Protein AF-A0A953RGD3-F1 (afdb_monomer_lite)

Structure (mmCIF, N/CA/C/O backbone):
data_AF-A0A953RGD3-F1
#
_entry.id   AF-A0A953RGD3-F1
#
loop_
_atom_site.group_PDB
_atom_site.id
_atom_site.type_symbol
_atom_site.label_atom_id
_atom_site.label_alt_id
_atom_site.label_comp_id
_atom_site.label_asym_id
_atom_site.label_entity_id
_atom_site.label_seq_id
_atom_site.pdbx_PDB_ins_code
_atom_site.Cartn_x
_atom_site.Cartn_y
_atom_site.Cartn_z
_atom_site.occupancy
_atom_site.B_iso_or_equiv
_atom_site.auth_seq_id
_atom_site.auth_comp_id
_atom_site.auth_asym_id
_atom_site.auth_atom_id
_atom_site.pdbx_PDB_model_num
ATOM 1 N N . MET A 1 1 ? 53.703 -37.343 -18.972 1.00 35.03 1 MET A N 1
ATOM 2 C CA . MET A 1 1 ? 53.652 -35.967 -18.432 1.00 35.03 1 MET A CA 1
ATOM 3 C C . MET A 1 1 ? 52.283 -35.412 -18.816 1.00 35.03 1 MET A C 1
ATOM 5 O O . MET A 1 1 ? 52.117 -35.006 -19.951 1.00 35.03 1 MET A O 1
ATOM 9 N N . ASN A 1 2 ? 51.204 -35.756 -18.098 1.00 30.31 2 ASN A N 1
ATOM 10 C CA . ASN A 1 2 ? 50.642 -35.014 -16.945 1.00 30.31 2 ASN A CA 1
ATOM 11 C C . ASN A 1 2 ? 50.734 -33.497 -17.193 1.00 30.31 2 ASN A C 1
ATOM 13 O O . ASN A 1 2 ? 51.848 -33.001 -17.285 1.00 30.31 2 ASN A O 1
ATOM 17 N N . THR A 1 3 ? 49.635 -32.765 -17.419 1.00 29.11 3 THR A N 1
ATOM 18 C CA . THR A 1 3 ? 48.599 -32.482 -16.402 1.00 29.11 3 THR A CA 1
ATOM 19 C C . THR A 1 3 ? 47.210 -32.231 -17.019 1.00 29.11 3 THR A C 1
ATOM 21 O O . THR A 1 3 ? 47.081 -31.549 -18.031 1.00 29.11 3 THR A O 1
ATOM 24 N N . ARG A 1 4 ? 46.171 -32.782 -16.375 1.00 28.69 4 ARG A N 1
ATOM 25 C CA . ARG A 1 4 ? 44.736 -32.521 -16.587 1.00 28.69 4 ARG A CA 1
ATOM 26 C C . ARG A 1 4 ? 44.333 -31.171 -15.975 1.00 28.69 4 ARG A C 1
ATOM 28 O O . ARG A 1 4 ? 44.804 -30.871 -14.887 1.00 28.69 4 ARG A O 1
ATOM 35 N N . PHE A 1 5 ? 43.355 -30.482 -16.565 1.00 25.67 5 PHE A N 1
ATOM 36 C CA . PHE A 1 5 ? 42.378 -29.687 -15.811 1.00 25.67 5 PHE A CA 1
ATOM 37 C C . PHE A 1 5 ? 40.975 -29.908 -16.400 1.00 25.67 5 PHE A C 1
ATOM 39 O O . PHE A 1 5 ? 40.641 -29.421 -17.474 1.00 25.67 5 PHE A O 1
ATOM 46 N N . LEU A 1 6 ? 40.195 -30.720 -15.684 1.00 29.11 6 LEU A N 1
ATOM 47 C CA . LEU A 1 6 ? 38.732 -30.688 -15.626 1.00 29.11 6 LEU A CA 1
ATOM 48 C C . LEU A 1 6 ? 38.370 -29.780 -14.443 1.00 29.11 6 LEU A C 1
ATOM 50 O O . LEU A 1 6 ? 39.043 -29.912 -13.426 1.00 29.11 6 LEU A O 1
ATOM 54 N N . LEU A 1 7 ? 37.311 -28.969 -14.546 1.00 25.95 7 LEU A N 1
ATOM 55 C CA . LEU A 1 7 ? 36.346 -28.609 -13.479 1.00 25.95 7 LEU A CA 1
ATOM 56 C C . LEU A 1 7 ? 35.399 -27.535 -14.059 1.00 25.95 7 LEU A C 1
ATOM 58 O O . LEU A 1 7 ? 35.823 -26.431 -14.373 1.00 25.95 7 LEU A O 1
ATOM 62 N N . THR A 1 8 ? 34.218 -27.941 -14.535 1.00 26.69 8 THR A N 1
ATOM 63 C CA . THR A 1 8 ? 32.900 -27.953 -13.849 1.00 26.69 8 THR A CA 1
ATOM 64 C C . THR A 1 8 ? 32.050 -26.737 -14.204 1.00 26.69 8 THR A C 1
ATOM 66 O O . THR A 1 8 ? 32.166 -25.676 -13.603 1.00 26.69 8 THR A O 1
ATOM 69 N N . ALA A 1 9 ? 31.142 -26.949 -15.157 1.00 35.81 9 ALA A N 1
ATOM 70 C CA . ALA A 1 9 ? 29.879 -26.236 -15.224 1.00 35.81 9 ALA A CA 1
ATOM 71 C C . ALA A 1 9 ? 28.942 -26.856 -14.176 1.00 35.81 9 ALA A C 1
ATOM 73 O O . ALA A 1 9 ? 28.646 -28.042 -14.279 1.00 35.81 9 ALA A O 1
ATOM 74 N N . LEU A 1 10 ? 28.547 -26.088 -13.161 1.00 33.28 10 LEU A N 1
ATOM 75 C CA . LEU A 1 10 ? 27.324 -26.250 -12.363 1.00 33.28 10 LEU A CA 1
ATOM 76 C C . LEU A 1 10 ? 27.260 -25.066 -11.381 1.00 33.28 10 LEU A C 1
ATOM 78 O O . LEU A 1 10 ? 28.207 -24.846 -10.631 1.00 33.28 10 LEU A O 1
ATOM 82 N N . GLY A 1 11 ? 26.164 -24.307 -11.388 1.00 24.97 11 GLY A N 1
ATOM 83 C CA . GLY A 1 11 ? 26.012 -23.126 -10.533 1.00 24.97 11 GLY A CA 1
ATOM 84 C C . GLY A 1 11 ? 24.612 -22.517 -10.575 1.00 24.97 11 GLY A C 1
ATOM 85 O O . GLY A 1 11 ? 24.448 -21.411 -11.063 1.00 24.97 11 GLY A O 1
ATOM 86 N N . CYS A 1 12 ? 23.639 -23.295 -10.091 1.00 28.62 12 CYS A N 1
ATOM 87 C CA . CYS A 1 12 ? 22.338 -22.931 -9.507 1.00 28.62 12 CYS A CA 1
ATOM 88 C C . CYS A 1 12 ? 21.484 -21.800 -10.114 1.00 28.62 12 CYS A C 1
ATOM 90 O O . CYS A 1 12 ? 21.601 -20.631 -9.765 1.00 28.62 12 CYS A O 1
ATOM 92 N N . LEU A 1 13 ? 20.461 -22.241 -10.849 1.00 31.31 13 LEU A N 1
ATOM 93 C CA . LEU A 1 13 ? 19.259 -21.522 -11.284 1.00 31.31 13 LEU A CA 1
ATOM 94 C C . LEU A 1 13 ? 18.080 -21.801 -10.313 1.00 31.31 13 LEU A C 1
ATOM 96 O O . LEU A 1 13 ? 16.979 -22.131 -10.735 1.00 31.31 13 LEU A O 1
ATOM 100 N N . LEU A 1 14 ? 18.325 -21.757 -8.995 1.00 31.30 14 LEU A N 1
ATOM 101 C CA . LEU A 1 14 ? 17.406 -22.282 -7.961 1.00 31.30 14 LEU A CA 1
ATOM 102 C C . LEU A 1 14 ? 16.761 -21.223 -7.045 1.00 31.30 14 LEU A C 1
ATOM 104 O O . LEU A 1 14 ? 16.029 -21.584 -6.131 1.00 31.30 14 LEU A O 1
ATOM 108 N N . ALA A 1 15 ? 16.993 -19.929 -7.284 1.00 31.38 15 ALA A N 1
ATOM 109 C CA . ALA A 1 15 ? 16.429 -18.863 -6.446 1.00 31.38 15 ALA A CA 1
ATOM 110 C C . ALA A 1 15 ? 15.045 -18.359 -6.915 1.00 31.38 15 ALA A C 1
ATOM 112 O O . ALA A 1 15 ? 14.250 -17.920 -6.091 1.00 31.38 15 ALA A O 1
ATOM 113 N N . ALA A 1 16 ? 14.721 -18.460 -8.212 1.00 31.73 16 ALA A N 1
ATOM 114 C CA . ALA A 1 16 ? 13.505 -17.860 -8.775 1.00 31.73 16 ALA A CA 1
ATOM 115 C C . ALA A 1 16 ? 12.230 -18.705 -8.571 1.00 31.73 16 ALA A C 1
ATOM 117 O O . ALA A 1 16 ? 11.165 -18.154 -8.317 1.00 31.73 16 ALA A O 1
ATOM 118 N N . THR A 1 17 ? 12.308 -20.040 -8.631 1.00 34.06 17 THR A N 1
ATOM 119 C CA . THR A 1 17 ? 11.127 -20.911 -8.456 1.00 34.06 17 THR A CA 1
ATOM 120 C C . THR A 1 17 ? 10.662 -20.982 -7.005 1.00 34.06 17 THR A C 1
ATOM 122 O O . THR A 1 17 ? 9.465 -20.942 -6.745 1.00 34.06 17 THR A O 1
ATOM 125 N N . VAL A 1 18 ? 11.599 -21.029 -6.056 1.00 33.41 18 VAL A N 1
ATOM 126 C CA . VAL A 1 18 ? 11.304 -21.142 -4.621 1.00 33.41 18 VAL A CA 1
ATOM 127 C C . VAL A 1 18 ? 10.574 -19.893 -4.099 1.00 33.41 18 VAL A C 1
ATOM 129 O O . VAL A 1 18 ? 9.594 -20.024 -3.373 1.00 33.41 18 VAL A O 1
ATOM 132 N N . ALA A 1 19 ? 10.972 -18.690 -4.533 1.00 34.34 19 ALA A N 1
ATOM 133 C CA . ALA A 1 19 ? 10.316 -17.439 -4.137 1.00 34.34 19 ALA A CA 1
ATOM 134 C C . ALA A 1 19 ? 8.896 -17.281 -4.726 1.00 34.34 19 ALA A C 1
ATOM 136 O O . ALA A 1 19 ? 7.975 -16.902 -4.007 1.00 34.34 19 ALA A O 1
ATOM 137 N N . VAL A 1 20 ? 8.683 -17.629 -6.005 1.00 35.34 20 VAL A N 1
ATOM 138 C CA . VAL A 1 20 ? 7.373 -17.498 -6.688 1.00 35.34 20 VAL A CA 1
ATOM 139 C C . VAL A 1 20 ? 6.294 -18.376 -6.047 1.00 35.34 20 VAL A C 1
ATOM 141 O O . VAL A 1 20 ? 5.128 -17.984 -5.974 1.00 35.34 20 VAL A O 1
ATOM 144 N N . VAL A 1 21 ? 6.676 -19.559 -5.566 1.00 39.62 21 VAL A N 1
ATOM 145 C CA . VAL A 1 21 ? 5.743 -20.518 -4.972 1.00 39.62 21 VAL A CA 1
ATOM 146 C C . VAL A 1 21 ? 5.320 -20.104 -3.550 1.00 39.62 21 VAL A C 1
ATOM 148 O O . VAL A 1 21 ? 4.167 -20.311 -3.179 1.00 39.62 21 VAL A O 1
ATOM 151 N N . TYR A 1 22 ? 6.202 -19.454 -2.781 1.00 39.41 22 TYR A N 1
ATOM 152 C CA . TYR A 1 22 ? 5.893 -18.918 -1.447 1.00 39.41 22 TYR A CA 1
ATOM 153 C C . TYR A 1 22 ? 4.852 -17.784 -1.463 1.00 39.41 22 TYR 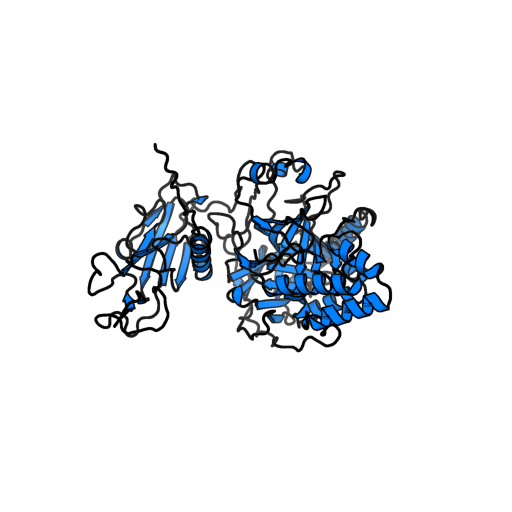A C 1
ATOM 155 O O . TYR A 1 22 ? 4.065 -17.673 -0.534 1.00 39.41 22 TYR A O 1
ATOM 163 N N . LEU A 1 23 ? 4.790 -16.991 -2.537 1.00 40.56 23 LEU A N 1
ATOM 164 C CA . LEU A 1 23 ? 3.937 -15.795 -2.622 1.00 40.56 23 LEU A CA 1
ATOM 165 C C . LEU A 1 23 ? 2.535 -16.054 -3.215 1.00 40.56 23 LEU A C 1
ATOM 167 O O . LEU A 1 23 ? 1.608 -15.319 -2.897 1.00 40.56 23 LEU A O 1
ATOM 171 N N . ARG A 1 24 ? 2.332 -17.121 -4.015 1.00 49.53 24 ARG A N 1
ATOM 172 C CA . ARG A 1 24 ? 0.975 -17.593 -4.406 1.00 49.53 24 ARG A CA 1
ATOM 173 C C . ARG A 1 24 ? 0.189 -18.191 -3.236 1.00 49.53 24 ARG A C 1
ATOM 175 O O . ARG A 1 24 ? -1.025 -18.321 -3.313 1.00 49.53 24 ARG A O 1
ATOM 182 N N . ALA A 1 25 ? 0.892 -18.619 -2.192 1.00 53.94 25 ALA A N 1
ATOM 183 C CA . ALA A 1 25 ? 0.277 -19.199 -1.011 1.00 53.94 25 ALA A CA 1
ATOM 184 C C . ALA A 1 25 ? -0.527 -18.153 -0.227 1.00 53.94 25 ALA A C 1
ATOM 186 O O . ALA A 1 25 ? -1.665 -18.432 0.140 1.00 53.94 25 ALA A O 1
ATOM 187 N N . ASP A 1 26 ? 0.030 -16.955 -0.024 1.00 51.94 26 ASP A N 1
ATOM 188 C CA . ASP A 1 26 ? -0.599 -15.897 0.775 1.00 51.94 26 ASP A CA 1
ATOM 189 C C . ASP A 1 26 ? -1.798 -15.230 0.076 1.00 51.94 26 ASP A C 1
ATOM 191 O O . ASP A 1 26 ? -2.771 -14.885 0.745 1.00 51.94 26 ASP A O 1
ATOM 195 N N . THR A 1 27 ? -1.817 -15.154 -1.262 1.00 51.84 27 THR A N 1
ATOM 196 C CA . THR A 1 27 ? -2.958 -14.588 -2.013 1.00 51.84 27 THR A CA 1
ATOM 197 C C . THR A 1 27 ? -4.228 -15.445 -1.942 1.00 51.84 27 THR A C 1
ATOM 199 O O . THR A 1 27 ? -5.329 -14.943 -2.169 1.00 51.84 27 THR A O 1
ATOM 202 N N . ALA A 1 28 ? -4.102 -16.727 -1.587 1.00 70.88 28 ALA A N 1
ATOM 203 C CA . ALA A 1 28 ? -5.224 -17.641 -1.372 1.00 70.88 28 ALA A CA 1
ATOM 204 C C . ALA A 1 28 ? -5.687 -17.716 0.099 1.00 70.88 28 ALA A C 1
ATOM 206 O O . ALA A 1 28 ? -6.577 -18.506 0.435 1.00 70.88 28 ALA A O 1
ATOM 207 N N . VAL A 1 29 ? -5.088 -16.914 0.990 1.00 79.38 29 VAL A N 1
ATOM 208 C CA . VAL A 1 29 ? -5.431 -16.871 2.415 1.00 79.38 29 VAL A CA 1
ATOM 209 C C . VAL A 1 29 ? -6.519 -15.837 2.669 1.00 79.38 29 VAL A C 1
ATOM 211 O O . VAL A 1 29 ? -6.412 -14.676 2.288 1.00 79.38 29 VAL A O 1
ATOM 214 N N . ARG A 1 30 ? -7.546 -16.237 3.416 1.00 79.25 30 ARG A N 1
ATOM 215 C CA . ARG A 1 30 ? -8.534 -15.335 4.012 1.00 79.25 30 ARG A CA 1
ATOM 216 C C . ARG A 1 30 ? -8.556 -15.537 5.513 1.00 79.25 30 ARG A C 1
ATOM 218 O O . ARG A 1 30 ? -9.095 -16.535 5.991 1.00 79.25 30 ARG A O 1
ATOM 225 N N . CYS A 1 31 ? -7.983 -14.599 6.256 1.00 79.81 31 CYS A N 1
ATOM 226 C CA . CYS A 1 31 ? -8.065 -14.570 7.712 1.00 79.81 31 CYS A CA 1
ATOM 227 C C . CYS A 1 31 ? -9.116 -13.555 8.157 1.00 79.81 31 CYS A C 1
ATOM 229 O O . CYS A 1 31 ? -9.098 -12.398 7.750 1.00 79.81 31 CYS A O 1
ATOM 231 N N . THR A 1 32 ? -10.039 -13.991 9.006 1.00 76.88 32 THR A N 1
ATOM 232 C CA . THR A 1 32 ? -11.123 -13.159 9.534 1.00 76.88 32 THR A CA 1
ATOM 233 C C . THR A 1 32 ? -11.162 -13.262 11.049 1.00 76.88 32 THR A C 1
ATOM 235 O O . THR A 1 32 ? -11.006 -14.345 11.610 1.00 76.88 32 THR A O 1
ATOM 238 N N . GLN A 1 33 ? -11.365 -12.135 11.728 1.00 72.44 33 GLN A N 1
ATOM 239 C CA . GLN A 1 33 ? -11.619 -12.138 13.168 1.00 72.44 33 GLN A CA 1
ATOM 240 C C . GLN A 1 33 ? -13.016 -12.713 13.438 1.00 72.44 33 GLN A C 1
ATOM 242 O O . GLN A 1 33 ? -14.003 -12.258 12.859 1.00 72.44 33 GLN A O 1
ATOM 247 N N . ASN A 1 34 ? -13.107 -13.692 14.334 1.00 77.62 34 ASN A N 1
ATOM 248 C CA . ASN A 1 34 ? -14.348 -14.304 14.799 1.00 77.62 34 ASN A CA 1
ATOM 249 C C . ASN A 1 34 ? -14.549 -14.025 16.297 1.00 77.62 34 ASN A C 1
ATOM 251 O O . ASN A 1 34 ? -14.376 -14.886 17.156 1.00 77.62 34 ASN A O 1
ATOM 255 N N . GLY A 1 35 ? -14.907 -12.784 16.622 1.00 70.12 35 GLY A N 1
ATOM 256 C CA . GLY A 1 35 ? -14.965 -12.303 18.003 1.00 70.12 35 GLY A CA 1
ATOM 257 C C . GLY A 1 35 ? -13.642 -11.676 18.461 1.00 70.12 35 GLY A C 1
ATOM 258 O O . GLY A 1 35 ? -12.786 -11.380 17.635 1.00 70.12 35 GLY A O 1
ATOM 259 N N . PRO A 1 36 ? -13.477 -11.398 19.768 1.00 65.12 36 PRO A N 1
ATOM 260 C CA . PRO A 1 36 ? -12.369 -10.573 20.256 1.00 65.12 36 PRO A CA 1
ATOM 261 C C . PRO A 1 36 ? -11.016 -11.294 20.318 1.00 65.12 36 PRO A C 1
ATOM 263 O O . PRO A 1 36 ? -9.988 -10.629 20.329 1.00 65.12 36 PRO A O 1
ATOM 266 N N . ASN A 1 37 ? -11.027 -12.626 20.401 1.00 80.06 37 ASN A N 1
ATOM 267 C CA . ASN A 1 37 ? -9.860 -13.445 20.737 1.00 80.06 37 ASN A CA 1
ATOM 268 C C . ASN A 1 37 ? -9.710 -14.643 19.791 1.00 80.06 37 ASN A C 1
ATOM 270 O O . ASN A 1 37 ? -9.128 -15.649 20.181 1.00 80.06 37 ASN A O 1
ATOM 274 N N . GLN A 1 38 ? -10.307 -14.605 18.602 1.00 85.31 38 GLN A N 1
ATOM 275 C CA . GLN A 1 38 ? -10.252 -15.743 17.693 1.00 85.31 38 GLN A CA 1
ATOM 276 C C . GLN A 1 38 ? -10.096 -15.270 16.256 1.00 85.31 38 GLN A C 1
ATOM 278 O O . GLN A 1 38 ? -10.881 -14.455 15.781 1.00 85.31 38 GLN A O 1
ATOM 283 N N . THR A 1 39 ? -9.125 -15.845 15.557 1.00 87.12 39 THR A N 1
ATOM 284 C CA . THR A 1 39 ? -8.908 -15.652 14.125 1.00 87.12 39 THR A CA 1
ATOM 285 C C . THR A 1 39 ? -9.233 -16.947 13.391 1.00 87.12 39 THR A C 1
ATOM 287 O O . THR A 1 39 ? -8.792 -18.026 13.785 1.00 87.12 39 THR A O 1
ATOM 290 N N . VAL A 1 40 ? -10.002 -16.861 12.308 1.00 90.00 40 VAL A N 1
ATOM 291 C CA . VAL A 1 40 ? -10.285 -17.988 11.416 1.00 90.00 40 VAL A CA 1
ATOM 292 C C . VAL A 1 40 ? -9.623 -17.727 10.073 1.00 90.00 40 VAL A C 1
ATOM 294 O O . VAL A 1 40 ? -10.009 -16.798 9.365 1.00 90.00 40 VAL A O 1
ATOM 297 N N . CYS A 1 41 ? -8.646 -18.560 9.722 1.00 91.56 41 CYS A N 1
ATOM 298 C CA . CYS A 1 41 ? -7.925 -18.492 8.456 1.00 91.56 41 CYS A CA 1
ATOM 299 C C . CYS A 1 41 ? -8.342 -19.637 7.533 1.00 91.56 41 CYS A C 1
ATOM 301 O O . CYS A 1 41 ? -8.249 -20.808 7.902 1.00 91.56 41 CYS A O 1
ATOM 303 N N . ARG A 1 42 ? -8.786 -19.299 6.324 1.00 93.06 42 ARG A N 1
ATOM 304 C CA . ARG A 1 42 ? -9.140 -20.211 5.234 1.00 93.06 42 ARG A CA 1
ATOM 305 C C . ARG A 1 42 ? -8.071 -20.116 4.150 1.00 93.06 42 ARG A C 1
ATOM 307 O O . ARG A 1 42 ? -7.764 -19.019 3.706 1.00 93.06 42 ARG A O 1
ATOM 314 N N . ILE A 1 43 ? -7.540 -21.257 3.732 1.00 93.56 43 ILE A N 1
ATOM 315 C CA . ILE A 1 43 ? -6.623 -21.390 2.601 1.00 93.56 43 ILE A CA 1
ATOM 316 C C . ILE A 1 43 ? -7.302 -22.313 1.597 1.00 93.56 43 ILE A C 1
ATOM 318 O O . ILE A 1 43 ? -7.531 -23.487 1.903 1.00 93.56 43 ILE A O 1
ATOM 322 N N . ASP A 1 44 ? -7.649 -21.781 0.432 1.00 91.25 44 ASP A N 1
ATOM 323 C CA . ASP A 1 44 ? -8.179 -22.559 -0.688 1.00 91.25 44 ASP A CA 1
ATOM 324 C C . ASP A 1 44 ? -7.039 -22.876 -1.667 1.00 91.25 44 ASP A C 1
ATOM 326 O O . ASP A 1 44 ? -6.142 -22.061 -1.848 1.00 91.25 44 ASP A O 1
ATOM 330 N N . GLU A 1 45 ? -7.036 -24.074 -2.256 1.00 93.06 45 GLU A N 1
ATOM 331 C CA . GLU A 1 45 ? -5.997 -24.520 -3.199 1.00 93.06 45 GLU A CA 1
ATOM 332 C C . GLU A 1 45 ? -4.557 -24.344 -2.670 1.00 93.06 45 GLU A C 1
ATOM 334 O O . GLU A 1 45 ? -3.721 -23.711 -3.323 1.00 93.06 45 GLU A O 1
ATOM 339 N N . PRO A 1 46 ? -4.216 -24.913 -1.490 1.00 93.69 46 PRO A N 1
ATOM 340 C CA . PRO A 1 46 ? -2.873 -24.792 -0.937 1.00 93.69 46 PRO A CA 1
ATOM 341 C C . PRO A 1 46 ? -1.823 -25.249 -1.951 1.00 93.69 46 PRO A C 1
ATOM 343 O O . PRO A 1 46 ? -2.019 -26.200 -2.707 1.00 93.69 46 PRO A O 1
ATOM 346 N N . VAL A 1 47 ? -0.674 -24.590 -1.960 1.00 90.94 47 VAL A N 1
ATOM 347 C CA . VAL A 1 47 ? 0.417 -24.917 -2.874 1.00 90.94 47 VAL A CA 1
ATOM 348 C C . VAL A 1 47 ? 0.878 -26.367 -2.696 1.00 90.94 47 VAL A C 1
ATOM 350 O O . VAL A 1 47 ? 1.387 -26.751 -1.643 1.00 90.94 47 VAL A O 1
ATOM 353 N N . VAL A 1 48 ? 0.790 -27.132 -3.786 1.00 93.56 48 VAL A N 1
ATOM 354 C CA . VAL A 1 48 ? 1.104 -28.573 -3.839 1.00 93.56 48 VAL A CA 1
ATOM 355 C C . VAL A 1 48 ? 2.322 -28.921 -4.694 1.00 93.56 48 VAL A C 1
ATOM 357 O O . VAL A 1 48 ? 2.664 -30.088 -4.851 1.00 93.56 48 VAL A O 1
ATOM 360 N N . LYS A 1 49 ? 3.010 -27.908 -5.229 1.00 92.06 49 LYS A N 1
ATOM 361 C CA . LYS A 1 49 ? 4.199 -28.055 -6.087 1.00 92.06 49 LYS A CA 1
ATOM 362 C C . LYS A 1 49 ? 5.522 -28.081 -5.312 1.00 92.06 49 LYS A C 1
ATOM 364 O O . LYS A 1 49 ? 6.584 -27.908 -5.902 1.00 92.06 49 LYS A O 1
ATOM 369 N N . GLN A 1 50 ? 5.472 -28.232 -3.990 1.00 90.44 50 GLN A N 1
ATOM 370 C CA . GLN A 1 50 ? 6.665 -28.350 -3.152 1.00 90.44 50 GLN A CA 1
ATOM 371 C C . GLN A 1 50 ? 6.335 -28.929 -1.765 1.00 90.44 50 GLN A C 1
ATOM 373 O O . GLN A 1 50 ? 5.190 -28.837 -1.309 1.00 90.44 50 GLN A O 1
ATOM 378 N N . PRO A 1 51 ? 7.334 -29.483 -1.047 1.00 90.56 51 PRO A N 1
ATOM 379 C CA . PRO A 1 51 ? 7.117 -30.135 0.248 1.00 90.56 51 PRO A CA 1
ATOM 380 C C . PRO A 1 51 ? 6.722 -29.189 1.386 1.00 90.56 51 PRO A C 1
ATOM 382 O O . PRO A 1 51 ? 6.159 -29.638 2.388 1.00 90.56 51 PRO A O 1
ATOM 385 N N . SER A 1 52 ? 7.043 -27.899 1.267 1.00 91.44 52 SER A N 1
ATOM 386 C CA . SER A 1 52 ? 6.746 -26.880 2.272 1.00 91.44 52 SER A CA 1
ATOM 387 C C . SER A 1 52 ? 6.732 -25.492 1.639 1.00 91.44 52 SER A C 1
ATOM 389 O O . SER A 1 52 ? 7.657 -25.129 0.921 1.00 91.44 52 SER A O 1
ATOM 391 N N . THR A 1 53 ? 5.725 -24.705 1.991 1.00 89.81 53 THR A N 1
ATOM 392 C CA . THR A 1 53 ? 5.435 -23.345 1.532 1.00 89.81 53 THR A CA 1
ATOM 393 C C . THR A 1 53 ? 5.024 -22.528 2.761 1.00 89.81 53 THR A C 1
ATOM 395 O O . THR A 1 53 ? 4.142 -22.983 3.491 1.00 89.81 53 THR A O 1
ATOM 398 N N . PRO A 1 54 ? 5.657 -21.384 3.059 1.00 84.56 54 PRO A N 1
ATOM 399 C CA . PRO A 1 54 ? 5.234 -20.485 4.113 1.00 84.56 54 PRO A CA 1
ATOM 400 C C . PRO A 1 54 ? 3.969 -19.730 3.688 1.00 84.56 54 PRO A C 1
ATOM 402 O O . PRO A 1 54 ? 3.801 -19.408 2.518 1.00 84.56 54 PRO A O 1
ATOM 405 N N . TYR A 1 55 ? 3.098 -19.482 4.659 1.00 85.31 55 TYR A N 1
ATOM 406 C CA . TYR A 1 55 ? 1.906 -18.649 4.544 1.00 85.31 55 TYR A CA 1
ATOM 407 C C . TYR A 1 55 ? 2.037 -17.577 5.627 1.00 85.31 55 TYR A C 1
ATOM 409 O O . TYR A 1 55 ? 1.646 -17.795 6.778 1.00 85.31 55 TYR A O 1
ATOM 417 N N . HIS A 1 56 ? 2.700 -16.469 5.299 1.00 76.06 56 HIS A N 1
ATOM 418 C CA . HIS A 1 56 ? 3.060 -15.427 6.260 1.00 76.06 56 HIS A CA 1
ATOM 419 C C . HIS A 1 56 ? 1.853 -14.629 6.762 1.00 76.06 56 HIS A C 1
ATOM 421 O O . HIS A 1 56 ? 1.947 -14.012 7.823 1.00 76.06 56 HIS A O 1
ATOM 427 N N . MET A 1 57 ? 0.718 -14.701 6.060 1.00 74.81 57 MET A N 1
ATOM 428 C CA . MET A 1 57 ? -0.554 -14.116 6.496 1.00 74.81 57 MET A CA 1
ATOM 429 C C . MET A 1 57 ? -1.235 -14.911 7.622 1.00 74.81 57 MET A C 1
ATOM 431 O O . MET A 1 57 ? -2.100 -14.376 8.313 1.00 74.81 57 MET A O 1
ATOM 435 N N . VAL A 1 58 ? -0.856 -16.179 7.832 1.00 85.88 58 VAL A N 1
ATOM 436 C CA . VAL A 1 58 ? -1.370 -17.008 8.933 1.00 85.88 58 VAL A CA 1
ATOM 437 C C . VAL A 1 58 ? -0.319 -17.083 10.032 1.00 85.88 58 VAL A C 1
ATOM 439 O O . VAL A 1 58 ? 0.604 -17.902 9.992 1.00 85.88 58 VAL A O 1
ATOM 442 N N . THR A 1 59 ? -0.468 -16.207 11.014 1.00 84.00 59 THR A N 1
ATOM 443 C CA . THR A 1 59 ? 0.499 -15.992 12.089 1.00 84.00 59 THR A CA 1
ATOM 444 C C . THR A 1 59 ? -0.011 -16.552 13.402 1.00 84.00 59 THR A C 1
ATOM 446 O O . THR A 1 59 ? -1.213 -16.746 13.594 1.00 84.00 59 THR A O 1
ATOM 449 N N . PHE A 1 60 ? 0.922 -16.841 14.301 1.00 86.31 60 PHE A N 1
ATOM 450 C CA . PHE A 1 60 ? 0.612 -17.368 15.617 1.00 86.31 60 PHE A CA 1
ATOM 451 C C . PHE A 1 60 ? 1.363 -16.602 16.698 1.00 86.31 60 PHE A C 1
ATOM 453 O O . PHE A 1 60 ? 2.440 -16.056 16.465 1.00 86.31 60 PHE A O 1
ATOM 460 N N . HIS A 1 61 ? 0.830 -16.647 17.909 1.00 80.75 61 HIS A N 1
ATOM 461 C CA . HIS A 1 61 ? 1.481 -16.159 19.114 1.00 80.75 61 HIS A CA 1
ATOM 462 C C . HIS A 1 61 ? 1.756 -17.300 20.075 1.00 80.75 61 HIS A C 1
ATOM 464 O O . HIS A 1 61 ? 1.059 -18.317 20.112 1.00 80.75 61 HIS A O 1
ATOM 470 N N . THR A 1 62 ? 2.771 -17.108 20.912 1.00 84.06 62 THR A N 1
ATOM 471 C CA . THR A 1 62 ? 2.993 -17.988 22.059 1.00 84.06 62 THR A CA 1
ATOM 472 C C . THR A 1 62 ? 1.713 -18.091 22.891 1.00 84.06 62 THR A C 1
ATOM 474 O O . THR A 1 62 ? 1.179 -17.089 23.359 1.00 84.06 62 THR A O 1
ATOM 477 N N . GLY A 1 63 ? 1.251 -19.317 23.130 1.00 85.50 63 GLY A N 1
ATOM 478 C CA . GLY A 1 63 ? 0.038 -19.608 23.889 1.00 85.50 63 GLY A CA 1
ATOM 479 C C . GLY A 1 63 ? -1.234 -19.747 23.050 1.00 85.50 63 GLY A C 1
ATOM 480 O O . GLY A 1 63 ? -2.241 -20.195 23.605 1.00 85.50 63 GLY A O 1
ATOM 481 N N . ASP A 1 64 ? -1.196 -19.444 21.750 1.00 91.25 64 ASP A N 1
ATOM 482 C CA . ASP A 1 64 ? -2.331 -19.670 20.855 1.00 91.25 64 ASP A CA 1
ATOM 483 C C . ASP A 1 64 ? -2.770 -21.133 20.863 1.00 91.25 64 ASP A C 1
ATOM 485 O O . ASP A 1 64 ? -1.952 -22.057 20.980 1.00 91.25 64 ASP A O 1
ATOM 489 N N . ARG A 1 65 ? -4.080 -21.340 20.713 1.00 94.19 65 ARG A N 1
ATOM 490 C CA . ARG A 1 65 ? -4.691 -22.664 20.585 1.00 94.19 65 ARG A CA 1
ATOM 491 C C . ARG A 1 65 ? -5.297 -22.809 19.203 1.00 94.19 65 ARG A C 1
ATOM 493 O O . ARG A 1 65 ? -6.144 -22.018 18.809 1.00 94.19 65 ARG A O 1
ATOM 500 N N . ILE A 1 66 ? -4.867 -23.828 18.474 1.00 96.00 66 ILE A N 1
ATOM 501 C CA . ILE A 1 66 ? -5.138 -23.960 17.046 1.00 96.00 66 ILE A CA 1
ATOM 502 C C . ILE A 1 66 ? -5.903 -25.250 16.797 1.00 96.00 66 ILE A C 1
ATOM 504 O O . ILE A 1 66 ? -5.459 -26.325 17.199 1.00 96.00 66 ILE A O 1
ATOM 508 N N . VAL A 1 67 ? -7.027 -25.150 16.096 1.00 97.00 67 VAL A N 1
ATOM 509 C CA . VAL A 1 67 ? -7.766 -26.298 15.564 1.00 97.00 67 VAL A CA 1
ATOM 510 C C . VAL A 1 67 ? -7.658 -26.289 14.047 1.00 97.00 67 VAL A C 1
ATOM 512 O O . VAL A 1 67 ? -8.002 -25.299 13.399 1.00 97.00 67 VAL A O 1
ATOM 515 N N . VAL A 1 68 ? -7.187 -27.404 13.485 1.00 97.31 68 VAL A N 1
ATOM 516 C CA . VAL A 1 68 ? -7.009 -27.581 12.040 1.00 97.31 68 VAL A CA 1
ATOM 517 C C . VAL A 1 68 ? -8.141 -28.438 11.476 1.00 97.31 68 VAL A C 1
ATOM 519 O O . VAL A 1 68 ? -8.401 -29.546 11.955 1.00 97.31 68 VAL A O 1
ATOM 522 N N . ASN A 1 69 ? -8.776 -27.935 10.421 1.00 96.62 69 ASN A N 1
ATOM 523 C CA . ASN A 1 69 ? -9.685 -28.670 9.549 1.00 96.62 69 ASN A CA 1
ATOM 524 C C . ASN A 1 69 ? -9.162 -28.603 8.106 1.00 96.62 69 ASN A C 1
ATOM 526 O O . ASN A 1 69 ? -8.637 -27.577 7.688 1.00 96.62 69 ASN A O 1
ATOM 530 N N . ALA A 1 70 ? -9.292 -29.673 7.332 1.00 97.38 70 ALA A N 1
ATOM 531 C CA . ALA A 1 70 ? -8.839 -29.708 5.945 1.00 97.38 70 ALA A CA 1
ATOM 532 C C . ALA A 1 70 ? -9.620 -30.748 5.142 1.00 97.38 70 ALA A C 1
ATOM 534 O O . ALA A 1 70 ? -10.178 -31.695 5.700 1.00 97.38 70 ALA A O 1
ATOM 535 N N . GLY A 1 71 ? -9.632 -30.591 3.823 1.00 96.81 71 GLY A N 1
ATOM 536 C CA . GLY A 1 71 ? -10.318 -31.512 2.927 1.00 96.81 71 GLY A CA 1
ATOM 537 C C . GLY A 1 71 ? -10.018 -31.232 1.463 1.00 96.81 71 GLY A C 1
ATOM 538 O O . GLY A 1 71 ? -9.072 -30.517 1.146 1.00 96.81 71 GLY A O 1
ATOM 539 N N . GLY A 1 72 ? -10.843 -31.804 0.587 1.00 97.12 72 GLY A N 1
ATOM 540 C CA . GLY A 1 72 ? -10.752 -31.630 -0.861 1.00 97.12 72 GLY A CA 1
ATOM 541 C C . GLY A 1 72 ? -9.721 -32.531 -1.546 1.00 97.12 72 GLY A C 1
ATOM 542 O O . GLY A 1 72 ? -9.129 -33.424 -0.925 1.00 97.12 72 GLY A O 1
ATOM 543 N N . CYS A 1 73 ? -9.543 -32.303 -2.844 1.00 97.38 73 CYS A N 1
ATOM 544 C CA . CYS A 1 73 ? -8.648 -33.070 -3.699 1.00 97.38 73 CYS A CA 1
ATOM 545 C C . CYS A 1 73 ? -7.640 -32.209 -4.462 1.00 97.38 73 CYS A C 1
ATOM 547 O O . CYS A 1 73 ? -7.802 -30.999 -4.609 1.00 97.38 73 CYS A O 1
ATOM 549 N N . VAL A 1 74 ? -6.586 -32.876 -4.920 1.00 95.69 74 VAL A N 1
ATOM 550 C CA . VAL A 1 74 ? -5.455 -32.304 -5.646 1.00 95.69 74 VAL A CA 1
ATOM 551 C C . VAL A 1 74 ? -5.033 -33.250 -6.770 1.00 95.69 74 VAL A C 1
ATOM 553 O O . VAL A 1 74 ? -5.162 -34.470 -6.635 1.00 95.69 74 VAL A O 1
ATOM 556 N N . GLN A 1 75 ? -4.526 -32.688 -7.865 1.00 94.62 75 GLN A N 1
ATOM 557 C CA . GLN A 1 75 ? -3.882 -33.423 -8.948 1.00 94.62 75 GLN A CA 1
ATOM 558 C C . GLN A 1 75 ? -2.434 -33.769 -8.573 1.00 94.62 75 GLN A C 1
ATOM 560 O O . GLN A 1 75 ? -1.663 -32.871 -8.237 1.00 94.62 75 GLN A O 1
ATOM 565 N N . THR A 1 76 ? -2.066 -35.047 -8.680 1.00 91.56 76 THR A N 1
ATOM 566 C CA . THR A 1 76 ? -0.708 -35.583 -8.439 1.00 91.56 76 THR A CA 1
ATOM 567 C C . THR A 1 76 ? -0.000 -35.993 -9.735 1.00 91.56 76 THR A C 1
ATOM 569 O O . THR A 1 76 ? 0.941 -36.777 -9.715 1.00 91.56 76 THR A O 1
ATOM 572 N N . GLY A 1 77 ? -0.560 -35.592 -10.881 1.00 85.00 77 GLY A N 1
ATOM 573 C CA . GLY A 1 77 ? -0.008 -35.864 -12.202 1.00 85.00 77 GLY A CA 1
ATOM 574 C C . GLY A 1 77 ? 0.051 -37.339 -12.632 1.00 85.00 77 GLY A C 1
ATOM 575 O O . GLY A 1 77 ? -0.672 -38.201 -12.125 1.00 85.00 77 GLY A O 1
ATOM 576 N N . GLY A 1 78 ? 0.862 -37.623 -13.655 1.00 83.38 78 GLY A N 1
ATOM 577 C CA . GLY A 1 78 ? 0.983 -38.949 -14.278 1.00 83.38 78 GLY A CA 1
ATOM 578 C C . GLY A 1 78 ? -0.136 -39.359 -15.260 1.00 83.38 78 GLY A C 1
ATOM 579 O O . GLY A 1 78 ? -0.811 -38.540 -15.882 1.00 83.38 78 GLY A O 1
ATOM 580 N N . HIS A 1 79 ? -0.299 -40.674 -15.466 1.00 81.56 79 HIS A N 1
ATOM 581 C CA . HIS A 1 79 ? -1.299 -41.257 -16.375 1.00 81.56 79 HIS A CA 1
ATOM 582 C C . HIS A 1 79 ? -2.445 -41.930 -15.606 1.00 81.56 79 HIS A C 1
ATOM 584 O O . HIS A 1 79 ? -2.212 -42.650 -14.637 1.00 81.56 79 HIS A O 1
ATOM 590 N N . GLY A 1 80 ? -3.678 -41.806 -16.108 1.00 86.75 80 GLY A N 1
ATOM 591 C CA . GLY A 1 80 ? -4.857 -42.467 -15.541 1.00 86.75 80 GLY A CA 1
ATOM 592 C C . GLY A 1 80 ? -5.664 -41.538 -14.639 1.00 86.75 80 GLY A C 1
ATOM 593 O O . GLY A 1 80 ? -5.934 -40.410 -15.031 1.00 86.75 80 GLY A O 1
ATOM 594 N N . ALA A 1 81 ? -6.092 -42.033 -13.474 1.00 89.88 81 ALA A N 1
ATOM 595 C CA . ALA A 1 81 ? -6.799 -41.230 -12.478 1.00 89.88 81 ALA A CA 1
ATOM 596 C C . ALA A 1 81 ? -5.777 -40.537 -11.565 1.00 89.88 81 ALA A C 1
ATOM 598 O O . ALA A 1 81 ? -5.194 -41.177 -10.684 1.00 89.88 81 ALA A O 1
ATOM 599 N N . THR A 1 82 ? -5.555 -39.256 -11.835 1.00 92.31 82 THR A N 1
ATOM 600 C CA . THR A 1 82 ? -4.461 -38.419 -11.323 1.00 92.31 82 THR A CA 1
ATOM 601 C C . THR A 1 82 ? -4.839 -37.618 -10.081 1.00 92.31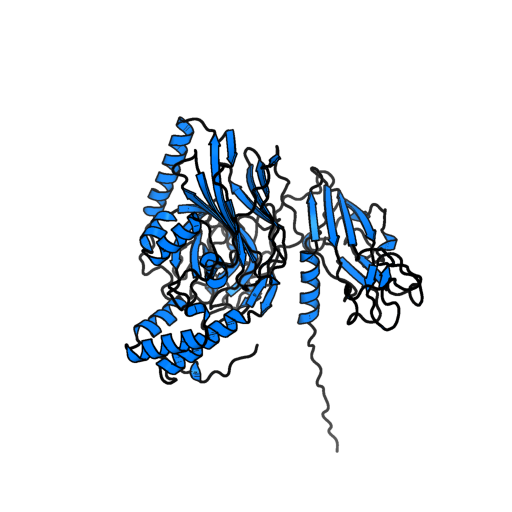 82 THR A C 1
ATOM 603 O O . THR A 1 82 ? -3.982 -36.984 -9.477 1.00 92.31 82 THR A O 1
ATOM 606 N N . TRP A 1 83 ? -6.109 -37.644 -9.668 1.00 95.56 83 TRP A N 1
ATOM 607 C CA . TRP A 1 83 ? -6.565 -36.904 -8.494 1.00 95.56 83 TRP A CA 1
ATOM 608 C C . TRP A 1 83 ? -6.582 -37.755 -7.221 1.00 95.56 83 TRP A C 1
ATOM 610 O O . TRP A 1 83 ? -6.984 -38.926 -7.215 1.00 95.56 83 TRP A O 1
ATOM 620 N N . LYS A 1 84 ? -6.154 -37.145 -6.113 1.00 96.25 84 LYS A N 1
ATOM 621 C CA . LYS A 1 84 ? -6.077 -37.759 -4.782 1.00 96.25 84 LYS A CA 1
ATOM 622 C C . LYS A 1 84 ? -6.659 -36.829 -3.724 1.00 96.25 84 LYS A C 1
ATOM 624 O O . LYS A 1 84 ? -6.609 -35.606 -3.852 1.00 96.25 84 LYS A O 1
ATOM 629 N N . ARG A 1 85 ? -7.196 -37.401 -2.643 1.00 97.56 85 ARG A N 1
ATOM 630 C CA . ARG A 1 85 ? -7.614 -36.613 -1.474 1.00 97.56 85 ARG A CA 1
ATOM 631 C C . ARG A 1 85 ? -6.398 -35.984 -0.810 1.00 97.56 85 ARG A C 1
ATOM 633 O O . ARG A 1 85 ? -5.434 -36.680 -0.517 1.00 97.56 85 ARG A O 1
ATOM 640 N N . TYR A 1 86 ? -6.495 -34.701 -0.479 1.00 97.44 86 TYR A N 1
ATOM 641 C CA . TYR A 1 86 ? -5.397 -33.953 0.136 1.00 97.44 86 TYR A CA 1
ATOM 642 C C . TYR A 1 86 ? -5.008 -34.490 1.524 1.00 97.44 86 TYR A C 1
ATOM 644 O O . TYR A 1 86 ? -3.835 -34.529 1.881 1.00 97.44 86 TYR A O 1
ATOM 652 N N . VAL A 1 87 ? -5.991 -34.927 2.317 1.00 96.88 87 VAL A N 1
ATOM 653 C CA . VAL A 1 87 ? -5.784 -35.351 3.714 1.00 96.88 87 VAL A CA 1
ATOM 654 C C . VAL A 1 87 ? -5.463 -36.840 3.834 1.00 96.88 87 VAL A C 1
ATOM 656 O O . VAL A 1 87 ? -4.550 -37.226 4.557 1.00 96.88 87 VAL A O 1
ATOM 659 N N . ASN A 1 88 ? -6.266 -37.683 3.189 1.00 95.00 88 ASN A N 1
ATOM 660 C CA . ASN A 1 88 ? -6.251 -39.135 3.347 1.00 95.00 88 ASN A CA 1
ATOM 661 C C . ASN A 1 88 ? -6.364 -39.826 1.977 1.00 95.00 88 ASN A C 1
ATOM 663 O O . ASN A 1 88 ? -7.420 -40.383 1.655 1.00 95.00 88 ASN A O 1
ATOM 667 N N . PRO A 1 89 ? -5.303 -39.757 1.155 1.00 95.88 89 PRO A N 1
ATOM 668 C CA . PRO A 1 89 ? -5.281 -40.370 -0.169 1.00 95.88 89 PRO A CA 1
ATOM 669 C C . PRO A 1 89 ? -5.403 -41.898 -0.091 1.00 95.88 89 PRO A C 1
ATOM 671 O O . PRO A 1 89 ? -4.968 -42.527 0.878 1.00 95.88 89 PRO A O 1
ATOM 674 N N . SER A 1 90 ? -5.942 -42.506 -1.148 1.00 94.12 90 SER A N 1
ATOM 675 C CA . SER A 1 90 ? -5.943 -43.963 -1.337 1.00 94.12 90 SER A CA 1
ATOM 676 C C . SER A 1 90 ? -5.292 -44.396 -2.657 1.00 94.12 90 SER A C 1
ATOM 678 O O . SER A 1 90 ? -5.102 -43.598 -3.589 1.00 94.12 90 SER A O 1
ATOM 680 N N . GLY A 1 91 ? -4.966 -45.685 -2.741 1.00 92.00 91 GLY A N 1
ATOM 681 C CA . GLY A 1 91 ? -4.351 -46.328 -3.899 1.00 92.00 91 GLY A CA 1
ATOM 682 C C . GLY A 1 91 ? -2.850 -46.569 -3.730 1.00 92.00 91 GLY A C 1
ATOM 683 O O . GLY A 1 91 ? -2.304 -46.521 -2.631 1.00 92.00 91 GLY A O 1
ATOM 684 N N . SER A 1 92 ? -2.173 -46.872 -4.837 1.00 89.94 92 SER A N 1
ATOM 685 C CA . SER A 1 92 ? -0.732 -47.142 -4.836 1.00 89.94 92 SER A CA 1
ATOM 686 C C . SER A 1 92 ? 0.073 -45.977 -4.255 1.00 89.94 92 SER A C 1
ATOM 688 O O . SER A 1 92 ? -0.240 -44.819 -4.517 1.00 89.94 92 SER A O 1
ATOM 690 N N . ASN A 1 93 ? 1.107 -46.311 -3.477 1.00 91.19 93 ASN A N 1
ATOM 691 C CA . ASN A 1 93 ? 2.042 -45.406 -2.796 1.00 91.19 93 ASN A CA 1
ATOM 692 C C . ASN A 1 93 ? 1.424 -44.432 -1.774 1.00 91.19 93 ASN A C 1
ATOM 694 O O . ASN A 1 93 ? 2.159 -43.658 -1.163 1.00 91.19 93 ASN A O 1
ATOM 698 N N . SER A 1 94 ? 0.107 -44.464 -1.528 1.00 91.88 94 SER A N 1
ATOM 699 C CA . SER A 1 94 ? -0.560 -43.521 -0.615 1.00 91.88 94 SER A CA 1
ATOM 700 C C . SER A 1 94 ? -0.183 -43.716 0.863 1.00 91.88 94 SER A C 1
ATOM 702 O O . SER A 1 94 ? -0.490 -42.882 1.715 1.00 91.88 94 SER A O 1
ATOM 704 N N . ASP A 1 95 ? 0.503 -44.812 1.190 1.00 90.19 95 ASP A N 1
ATOM 705 C CA . ASP A 1 95 ? 1.107 -45.061 2.496 1.00 90.19 95 ASP A CA 1
ATOM 706 C C . ASP A 1 95 ? 2.293 -44.115 2.779 1.00 90.19 95 ASP A C 1
ATOM 708 O O . ASP A 1 95 ? 2.517 -43.738 3.937 1.00 90.19 95 ASP A O 1
ATOM 712 N N . HIS A 1 96 ? 2.998 -43.654 1.737 1.00 90.25 96 HIS A N 1
ATOM 713 C CA . HIS A 1 96 ? 4.181 -42.795 1.857 1.00 90.25 96 HIS A CA 1
ATOM 714 C C . HIS A 1 96 ? 4.177 -41.517 0.981 1.00 90.25 96 HIS A C 1
ATOM 716 O O . HIS A 1 96 ? 4.958 -40.611 1.284 1.00 90.25 96 HIS A O 1
ATOM 722 N N . LEU A 1 97 ? 3.270 -41.371 0.004 1.00 93.50 97 LEU A N 1
ATOM 723 C CA . LEU A 1 97 ? 3.096 -40.208 -0.893 1.00 93.50 97 LEU A CA 1
ATOM 724 C C . LEU A 1 97 ? 1.637 -39.695 -0.944 1.00 93.50 97 LEU A C 1
ATOM 726 O O . LEU A 1 97 ? 0.726 -40.317 -0.398 1.00 93.50 97 LEU A O 1
ATOM 730 N N . TYR A 1 98 ? 1.434 -38.568 -1.631 1.00 94.69 98 TYR A N 1
ATOM 731 C CA . TYR A 1 98 ? 0.160 -37.948 -2.023 1.00 94.69 98 TYR A CA 1
ATOM 732 C C . TYR A 1 98 ? -0.677 -37.322 -0.900 1.00 94.69 98 TYR A C 1
ATOM 734 O O . TYR A 1 98 ? -1.909 -37.289 -0.965 1.00 94.69 98 TYR A O 1
ATOM 742 N N . TRP A 1 99 ? -0.034 -36.803 0.144 1.00 95.81 99 TRP A N 1
ATOM 743 C CA . TRP A 1 99 ? -0.718 -36.192 1.289 1.00 95.81 99 TRP A CA 1
ATOM 744 C C . TRP A 1 99 ? -0.203 -34.780 1.585 1.00 95.81 99 TRP A C 1
ATOM 746 O O . TRP A 1 99 ? 0.978 -34.475 1.418 1.00 95.81 99 TRP A O 1
ATOM 756 N N . GLY A 1 100 ? -1.102 -33.920 2.058 1.00 97.12 100 GLY A N 1
ATOM 757 C CA . GLY A 1 100 ? -0.807 -32.555 2.478 1.00 97.12 100 GLY A CA 1
ATOM 758 C C . GLY A 1 100 ? 0.031 -32.501 3.748 1.00 97.12 100 GLY A C 1
ATOM 759 O O . GLY A 1 100 ? -0.235 -33.226 4.711 1.00 97.12 100 GLY A O 1
ATOM 760 N N . THR A 1 101 ? 1.027 -31.621 3.769 1.00 97.38 101 THR A N 1
ATOM 761 C CA . THR A 1 101 ? 1.928 -31.411 4.906 1.00 97.38 101 THR A CA 1
ATOM 762 C C . THR A 1 101 ? 1.554 -30.140 5.672 1.00 97.38 101 THR A C 1
ATOM 764 O O . THR A 1 101 ? 1.000 -29.196 5.107 1.00 97.38 101 THR A O 1
ATOM 767 N N . ILE A 1 102 ? 1.853 -30.109 6.972 1.00 97.56 102 ILE A N 1
ATOM 768 C CA . ILE A 1 102 ? 1.670 -28.933 7.831 1.00 97.56 102 ILE A CA 1
ATOM 769 C C . ILE A 1 102 ? 2.810 -28.806 8.839 1.00 97.56 102 ILE A C 1
ATOM 771 O O . ILE A 1 102 ? 3.286 -29.799 9.393 1.00 97.56 102 ILE A O 1
ATOM 775 N N . SER A 1 103 ? 3.238 -27.572 9.089 1.00 96.38 103 SER A N 1
ATOM 776 C CA . SER A 1 103 ? 4.154 -27.217 10.168 1.00 96.38 103 SER A CA 1
ATOM 777 C C . SER A 1 103 ? 3.707 -25.911 10.816 1.00 96.38 103 SER A C 1
ATOM 779 O O . SER A 1 103 ? 3.614 -24.880 10.151 1.00 96.38 103 SER A O 1
ATOM 781 N N . ILE A 1 104 ? 3.488 -25.955 12.129 1.00 95.00 104 ILE A N 1
ATOM 782 C CA . ILE A 1 104 ? 3.193 -24.800 12.977 1.00 95.00 104 ILE A CA 1
ATOM 783 C C . ILE A 1 104 ? 4.298 -24.729 14.036 1.00 95.00 104 ILE A C 1
ATOM 785 O O . ILE A 1 104 ? 4.307 -25.543 14.967 1.00 95.00 104 ILE A O 1
ATOM 789 N N . PRO A 1 105 ? 5.263 -23.805 13.902 1.00 91.75 105 PRO A N 1
ATOM 790 C CA . PRO A 1 105 ? 6.345 -23.659 14.869 1.00 91.75 105 PRO A CA 1
ATOM 791 C C . PRO A 1 105 ? 5.816 -23.498 16.297 1.00 91.75 105 PRO A C 1
ATOM 793 O O . PRO A 1 105 ? 4.850 -22.784 16.541 1.00 91.75 105 PRO A O 1
ATOM 796 N N . GLY A 1 106 ? 6.417 -24.228 17.237 1.00 90.12 106 GLY A N 1
ATOM 797 C CA . GLY A 1 106 ? 5.972 -24.273 18.632 1.00 90.12 106 GLY A CA 1
ATOM 798 C C . GLY A 1 106 ? 4.772 -25.190 18.911 1.00 90.12 106 GLY A C 1
ATOM 799 O O . GLY A 1 106 ? 4.537 -25.485 20.082 1.00 90.12 106 GLY A O 1
ATOM 800 N N . ALA A 1 107 ? 4.054 -25.677 17.890 1.00 94.19 107 ALA A N 1
ATOM 801 C CA . ALA A 1 107 ? 2.863 -26.522 18.053 1.00 94.19 107 ALA A CA 1
ATOM 802 C C . ALA A 1 107 ? 2.940 -27.886 17.331 1.00 94.19 107 ALA A C 1
ATOM 804 O O . ALA A 1 107 ? 2.263 -28.829 17.739 1.00 94.19 107 ALA A O 1
ATOM 805 N N . THR A 1 108 ? 3.779 -28.029 16.298 1.00 94.69 108 THR A N 1
ATOM 806 C CA . THR A 1 108 ? 4.068 -29.305 15.615 1.00 94.69 108 THR A CA 1
ATOM 807 C C . THR A 1 108 ? 5.537 -29.710 15.760 1.00 94.69 108 THR A C 1
ATOM 809 O O . THR A 1 108 ? 6.420 -28.873 15.957 1.00 94.69 108 THR A O 1
ATOM 812 N N . GLN A 1 109 ? 5.831 -31.007 15.620 1.00 89.12 109 GLN A N 1
ATOM 813 C CA . GLN A 1 109 ? 7.204 -31.529 15.596 1.00 89.12 109 GLN A CA 1
ATOM 814 C C . GLN A 1 109 ? 7.800 -31.422 14.183 1.00 89.12 109 GLN A C 1
ATOM 816 O O . GLN A 1 109 ? 8.058 -32.421 13.515 1.00 89.12 109 GLN A O 1
ATOM 821 N N . GLY A 1 110 ? 7.987 -30.188 13.708 1.00 89.75 110 GLY A N 1
ATOM 822 C CA . GLY A 1 110 ? 8.389 -29.916 12.327 1.00 89.75 110 GLY A CA 1
ATOM 823 C C . GLY A 1 110 ? 7.251 -30.170 11.333 1.00 89.75 110 GLY A C 1
ATOM 824 O O . GLY A 1 110 ? 6.089 -29.884 11.633 1.00 89.75 110 GLY A O 1
ATOM 825 N N . VAL A 1 111 ? 7.596 -30.684 10.148 1.00 92.69 111 VAL A N 1
ATOM 826 C CA . VAL A 1 111 ? 6.646 -30.993 9.066 1.00 92.69 111 VAL A CA 1
ATOM 827 C C . VAL A 1 111 ? 5.989 -32.353 9.313 1.00 92.69 111 VAL A C 1
ATOM 829 O O . VAL A 1 111 ? 6.676 -33.370 9.373 1.00 92.69 111 VAL A O 1
ATOM 832 N N . MET A 1 112 ? 4.660 -32.375 9.419 1.00 95.00 112 MET A N 1
ATOM 833 C CA . MET A 1 112 ? 3.848 -33.574 9.684 1.00 95.00 112 MET A CA 1
ATOM 834 C C . MET A 1 112 ? 2.748 -33.735 8.622 1.00 95.00 112 MET A C 1
ATOM 836 O O . MET A 1 112 ? 2.532 -32.819 7.821 1.00 95.00 112 MET A O 1
ATOM 840 N N . LYS A 1 113 ? 2.035 -34.873 8.595 1.00 96.00 113 LYS A N 1
ATOM 841 C CA . LYS A 1 113 ? 0.844 -35.015 7.740 1.00 96.00 113 LYS A CA 1
ATOM 842 C C . LYS A 1 113 ? -0.285 -34.155 8.300 1.00 96.00 113 LYS A C 1
ATOM 844 O O . LYS A 1 113 ? -0.501 -34.131 9.510 1.00 96.00 113 LYS A O 1
ATOM 849 N N . VAL A 1 114 ? -1.064 -33.506 7.436 1.00 96.69 114 VAL A N 1
ATOM 850 C CA . VAL A 1 114 ? -2.261 -32.758 7.862 1.00 96.69 114 VAL A CA 1
ATOM 851 C C . VAL A 1 114 ? -3.229 -33.667 8.626 1.00 96.69 114 VAL A C 1
ATOM 853 O O . VAL A 1 114 ? -3.782 -33.247 9.638 1.00 96.69 114 VAL A O 1
ATOM 856 N N . SER A 1 115 ? -3.370 -34.931 8.209 1.00 96.25 115 SER A N 1
ATOM 857 C CA . SER A 1 115 ? -4.193 -35.939 8.894 1.00 96.25 115 SER A CA 1
ATOM 858 C C . SER A 1 115 ? -3.842 -36.136 10.368 1.00 96.25 115 SER A C 1
ATOM 860 O O . SER A 1 115 ? -4.725 -36.472 11.154 1.00 96.25 115 SER A O 1
ATOM 862 N N . ASP A 1 116 ? -2.581 -35.923 10.746 1.00 95.69 116 ASP A N 1
ATOM 863 C CA . ASP A 1 116 ? -2.081 -36.224 12.089 1.00 95.69 116 ASP A CA 1
ATOM 864 C C . ASP A 1 116 ? -2.473 -35.150 13.108 1.00 95.69 116 ASP A C 1
ATOM 866 O O . ASP A 1 116 ? -2.414 -35.403 14.308 1.00 95.69 116 ASP A O 1
ATOM 870 N N . VAL A 1 117 ? -2.894 -33.969 12.640 1.00 95.06 117 VAL A N 1
ATOM 871 C CA . VAL A 1 117 ? -3.301 -32.833 13.484 1.00 95.06 117 VAL A CA 1
ATOM 872 C C . VAL A 1 117 ? -4.785 -32.485 13.374 1.00 95.06 117 VAL A C 1
ATOM 874 O O . VAL A 1 117 ? -5.264 -31.600 14.084 1.00 95.06 117 VAL A O 1
ATOM 877 N N . LEU A 1 118 ? -5.532 -33.156 12.490 1.00 93.94 118 LEU A N 1
ATOM 878 C CA . LEU A 1 118 ? -6.951 -32.866 12.300 1.00 93.94 118 LEU A CA 1
ATOM 879 C C . LEU A 1 118 ? -7.746 -33.072 13.586 1.00 93.94 118 LEU A C 1
ATOM 881 O O . LEU A 1 118 ? -7.613 -34.092 14.263 1.00 93.94 118 LEU A O 1
ATOM 885 N N . ASN A 1 119 ? -8.627 -32.113 13.875 1.00 83.50 119 ASN A N 1
ATOM 886 C CA . ASN A 1 119 ? -9.504 -32.116 15.050 1.00 83.50 119 ASN A CA 1
ATOM 887 C C . ASN A 1 119 ? -8.763 -32.199 16.398 1.00 83.50 119 ASN A C 1
ATOM 889 O O . ASN A 1 119 ? -9.367 -32.542 17.415 1.00 83.50 119 ASN A O 1
ATOM 893 N N . GLN A 1 120 ? -7.468 -31.880 16.420 1.00 91.88 120 GLN A N 1
ATOM 894 C CA . GLN A 1 120 ? -6.700 -31.695 17.645 1.00 91.88 120 GLN A CA 1
ATOM 895 C C . GLN A 1 120 ? -6.604 -30.206 17.968 1.00 91.88 120 GLN A C 1
ATOM 897 O O . GLN A 1 120 ? -6.568 -29.364 17.071 1.00 91.88 120 GLN A O 1
ATOM 902 N N . THR A 1 121 ? -6.536 -29.885 19.258 1.00 95.00 121 THR A N 1
ATOM 903 C CA . THR A 1 121 ? -6.157 -28.547 19.716 1.00 95.00 121 THR A CA 1
ATOM 904 C C . THR A 1 121 ? -4.649 -28.520 19.915 1.00 95.00 121 THR A C 1
ATOM 906 O O . THR A 1 121 ? -4.134 -29.074 20.886 1.00 95.00 121 THR A O 1
ATOM 909 N N . LEU A 1 122 ? -3.940 -27.881 18.993 1.00 95.81 122 LEU A N 1
ATOM 910 C CA . LEU A 1 122 ? -2.505 -27.639 19.090 1.00 95.81 122 LEU A CA 1
ATOM 911 C C . LEU A 1 122 ? -2.262 -26.382 19.927 1.00 95.81 122 LEU A C 1
ATOM 913 O O . LEU A 1 122 ? -3.062 -25.454 19.883 1.00 95.81 122 LEU A O 1
ATOM 917 N N . THR A 1 123 ? -1.181 -26.335 20.702 1.00 94.38 123 THR A N 1
ATOM 918 C CA . THR A 1 123 ? -0.816 -25.144 21.488 1.00 94.38 123 THR A CA 1
ATOM 919 C C . THR A 1 123 ? 0.575 -24.677 21.103 1.00 94.38 123 THR A C 1
ATOM 921 O O . THR A 1 123 ? 1.503 -25.484 21.069 1.00 94.38 123 THR A O 1
ATOM 924 N N . VAL A 1 124 ? 0.721 -23.383 20.828 1.00 91.44 124 VAL A N 1
ATOM 925 C CA . VAL A 1 124 ? 2.014 -22.783 20.494 1.00 91.44 124 VAL A CA 1
ATOM 926 C C . VAL A 1 124 ? 2.826 -22.603 21.769 1.00 91.44 124 VAL A C 1
ATOM 928 O O . VAL A 1 124 ? 2.469 -21.836 22.663 1.00 91.44 124 VAL A O 1
ATOM 931 N N . SER A 1 125 ? 3.922 -23.343 21.867 1.00 87.56 125 SER A N 1
ATOM 932 C CA . SER A 1 125 ? 4.833 -23.295 23.007 1.00 87.56 125 SER A CA 1
ATOM 933 C C . SER A 1 125 ? 5.659 -21.999 23.020 1.00 87.56 125 SER A C 1
ATOM 935 O O . SER A 1 125 ? 5.981 -21.475 21.953 1.00 87.56 125 SER A O 1
ATOM 937 N N . PRO A 1 126 ? 6.060 -21.500 24.204 1.00 80.56 126 PRO A N 1
ATOM 938 C CA . PRO A 1 126 ? 6.945 -20.341 24.322 1.00 80.56 126 PRO A CA 1
ATOM 939 C C . PRO A 1 126 ? 8.358 -20.621 23.795 1.00 80.56 126 PRO A C 1
ATOM 941 O O . PRO A 1 126 ? 8.793 -21.771 23.718 1.00 80.56 126 PRO A O 1
ATOM 944 N N . GLY A 1 127 ? 9.112 -19.551 23.522 1.00 75.12 127 GLY A N 1
ATOM 945 C CA . GLY A 1 127 ? 10.543 -19.619 23.192 1.00 75.12 127 GLY A CA 1
ATOM 946 C C . GLY A 1 127 ? 10.866 -19.645 21.697 1.00 75.12 127 GLY A C 1
ATOM 947 O O . GLY A 1 127 ? 12.030 -19.805 21.336 1.00 75.12 127 GLY A O 1
ATOM 948 N N . ILE A 1 128 ? 9.860 -19.467 20.839 1.00 77.00 128 ILE A N 1
ATOM 949 C CA . ILE A 1 128 ? 10.034 -19.201 19.409 1.00 77.00 128 ILE A CA 1
ATOM 950 C C . ILE A 1 128 ? 9.869 -17.697 19.191 1.00 77.00 128 ILE A C 1
ATOM 952 O O . ILE A 1 128 ? 8.980 -17.090 19.783 1.00 77.00 128 ILE A O 1
ATOM 956 N N . ALA A 1 129 ? 10.735 -17.092 18.379 1.00 68.81 129 ALA A N 1
ATOM 957 C CA . ALA A 1 129 ? 10.586 -15.689 18.013 1.00 68.81 129 ALA A CA 1
ATOM 958 C C . ALA A 1 129 ? 9.309 -15.501 17.181 1.00 68.81 129 ALA A C 1
ATOM 960 O O . ALA A 1 129 ? 9.068 -16.280 16.259 1.00 68.81 129 ALA A O 1
ATOM 961 N N . ASP A 1 130 ? 8.534 -14.449 17.452 1.00 68.50 130 ASP A N 1
ATOM 962 C CA . ASP A 1 130 ? 7.281 -14.164 16.731 1.00 68.50 130 ASP A CA 1
ATOM 963 C C . ASP A 1 130 ? 7.492 -14.074 15.210 1.00 68.50 130 ASP A C 1
ATOM 965 O O . ASP A 1 130 ? 6.660 -14.533 14.430 1.00 68.50 130 ASP A O 1
ATOM 969 N N . ALA A 1 131 ? 8.675 -13.614 14.784 1.00 66.00 131 ALA A N 1
ATOM 970 C CA . ALA A 1 131 ? 9.090 -13.573 13.382 1.00 66.00 131 ALA A CA 1
ATOM 971 C C . ALA A 1 131 ? 9.128 -14.938 12.674 1.00 66.00 131 ALA A C 1
ATOM 973 O O . ALA A 1 131 ? 9.175 -14.989 11.441 1.00 66.00 131 ALA A O 1
ATOM 974 N N . ASP A 1 132 ? 9.119 -16.037 13.426 1.00 78.81 132 ASP A N 1
ATOM 975 C CA . ASP A 1 132 ? 9.125 -17.404 12.913 1.00 78.81 132 ASP A CA 1
ATOM 976 C C . ASP A 1 132 ? 7.791 -18.135 13.135 1.00 78.81 132 ASP A C 1
ATOM 978 O O . ASP A 1 132 ? 7.612 -19.234 12.601 1.00 78.81 132 ASP A O 1
ATOM 982 N N . LEU A 1 133 ? 6.846 -17.536 13.870 1.00 86.69 133 LEU A N 1
ATOM 983 C CA . LEU A 1 133 ? 5.531 -18.097 14.191 1.00 86.69 133 LEU A CA 1
ATOM 984 C C . LEU A 1 133 ? 4.516 -17.857 13.061 1.00 86.69 133 LEU A C 1
ATOM 986 O O . LEU A 1 133 ? 3.582 -17.068 13.176 1.00 86.69 133 LEU A O 1
ATOM 990 N N . TYR A 1 134 ? 4.685 -18.581 11.957 1.00 89.50 134 TYR A N 1
ATOM 991 C CA . TYR A 1 134 ? 3.745 -18.583 10.833 1.00 89.50 134 TYR A CA 1
ATOM 992 C C . TYR A 1 134 ? 3.534 -19.988 10.263 1.00 89.50 134 TYR A C 1
ATOM 994 O O . TYR A 1 134 ? 4.368 -20.893 10.426 1.00 89.50 134 TYR A O 1
ATOM 1002 N N . LEU A 1 135 ? 2.400 -20.173 9.587 1.00 94.19 135 LEU A N 1
ATOM 1003 C CA . LEU A 1 135 ? 1.997 -21.448 9.008 1.00 94.19 135 LEU A CA 1
ATOM 1004 C C . LEU A 1 135 ? 2.914 -21.843 7.854 1.00 94.19 135 LEU A C 1
ATOM 1006 O O . LEU A 1 135 ? 3.281 -21.030 7.009 1.00 94.19 135 LEU A O 1
ATOM 1010 N N . ARG A 1 136 ? 3.238 -23.131 7.771 1.00 94.75 136 ARG A N 1
ATOM 1011 C CA . ARG A 1 136 ? 3.767 -23.736 6.550 1.00 94.75 136 ARG A CA 1
ATOM 1012 C C . ARG A 1 136 ? 2.874 -24.900 6.138 1.00 94.75 136 ARG A C 1
ATOM 1014 O O . ARG A 1 136 ? 2.593 -25.767 6.967 1.00 94.75 136 ARG A O 1
ATOM 1021 N N . LEU A 1 137 ? 2.459 -24.928 4.874 1.00 96.25 137 LEU A N 1
ATOM 1022 C CA . LEU A 1 137 ? 1.767 -26.061 4.247 1.00 96.25 137 LEU A CA 1
ATOM 1023 C C . LEU A 1 137 ? 2.548 -26.529 3.026 1.00 96.25 137 LEU A C 1
ATOM 1025 O O . LEU A 1 137 ? 3.286 -25.758 2.424 1.00 96.25 137 LEU A O 1
ATOM 1029 N N . GLY A 1 138 ? 2.356 -27.765 2.611 1.00 94.00 138 GLY A N 1
ATOM 1030 C CA . GLY A 1 138 ? 2.925 -28.275 1.372 1.00 94.00 138 GLY A CA 1
ATOM 1031 C C . GLY A 1 138 ? 2.295 -29.601 1.000 1.00 94.00 138 GLY A C 1
ATOM 1032 O O . GLY A 1 138 ? 1.218 -29.951 1.485 1.00 94.00 138 GLY A O 1
ATOM 1033 N N . TYR A 1 139 ? 2.975 -30.357 0.152 1.00 96.19 139 TYR A N 1
ATOM 1034 C CA . TYR A 1 139 ? 2.476 -31.644 -0.307 1.00 96.19 139 TYR A CA 1
ATOM 1035 C C . TYR A 1 139 ? 3.609 -32.653 -0.409 1.00 96.19 139 TYR A C 1
ATOM 1037 O O . TYR A 1 139 ? 4.737 -32.289 -0.724 1.00 96.19 139 TYR A O 1
ATOM 1045 N N . ARG A 1 140 ? 3.343 -33.917 -0.088 1.00 95.94 140 ARG A N 1
ATOM 1046 C CA . ARG A 1 140 ? 4.333 -34.982 -0.216 1.00 95.94 140 ARG A CA 1
ATOM 1047 C C . ARG A 1 140 ? 4.135 -35.696 -1.540 1.00 95.94 140 ARG A C 1
ATOM 1049 O O . ARG A 1 140 ? 3.187 -36.460 -1.664 1.00 95.94 140 ARG A O 1
ATOM 1056 N N . ASP A 1 141 ? 5.078 -35.515 -2.452 1.00 93.62 141 ASP A N 1
ATOM 1057 C CA . ASP A 1 141 ? 5.067 -36.178 -3.755 1.00 93.62 141 ASP A CA 1
ATOM 1058 C C . ASP A 1 141 ? 6.462 -36.643 -4.197 1.00 93.62 141 ASP A C 1
ATOM 1060 O O . ASP A 1 141 ? 7.463 -36.288 -3.554 1.00 93.62 141 ASP A O 1
ATOM 1064 N N . ASP A 1 142 ? 6.523 -37.455 -5.252 1.00 89.56 142 ASP A N 1
ATOM 1065 C CA . ASP A 1 142 ? 7.758 -37.882 -5.918 1.00 89.56 142 ASP A CA 1
ATOM 1066 C C . ASP A 1 142 ? 8.146 -36.996 -7.116 1.00 89.56 142 ASP A C 1
ATOM 1068 O O . ASP A 1 142 ? 9.344 -36.787 -7.338 1.00 89.56 142 ASP A O 1
ATOM 1072 N N . ASP A 1 143 ? 7.171 -36.399 -7.803 1.00 90.50 143 ASP A N 1
ATOM 1073 C CA . ASP A 1 143 ? 7.339 -35.295 -8.756 1.00 90.50 143 ASP A CA 1
ATOM 1074 C C . ASP A 1 143 ? 6.368 -34.157 -8.402 1.00 90.50 143 ASP A C 1
ATOM 1076 O O . ASP A 1 143 ? 5.254 -34.378 -7.952 1.00 90.50 143 ASP A O 1
ATOM 1080 N N . TYR A 1 144 ? 6.819 -32.914 -8.540 1.00 91.38 144 TYR A N 1
ATOM 1081 C CA . TYR A 1 144 ? 6.013 -31.727 -8.244 1.00 91.38 144 TYR A CA 1
ATOM 1082 C C . TYR A 1 144 ? 5.639 -30.935 -9.496 1.00 91.38 144 TYR A C 1
ATOM 1084 O O . TYR A 1 144 ? 4.856 -29.981 -9.420 1.00 91.38 144 TYR A O 1
ATOM 1092 N N . SER A 1 145 ? 6.259 -31.253 -10.633 1.00 89.06 145 SER A N 1
ATOM 1093 C CA . SER A 1 145 ? 6.129 -30.473 -11.862 1.00 89.06 145 SER A CA 1
ATOM 1094 C C . SER A 1 145 ? 4.748 -30.610 -12.508 1.00 89.06 145 SER A C 1
ATOM 1096 O O . SER A 1 145 ? 4.308 -29.691 -13.203 1.00 89.06 145 SER A O 1
ATOM 1098 N N . ASP A 1 146 ? 4.044 -31.698 -12.206 1.00 89.06 146 ASP A N 1
ATOM 1099 C CA . ASP A 1 146 ? 2.718 -32.066 -12.695 1.00 89.06 146 ASP A CA 1
ATOM 1100 C C . ASP A 1 146 ? 1.618 -32.009 -11.618 1.00 89.06 146 ASP A C 1
ATOM 1102 O O . ASP A 1 146 ? 0.467 -32.366 -11.884 1.00 89.06 146 ASP A O 1
ATOM 1106 N N . ASN A 1 147 ? 1.933 -31.467 -10.439 1.00 93.25 147 ASN A N 1
ATOM 1107 C CA . ASN A 1 147 ? 0.946 -31.224 -9.392 1.00 93.25 147 ASN A CA 1
ATOM 1108 C C . ASN A 1 147 ? 0.102 -29.985 -9.681 1.00 93.25 147 ASN A C 1
ATOM 1110 O O . ASN A 1 147 ? 0.594 -28.984 -10.210 1.00 93.25 147 ASN A O 1
ATOM 1114 N N . GLY A 1 148 ? -1.159 -29.987 -9.261 1.00 92.62 148 GLY A N 1
ATOM 1115 C CA . GLY A 1 148 ? -2.015 -28.825 -9.478 1.00 92.62 148 GLY A CA 1
ATOM 1116 C C . GLY A 1 148 ? -3.481 -29.020 -9.129 1.00 92.62 148 GLY A C 1
ATOM 1117 O O . GLY A 1 148 ? -3.853 -29.902 -8.356 1.00 92.62 148 GLY A O 1
ATOM 1118 N N . TYR A 1 149 ? -4.300 -28.151 -9.717 1.00 93.44 149 TYR A N 1
ATOM 1119 C CA . TYR A 1 149 ? -5.753 -28.104 -9.542 1.00 93.44 149 TYR A CA 1
ATOM 1120 C C . TYR A 1 149 ? -6.490 -28.059 -10.890 1.00 93.44 149 TYR A C 1
ATOM 1122 O O . TYR A 1 149 ? -7.658 -27.682 -10.962 1.00 93.44 149 TYR A O 1
ATOM 1130 N N . ASP A 1 150 ? -5.810 -28.469 -11.964 1.00 88.12 150 ASP A N 1
ATOM 1131 C CA . ASP A 1 150 ? -6.318 -28.434 -13.331 1.00 88.12 150 ASP A CA 1
ATOM 1132 C C . ASP A 1 150 ? -6.814 -29.819 -13.780 1.00 88.12 150 ASP A C 1
ATOM 1134 O O . ASP A 1 150 ? -6.353 -30.858 -13.313 1.00 88.12 150 ASP A O 1
ATOM 1138 N N . SER A 1 151 ? -7.733 -29.851 -14.752 1.00 85.38 151 SER A N 1
ATOM 1139 C CA . SER A 1 151 ? -8.178 -31.096 -15.412 1.00 85.38 151 SER A CA 1
ATOM 1140 C C . SER A 1 151 ? -8.706 -32.173 -14.446 1.00 85.38 151 SER A C 1
ATOM 1142 O O . SER A 1 151 ? -8.248 -33.314 -14.455 1.00 85.38 151 SER A O 1
ATOM 1144 N N . HIS A 1 152 ? -9.678 -31.799 -13.612 1.00 90.25 152 HIS A N 1
ATOM 1145 C CA . HIS A 1 152 ? -10.238 -32.649 -12.558 1.00 90.25 152 HIS A CA 1
ATOM 1146 C C . HIS A 1 152 ? -10.771 -34.009 -13.055 1.00 90.25 152 HIS A C 1
ATOM 1148 O O . HIS A 1 152 ? -11.660 -34.059 -13.908 1.00 90.25 152 HIS A O 1
ATOM 1154 N N . ASP A 1 153 ? -10.291 -35.109 -12.458 1.00 93.06 153 ASP A N 1
ATOM 1155 C CA . ASP A 1 153 ? -10.818 -36.473 -12.629 1.00 93.06 153 ASP A CA 1
ATOM 1156 C C . ASP A 1 153 ? -11.358 -37.053 -11.303 1.00 93.06 153 ASP A C 1
ATOM 1158 O O . ASP A 1 153 ? -11.195 -36.465 -10.237 1.00 93.06 153 ASP A O 1
ATOM 1162 N N . ASP A 1 154 ? -12.067 -38.186 -11.348 1.00 96.56 154 ASP A N 1
ATOM 1163 C CA . ASP A 1 154 ? -12.707 -38.776 -10.155 1.00 96.56 154 ASP A CA 1
ATOM 1164 C C . ASP A 1 154 ? -11.690 -39.355 -9.144 1.00 96.56 154 ASP A C 1
ATOM 1166 O O . ASP A 1 154 ? -12.058 -39.726 -8.022 1.00 96.56 154 ASP A O 1
ATOM 1170 N N . GLY A 1 155 ? -10.408 -39.417 -9.507 1.00 94.38 155 GLY A N 1
ATOM 1171 C CA . GLY A 1 155 ? -9.339 -39.994 -8.715 1.00 94.38 155 GLY A CA 1
ATOM 1172 C C . GLY A 1 155 ? -9.390 -41.517 -8.641 1.00 94.38 155 GLY A C 1
ATOM 1173 O O . GLY A 1 155 ? -10.386 -42.175 -8.962 1.00 94.38 155 GLY A O 1
ATOM 1174 N N . THR A 1 156 ? -8.286 -42.117 -8.194 1.00 92.19 156 THR A N 1
ATOM 1175 C CA . THR A 1 156 ? -8.248 -43.569 -7.950 1.00 92.19 156 THR A CA 1
ATOM 1176 C C . THR A 1 156 ? -9.362 -43.948 -6.967 1.00 92.19 156 THR A C 1
ATOM 1178 O O . THR A 1 156 ? -9.546 -43.261 -5.965 1.00 92.19 156 THR A O 1
ATOM 1181 N N . GLU A 1 157 ? -10.116 -45.016 -7.253 1.00 94.44 157 GLU A N 1
ATOM 1182 C CA . GLU A 1 157 ? -11.254 -45.478 -6.429 1.00 94.44 157 GLU A CA 1
ATOM 1183 C C . GLU A 1 157 ? -12.414 -44.467 -6.295 1.00 94.44 157 GLU A C 1
ATOM 1185 O O . GLU A 1 157 ? -13.226 -44.571 -5.376 1.00 94.44 157 GLU A O 1
ATOM 1190 N N . ASN A 1 158 ? -12.536 -43.507 -7.221 1.00 96.19 158 ASN A N 1
ATOM 1191 C CA . ASN A 1 158 ? -13.509 -42.408 -7.162 1.00 96.19 158 ASN A CA 1
ATOM 1192 C C . ASN A 1 158 ? -13.363 -41.527 -5.908 1.00 96.19 158 ASN A C 1
ATOM 1194 O O . ASN A 1 158 ? -14.338 -40.929 -5.444 1.00 96.19 158 ASN A O 1
ATOM 1198 N N . GLN A 1 159 ? -12.166 -41.463 -5.315 1.00 95.88 159 GLN A N 1
ATOM 1199 C CA . GLN A 1 159 ? -11.950 -40.756 -4.052 1.00 95.88 159 GLN A CA 1
ATOM 1200 C C . GLN A 1 159 ? -12.206 -39.239 -4.138 1.00 95.88 159 GLN A C 1
ATOM 1202 O O . GLN A 1 159 ? -12.452 -38.631 -3.092 1.00 95.88 159 GLN A O 1
ATOM 1207 N N . CYS A 1 160 ? -12.197 -38.668 -5.348 1.00 97.06 160 CYS A N 1
ATOM 1208 C CA . CYS A 1 160 ? -12.413 -37.249 -5.643 1.00 97.06 160 CYS A CA 1
ATOM 1209 C C . CYS A 1 160 ? -13.716 -36.960 -6.399 1.00 97.06 160 CYS A C 1
ATOM 1211 O O . CYS A 1 160 ? -14.003 -35.818 -6.746 1.00 97.06 160 CYS A O 1
ATOM 1213 N N . LYS A 1 161 ? -14.561 -37.971 -6.612 1.00 96.94 161 LYS A N 1
ATOM 1214 C CA . LYS A 1 161 ? -15.843 -37.792 -7.292 1.00 96.94 161 LYS A CA 1
ATOM 1215 C C . LYS A 1 161 ? -16.774 -36.862 -6.510 1.00 96.94 161 LYS A C 1
ATOM 1217 O O . LYS A 1 161 ? -17.218 -37.201 -5.413 1.00 96.94 161 LYS A O 1
ATOM 1222 N N . GLY A 1 162 ? -17.114 -35.716 -7.103 1.00 93.56 162 GLY A N 1
ATOM 1223 C CA . GLY A 1 162 ? -17.979 -34.705 -6.478 1.00 93.56 162 GLY A CA 1
ATOM 1224 C C . GLY A 1 162 ? -17.349 -34.009 -5.266 1.00 93.56 162 GLY A C 1
ATOM 1225 O O . GLY A 1 162 ? -18.066 -33.413 -4.465 1.00 93.56 162 GLY A O 1
ATOM 1226 N N . VAL A 1 163 ? -16.027 -34.107 -5.116 1.00 95.94 163 VAL A N 1
ATOM 1227 C CA . VAL A 1 163 ? -15.244 -33.426 -4.084 1.00 95.94 163 VAL A CA 1
ATOM 1228 C C . VAL A 1 163 ? -14.571 -32.221 -4.737 1.00 95.94 163 VAL A C 1
ATOM 1230 O O . VAL A 1 163 ? -14.050 -32.341 -5.836 1.00 95.94 163 VAL A O 1
ATOM 1233 N N . GLY A 1 164 ? -14.613 -31.055 -4.092 1.00 93.94 164 GLY A N 1
ATOM 1234 C CA . GLY A 1 164 ? -13.935 -29.860 -4.603 1.00 93.94 164 GLY A CA 1
ATOM 1235 C C . GLY A 1 164 ? -12.420 -29.883 -4.385 1.00 93.94 164 GLY A C 1
ATOM 1236 O O . GLY A 1 164 ? -11.869 -30.808 -3.779 1.00 93.94 164 GLY A O 1
ATOM 1237 N N . ASN A 1 165 ? -11.764 -28.811 -4.823 1.00 96.56 165 ASN A N 1
ATOM 1238 C CA . ASN A 1 165 ? -10.330 -28.613 -4.635 1.00 96.56 165 ASN A CA 1
ATOM 1239 C C . ASN A 1 165 ? -9.940 -28.572 -3.149 1.00 96.56 165 ASN A C 1
ATOM 1241 O O . ASN A 1 165 ? -10.773 -28.357 -2.258 1.00 96.56 165 ASN A O 1
ATOM 1245 N N . ALA A 1 166 ? -8.664 -28.841 -2.885 1.00 97.12 166 ALA A N 1
ATOM 1246 C CA . ALA A 1 166 ? -8.123 -28.910 -1.539 1.00 97.12 166 ALA A CA 1
ATOM 1247 C C . ALA A 1 166 ? -8.285 -27.591 -0.772 1.00 97.12 166 ALA A C 1
ATOM 1249 O O . ALA A 1 166 ? -8.236 -26.503 -1.343 1.00 97.12 166 ALA A O 1
ATOM 1250 N N . PHE A 1 167 ? -8.446 -27.699 0.545 1.00 96.50 167 PHE A N 1
ATOM 1251 C CA . PHE A 1 167 ? -8.486 -26.548 1.438 1.00 96.50 167 PHE A CA 1
ATOM 1252 C C . PHE A 1 167 ? -7.937 -26.879 2.823 1.00 96.50 167 PHE A C 1
ATOM 1254 O O . PHE A 1 167 ? -7.990 -28.028 3.276 1.00 96.50 167 PHE A O 1
ATOM 1261 N N . VAL A 1 168 ? -7.514 -25.839 3.540 1.00 97.19 168 VAL A N 1
ATOM 1262 C CA . VAL A 1 168 ? -7.185 -25.874 4.968 1.00 97.19 168 VAL A CA 1
ATOM 1263 C C . VAL A 1 168 ? -7.920 -24.735 5.676 1.00 97.19 168 VAL A C 1
ATOM 1265 O O . VAL A 1 168 ? -8.114 -23.650 5.139 1.00 97.19 168 VAL A O 1
ATOM 1268 N N . THR A 1 169 ? -8.406 -24.982 6.884 1.00 96.38 169 THR A N 1
ATOM 1269 C CA . THR A 1 169 ? -9.034 -23.984 7.749 1.00 96.38 169 THR A CA 1
ATOM 1270 C C . THR A 1 169 ? -8.443 -24.105 9.144 1.00 96.38 169 THR A C 1
ATOM 1272 O O . THR A 1 169 ? -8.457 -25.185 9.735 1.00 96.38 169 THR A O 1
ATOM 1275 N N . LEU A 1 170 ? -7.921 -22.999 9.661 1.00 96.69 170 LEU A N 1
ATOM 1276 C CA . LEU A 1 170 ? -7.389 -22.889 11.009 1.00 96.69 170 LEU A CA 1
ATOM 1277 C C . LEU A 1 170 ? -8.321 -22.005 11.823 1.00 96.69 170 LEU A C 1
ATOM 1279 O O . LEU A 1 170 ? -8.654 -20.901 11.403 1.00 96.69 170 LEU A O 1
ATOM 1283 N N . THR A 1 171 ? -8.730 -22.491 12.987 1.00 94.88 171 THR A N 1
ATOM 1284 C CA . THR A 1 171 ? -9.318 -21.656 14.039 1.00 94.88 171 THR A CA 1
ATOM 1285 C C . THR A 1 171 ? -8.247 -21.436 15.093 1.00 94.88 171 THR A C 1
ATOM 1287 O O . THR A 1 171 ? -7.754 -22.410 15.660 1.00 94.88 171 THR A O 1
ATOM 1290 N N . ILE A 1 172 ? -7.859 -20.183 15.303 1.00 92.75 172 ILE A N 1
ATOM 1291 C CA . ILE A 1 172 ? -6.779 -19.768 16.194 1.00 92.75 172 ILE A CA 1
ATOM 1292 C C . ILE A 1 172 ? -7.415 -18.974 17.329 1.00 92.75 172 ILE A C 1
ATOM 1294 O O . ILE A 1 172 ? -7.871 -17.855 17.119 1.00 92.75 172 ILE A O 1
ATOM 1298 N N . ASP A 1 173 ? -7.480 -19.559 18.517 1.00 91.00 173 ASP A N 1
ATOM 1299 C CA . ASP A 1 173 ? -7.842 -18.839 19.731 1.00 91.00 173 ASP A CA 1
ATOM 1300 C C . ASP A 1 173 ? -6.591 -18.182 20.314 1.00 91.00 173 ASP A C 1
ATOM 1302 O O . ASP A 1 173 ? -5.587 -18.863 20.535 1.00 91.00 173 ASP A O 1
ATOM 1306 N N . HIS A 1 174 ? -6.691 -16.894 20.632 1.00 85.81 174 HIS A N 1
ATOM 1307 C CA . HIS A 1 174 ? -5.657 -16.072 21.254 1.00 85.81 174 HIS A CA 1
ATOM 1308 C C . HIS A 1 174 ? -6.025 -15.807 22.728 1.00 85.81 174 HIS A C 1
ATOM 1310 O O . HIS A 1 174 ? -6.825 -14.909 23.019 1.00 85.81 174 HIS A O 1
ATOM 1316 N N . PRO A 1 175 ? -5.535 -16.604 23.699 1.00 80.38 175 PRO A N 1
ATOM 1317 C CA . PRO A 1 175 ? -5.857 -16.393 25.106 1.00 80.38 175 PRO A CA 1
ATOM 1318 C C . PRO A 1 175 ? -5.495 -14.982 25.597 1.00 80.38 175 PRO A C 1
ATOM 1320 O O . PRO A 1 175 ? -4.527 -14.368 25.165 1.00 80.38 175 PRO A O 1
ATOM 1323 N N . ALA A 1 176 ? -6.260 -14.450 26.552 1.00 64.50 176 ALA A N 1
ATOM 1324 C CA . ALA A 1 176 ? -6.015 -13.105 27.072 1.00 64.50 176 ALA A CA 1
ATOM 1325 C C . ALA A 1 176 ? -4.566 -12.945 27.582 1.00 64.50 176 ALA A C 1
ATOM 1327 O O . ALA A 1 176 ? -4.111 -13.720 28.424 1.00 64.50 176 ALA A O 1
ATOM 1328 N N . GLY A 1 177 ? -3.867 -11.923 27.078 1.00 58.31 177 GLY A N 1
ATOM 1329 C CA . GLY A 1 177 ? -2.457 -11.663 27.379 1.00 58.31 177 GLY A CA 1
ATOM 1330 C C . GLY A 1 177 ? -1.454 -12.286 26.399 1.00 58.31 177 GLY A C 1
ATOM 1331 O O . GLY A 1 177 ? -0.262 -12.071 26.594 1.00 58.31 177 GLY A O 1
ATOM 1332 N N . THR A 1 178 ? -1.901 -13.018 25.366 1.00 54.09 178 THR A N 1
ATOM 1333 C CA . THR A 1 178 ? -1.025 -13.551 24.298 1.00 54.09 178 THR A CA 1
ATOM 1334 C C . THR A 1 178 ? -1.016 -12.703 23.026 1.00 54.09 178 THR A C 1
ATOM 1336 O O . THR A 1 178 ? -0.075 -12.796 22.247 1.00 54.09 178 THR A O 1
ATOM 1339 N N . THR A 1 179 ? -2.014 -11.837 22.822 1.00 54.59 179 THR A N 1
ATOM 1340 C CA . THR A 1 179 ? -2.028 -10.876 21.711 1.00 54.59 179 THR A CA 1
ATOM 1341 C C . THR A 1 179 ? -1.076 -9.724 22.029 1.00 54.59 179 THR A C 1
ATOM 1343 O O . THR A 1 179 ? -1.421 -8.827 22.808 1.00 54.59 179 THR A O 1
ATOM 1346 N N . GLY A 1 180 ? 0.130 -9.748 21.462 1.00 55.34 180 GLY A N 1
ATOM 1347 C CA . GLY A 1 180 ? 1.002 -8.575 21.456 1.00 55.34 180 GLY A CA 1
ATOM 1348 C C . GLY A 1 180 ? 0.279 -7.378 20.828 1.00 55.34 180 GLY A C 1
ATOM 1349 O O . GLY A 1 180 ? -0.526 -7.535 19.910 1.00 55.34 180 GLY A O 1
ATOM 1350 N N . THR A 1 181 ? 0.536 -6.172 21.332 1.00 64.88 181 THR A N 1
ATOM 1351 C CA . THR A 1 181 ? 0.235 -4.946 20.580 1.00 64.88 181 THR A CA 1
ATOM 1352 C C . THR A 1 181 ? 0.977 -5.017 19.249 1.00 64.88 181 THR A C 1
ATOM 1354 O O . THR A 1 181 ? 2.151 -5.384 19.258 1.00 64.88 181 THR A O 1
ATOM 1357 N N . CYS A 1 182 ? 0.327 -4.693 18.128 1.00 74.81 182 CYS A N 1
ATOM 1358 C CA . CYS A 1 182 ? 1.013 -4.683 16.839 1.00 74.81 182 CYS A CA 1
ATOM 1359 C C . CYS A 1 182 ? 2.135 -3.648 16.894 1.00 74.81 182 CYS A C 1
ATOM 1361 O O . CYS A 1 182 ? 1.877 -2.475 17.087 1.00 74.81 182 CYS A O 1
ATOM 1363 N N . GLY A 1 183 ? 3.387 -4.082 16.863 1.00 79.69 183 GLY A N 1
ATOM 1364 C CA . GLY A 1 183 ? 4.534 -3.230 17.143 1.00 79.69 183 GLY A CA 1
ATOM 1365 C C . GLY A 1 183 ? 5.801 -4.044 16.978 1.00 79.69 183 GLY A C 1
ATOM 1366 O O . GLY A 1 183 ? 5.829 -5.231 17.299 1.00 79.69 183 GLY A O 1
ATOM 1367 N N . GLY A 1 184 ? 6.845 -3.435 16.439 1.00 86.88 184 GLY A N 1
ATOM 1368 C CA . GLY A 1 184 ? 8.025 -4.190 16.063 1.00 86.88 184 GLY A CA 1
ATOM 1369 C C . GLY A 1 184 ? 9.142 -3.323 15.525 1.00 86.88 184 GLY A C 1
ATOM 1370 O O . GLY A 1 184 ? 9.049 -2.099 15.448 1.00 86.88 184 GLY A O 1
ATOM 1371 N N . ASN A 1 185 ? 10.234 -3.989 15.183 1.00 91.31 185 ASN A N 1
ATOM 1372 C CA . ASN A 1 185 ? 11.312 -3.411 14.407 1.00 91.31 185 ASN A CA 1
ATOM 1373 C C . ASN A 1 185 ? 11.900 -4.477 13.486 1.00 91.31 185 ASN A C 1
ATOM 1375 O O . ASN A 1 185 ? 11.782 -5.674 13.755 1.00 91.31 185 ASN A O 1
ATOM 1379 N N . THR A 1 186 ? 12.545 -4.048 12.407 1.00 90.81 186 THR A N 1
ATOM 1380 C CA . THR A 1 186 ? 13.249 -4.967 11.504 1.00 90.81 186 THR A CA 1
ATOM 1381 C C . THR A 1 186 ? 14.692 -5.244 11.910 1.00 90.81 186 THR A C 1
ATOM 1383 O O . THR A 1 186 ? 15.360 -6.062 11.280 1.00 90.81 186 THR A O 1
ATOM 1386 N N . GLY A 1 187 ? 15.171 -4.590 12.966 1.00 89.62 187 GLY A N 1
ATOM 1387 C CA . GLY A 1 187 ? 16.522 -4.703 13.486 1.00 89.62 187 GLY A CA 1
ATOM 1388 C C . GLY A 1 187 ? 16.930 -3.440 14.241 1.00 89.62 187 GLY A C 1
ATOM 1389 O O . GLY A 1 187 ? 16.095 -2.624 14.629 1.00 89.62 187 GLY A O 1
ATOM 1390 N N . THR A 1 188 ? 18.233 -3.291 14.461 1.00 90.69 188 THR A N 1
ATOM 1391 C CA . THR A 1 188 ? 18.817 -2.182 15.235 1.00 90.69 188 THR A CA 1
ATOM 1392 C C . THR A 1 188 ? 19.757 -1.316 14.403 1.00 90.69 188 THR A C 1
ATOM 1394 O O . THR A 1 188 ? 20.594 -0.605 14.958 1.00 90.69 188 THR A O 1
ATOM 1397 N N . LYS A 1 189 ? 19.742 -1.451 13.074 1.00 94.62 189 LYS A N 1
ATOM 1398 C CA . LYS A 1 189 ? 20.593 -0.639 12.209 1.00 94.62 189 LYS A CA 1
ATOM 1399 C C . LYS A 1 189 ? 19.894 0.672 11.832 1.00 94.62 189 LYS A C 1
ATOM 1401 O O . LYS A 1 189 ? 18.675 0.778 11.944 1.00 94.62 189 LYS A O 1
ATOM 1406 N N . PRO A 1 190 ? 20.640 1.681 11.350 1.00 95.19 190 PRO A N 1
ATOM 1407 C CA . PRO A 1 190 ? 20.071 3.009 11.147 1.00 95.19 190 PRO A CA 1
ATOM 1408 C C . PRO A 1 190 ? 18.939 3.074 10.110 1.00 95.19 190 PRO A C 1
ATOM 1410 O O . PRO A 1 190 ? 18.054 3.913 10.257 1.00 95.19 190 PRO A O 1
ATOM 1413 N N . MET A 1 191 ? 18.956 2.183 9.110 1.00 95.75 191 MET A N 1
ATOM 1414 C CA . MET A 1 191 ? 17.918 2.057 8.075 1.00 95.75 191 MET A CA 1
ATOM 1415 C C . MET A 1 191 ? 17.050 0.800 8.269 1.00 95.75 191 MET A C 1
ATOM 1417 O O . MET A 1 191 ? 16.452 0.292 7.324 1.00 95.75 191 MET A O 1
ATOM 1421 N N . ASP A 1 192 ? 16.996 0.260 9.489 1.00 95.62 192 ASP A N 1
ATOM 1422 C CA . ASP A 1 192 ? 15.877 -0.593 9.894 1.00 95.62 192 ASP A CA 1
ATOM 1423 C C . ASP A 1 192 ? 14.661 0.279 10.227 1.00 95.62 192 ASP A C 1
ATOM 1425 O O . ASP A 1 192 ? 14.801 1.474 10.472 1.00 95.62 192 ASP A O 1
ATOM 1429 N N . LEU A 1 193 ? 13.463 -0.298 10.227 1.00 96.19 193 LEU A N 1
ATOM 1430 C CA . LEU A 1 193 ? 12.232 0.408 10.582 1.00 96.19 193 LEU A CA 1
ATOM 1431 C C . LEU A 1 193 ? 11.726 -0.070 11.937 1.00 96.19 193 LEU A C 1
ATOM 1433 O O . LEU A 1 193 ? 11.869 -1.244 12.274 1.00 96.19 193 LEU A O 1
ATOM 1437 N N . ALA A 1 194 ? 11.113 0.835 12.692 1.00 94.06 194 ALA A N 1
ATOM 1438 C CA . ALA A 1 194 ? 10.479 0.565 13.974 1.00 94.06 194 ALA A CA 1
ATOM 1439 C C . ALA A 1 194 ? 9.096 1.221 14.045 1.00 94.06 194 ALA A C 1
ATOM 1441 O O . ALA A 1 194 ? 8.909 2.351 13.596 1.00 94.06 194 ALA A O 1
ATOM 1442 N N . TRP A 1 195 ? 8.131 0.521 14.634 1.00 93.75 195 TRP A N 1
ATOM 1443 C CA . TRP A 1 195 ? 6.746 0.970 14.768 1.00 93.75 195 TRP A CA 1
ATOM 1444 C C . TRP A 1 195 ? 6.138 0.481 16.080 1.00 93.75 195 TRP A C 1
ATOM 1446 O O . TRP A 1 195 ? 6.561 -0.521 16.659 1.00 93.75 195 TRP A O 1
ATOM 1456 N N . SER A 1 196 ? 5.127 1.202 16.553 1.00 88.75 196 SER A N 1
ATOM 1457 C CA . SER A 1 196 ? 4.405 0.888 17.792 1.00 88.75 196 SER A CA 1
ATOM 1458 C C . SER A 1 196 ? 2.966 0.439 17.571 1.00 88.75 196 SER A C 1
ATOM 1460 O O . SER A 1 196 ? 2.330 0.024 18.535 1.00 88.75 196 SER A O 1
ATOM 1462 N N . ASP A 1 197 ? 2.452 0.614 16.353 1.00 89.88 197 ASP A N 1
ATOM 1463 C CA . ASP A 1 197 ? 1.099 0.230 15.959 1.00 89.88 197 ASP A CA 1
ATOM 1464 C C . ASP A 1 197 ? 1.072 -0.223 14.494 1.00 89.88 197 ASP A C 1
ATOM 1466 O O . ASP A 1 197 ? 2.018 0.025 13.738 1.00 89.88 197 ASP A O 1
ATOM 1470 N N . CYS A 1 198 ? -0.021 -0.862 14.094 1.00 91.56 198 CYS A N 1
ATOM 1471 C CA . CYS A 1 198 ? -0.277 -1.261 12.718 1.00 91.56 198 CYS A CA 1
ATOM 1472 C C . CYS A 1 198 ? -1.676 -0.845 12.269 1.00 91.56 198 CYS A C 1
ATOM 1474 O O . CYS A 1 198 ? -2.572 -0.601 13.078 1.00 91.56 198 CYS A O 1
ATOM 1476 N N . ASP A 1 199 ? -1.880 -0.800 10.959 1.00 92.94 199 ASP A N 1
ATOM 1477 C CA . ASP A 1 199 ? -3.206 -0.617 10.384 1.00 92.94 199 ASP A CA 1
ATOM 1478 C C . ASP A 1 199 ? -4.057 -1.903 10.440 1.00 92.94 199 ASP A C 1
ATOM 1480 O O . ASP A 1 199 ? -3.637 -2.956 10.917 1.00 92.94 199 ASP A O 1
ATOM 1484 N N . LEU A 1 200 ? -5.280 -1.846 9.911 1.00 90.19 200 LEU A N 1
ATOM 1485 C CA . LEU A 1 200 ? -6.201 -2.991 9.907 1.00 90.19 200 LEU A CA 1
ATOM 1486 C C . LEU A 1 200 ? -5.832 -4.096 8.900 1.00 90.19 200 LEU A C 1
ATOM 1488 O O . LEU A 1 200 ? -6.516 -5.119 8.866 1.00 90.19 200 LEU A O 1
ATOM 1492 N N . ASN A 1 201 ? -4.766 -3.909 8.119 1.00 90.06 201 ASN A N 1
ATOM 1493 C CA . ASN A 1 201 ? -4.115 -4.940 7.307 1.00 90.06 201 ASN A CA 1
ATOM 1494 C C . ASN A 1 201 ? -2.951 -5.607 8.059 1.00 90.06 201 ASN A C 1
ATOM 1496 O O . ASN A 1 201 ? -2.481 -6.664 7.644 1.00 90.06 201 ASN A O 1
ATOM 1500 N N . GLY A 1 202 ? -2.505 -5.015 9.172 1.00 88.00 202 GLY A N 1
ATOM 1501 C CA . GLY A 1 202 ? -1.328 -5.434 9.929 1.00 88.00 202 GLY A CA 1
ATOM 1502 C C . GLY A 1 202 ? -0.030 -4.792 9.438 1.00 88.00 202 GLY A C 1
ATOM 1503 O O . GLY A 1 202 ? 1.050 -5.193 9.875 1.00 88.00 202 GLY A O 1
ATOM 1504 N N . PHE A 1 203 ? -0.111 -3.799 8.549 1.00 94.25 203 PHE A N 1
ATOM 1505 C CA . PHE A 1 203 ? 1.054 -3.062 8.070 1.00 94.25 203 PHE A CA 1
ATOM 1506 C C . PHE A 1 203 ? 1.513 -2.047 9.116 1.00 94.25 203 PHE A C 1
ATOM 1508 O O . PHE A 1 203 ? 0.662 -1.417 9.750 1.00 94.25 203 PHE A O 1
ATOM 1515 N N . PRO A 1 204 ? 2.833 -1.855 9.301 1.00 95.56 204 PRO A N 1
ATOM 1516 C CA . PRO A 1 204 ? 3.362 -0.843 10.209 1.00 95.56 204 PRO A CA 1
ATOM 1517 C C . PRO A 1 204 ? 2.732 0.530 9.966 1.00 95.56 204 PRO A C 1
ATOM 1519 O O . PRO A 1 204 ? 2.729 1.025 8.837 1.00 95.56 204 PRO A O 1
ATOM 1522 N N . LEU A 1 205 ? 2.203 1.136 11.030 1.00 94.81 205 LEU A N 1
ATOM 1523 C CA . LEU A 1 205 ? 1.558 2.444 10.984 1.00 94.81 205 LEU A CA 1
ATOM 1524 C C . LEU A 1 205 ? 2.557 3.530 11.389 1.00 94.81 205 LEU A C 1
ATOM 1526 O O . LEU A 1 205 ? 3.116 3.468 12.485 1.00 94.81 205 LEU A O 1
ATOM 1530 N N . ASN A 1 206 ? 2.765 4.520 10.515 1.00 95.56 206 ASN A N 1
ATOM 1531 C CA . ASN A 1 206 ? 3.743 5.603 10.681 1.00 95.56 206 ASN A CA 1
ATOM 1532 C C . ASN A 1 206 ? 5.119 5.101 11.188 1.00 95.56 206 ASN A C 1
ATOM 1534 O O . ASN A 1 206 ? 5.599 5.566 12.230 1.00 95.56 206 ASN A O 1
ATOM 1538 N N . PRO A 1 207 ? 5.754 4.113 10.524 1.00 96.81 207 PRO A N 1
ATOM 1539 C CA . PRO A 1 207 ? 7.031 3.591 10.985 1.00 96.81 207 PRO A CA 1
ATOM 1540 C C . PRO A 1 207 ? 8.128 4.660 10.904 1.00 96.81 207 PRO A C 1
ATOM 1542 O O . PRO A 1 207 ? 8.086 5.587 10.096 1.00 96.81 207 PRO A O 1
ATOM 1545 N N . ARG A 1 208 ? 9.135 4.512 11.762 1.00 96.44 208 ARG A N 1
ATOM 1546 C CA . ARG A 1 208 ? 10.289 5.408 11.870 1.00 96.44 208 ARG A CA 1
ATOM 1547 C C . ARG A 1 208 ? 11.559 4.664 11.499 1.00 96.44 208 ARG A C 1
ATOM 1549 O O . ARG A 1 208 ? 11.705 3.498 11.866 1.00 96.44 208 ARG A O 1
ATOM 1556 N N . TRP A 1 209 ? 12.505 5.346 10.861 1.00 96.88 209 TRP A N 1
ATOM 1557 C CA . TRP A 1 209 ? 13.848 4.794 10.679 1.00 96.88 209 TRP A CA 1
ATOM 1558 C C . TRP A 1 209 ? 14.511 4.563 12.044 1.00 96.88 209 TRP A C 1
ATOM 1560 O O . TRP A 1 209 ? 14.352 5.368 12.966 1.00 96.88 209 TRP A O 1
ATOM 1570 N N . GLY A 1 210 ? 15.300 3.499 12.178 1.00 95.50 210 GLY A N 1
ATOM 1571 C CA . GLY A 1 210 ? 16.021 3.147 13.401 1.00 95.50 210 GLY A CA 1
ATOM 1572 C C . GLY A 1 210 ? 16.918 4.291 13.868 1.00 95.50 210 GLY A C 1
ATOM 1573 O O . GLY A 1 210 ? 16.963 4.608 15.054 1.00 95.50 210 GLY A O 1
ATOM 1574 N N . TYR A 1 211 ? 17.513 5.025 12.922 1.00 95.88 211 TYR A N 1
ATOM 1575 C CA . TYR A 1 211 ? 18.248 6.251 13.216 1.00 95.88 211 TYR A CA 1
ATOM 1576 C C . TYR A 1 211 ? 17.410 7.276 13.994 1.00 95.88 211 TYR A C 1
ATOM 1578 O O . TYR A 1 211 ? 17.892 7.816 14.989 1.00 95.88 211 TYR A O 1
ATOM 1586 N N . GLN A 1 212 ? 16.153 7.509 13.596 1.00 95.31 212 GLN A N 1
ATOM 1587 C CA . GLN A 1 212 ? 15.260 8.450 14.277 1.00 95.31 212 GLN A CA 1
ATOM 1588 C C . GLN A 1 212 ? 14.934 7.983 15.698 1.00 95.31 212 GLN A C 1
ATOM 1590 O O . GLN A 1 212 ? 14.822 8.810 16.604 1.00 95.31 212 GLN A O 1
ATOM 1595 N N . VAL A 1 213 ? 14.779 6.673 15.903 1.00 92.44 213 VAL A N 1
ATOM 1596 C CA . VAL A 1 213 ? 14.543 6.093 17.233 1.00 92.44 213 VAL A CA 1
ATOM 1597 C C . VAL A 1 213 ? 15.749 6.323 18.143 1.00 92.44 213 VAL A C 1
ATOM 1599 O O . VAL A 1 213 ? 15.585 6.794 19.268 1.00 92.44 213 VAL A O 1
ATOM 1602 N N . ASP A 1 214 ? 16.954 6.074 17.634 1.00 93.19 214 ASP A N 1
ATOM 1603 C CA . ASP A 1 214 ? 18.189 6.127 18.420 1.00 93.19 214 ASP A CA 1
ATOM 1604 C C . ASP A 1 214 ? 18.731 7.554 18.631 1.00 93.19 214 ASP A C 1
ATOM 1606 O O . ASP A 1 214 ? 19.506 7.796 19.558 1.00 93.19 214 ASP A O 1
ATOM 1610 N N . HIS A 1 215 ? 18.330 8.515 17.791 1.00 92.81 215 HIS A N 1
ATOM 1611 C CA . HIS A 1 215 ? 18.899 9.870 17.758 1.00 92.81 215 HIS A CA 1
ATOM 1612 C C . HIS A 1 215 ? 17.860 10.966 18.021 1.00 92.81 215 HIS A C 1
ATOM 1614 O O . HIS A 1 215 ? 17.888 12.020 17.389 1.00 92.81 215 HIS A O 1
ATOM 1620 N N . ASN A 1 216 ? 16.955 10.751 18.984 1.00 88.94 216 ASN A N 1
ATOM 1621 C CA . ASN A 1 216 ? 15.970 11.751 19.429 1.00 88.94 216 ASN A CA 1
ATOM 1622 C C . ASN A 1 216 ? 15.158 12.364 18.272 1.00 88.94 216 ASN A C 1
ATOM 1624 O O . ASN A 1 216 ? 14.979 13.579 18.207 1.00 88.94 216 ASN A O 1
ATOM 1628 N N . SER A 1 217 ? 14.681 11.520 17.358 1.00 86.88 217 SER A N 1
ATOM 1629 C CA . SER A 1 217 ? 13.902 11.916 16.179 1.00 86.88 217 SER A CA 1
ATOM 1630 C C . SER A 1 217 ? 14.655 12.705 15.108 1.00 86.88 217 SER A C 1
ATOM 1632 O O . SER A 1 217 ? 14.011 13.216 14.202 1.00 86.88 217 SER A O 1
ATOM 1634 N N . ALA A 1 218 ? 15.989 12.763 15.145 1.00 90.00 218 ALA A N 1
ATOM 1635 C CA . ALA A 1 218 ? 16.760 13.333 14.042 1.00 90.00 218 ALA A CA 1
ATOM 1636 C C . ALA A 1 218 ? 16.532 12.546 12.738 1.00 90.00 218 ALA A C 1
ATOM 1638 O O . ALA A 1 218 ? 16.610 11.316 12.733 1.00 90.00 218 ALA A O 1
ATOM 1639 N N . THR A 1 219 ? 16.283 13.252 11.636 1.00 92.00 219 THR A N 1
ATOM 1640 C CA . THR A 1 219 ? 16.097 12.666 10.304 1.00 92.00 219 THR A CA 1
ATOM 1641 C C . THR A 1 219 ? 17.435 12.164 9.734 1.00 92.00 219 THR A C 1
ATOM 1643 O O . THR A 1 219 ? 18.437 12.887 9.761 1.00 92.00 219 THR A O 1
ATOM 1646 N N . PRO A 1 220 ? 17.515 10.910 9.249 1.00 92.81 220 PRO A N 1
ATOM 1647 C CA . PRO A 1 220 ? 18.733 10.387 8.640 1.00 92.81 220 PRO A CA 1
ATOM 1648 C C . PRO A 1 220 ? 18.941 10.973 7.242 1.00 92.81 220 PRO A C 1
ATOM 1650 O O . PRO A 1 220 ? 17.985 11.116 6.492 1.00 92.81 220 PRO A O 1
ATOM 1653 N N . TYR A 1 221 ? 20.195 11.226 6.860 1.00 91.94 221 TYR A N 1
ATOM 1654 C CA . TYR A 1 221 ? 20.586 11.430 5.459 1.00 91.94 221 TYR A CA 1
ATOM 1655 C C . TYR A 1 221 ? 21.211 10.125 4.924 1.00 91.94 221 TYR A C 1
ATOM 1657 O O . TYR A 1 221 ? 22.383 9.850 5.232 1.00 91.94 221 TYR A O 1
ATOM 1665 N N . PRO A 1 222 ? 20.463 9.295 4.169 1.00 91.12 222 PRO A N 1
ATOM 1666 C CA . PRO A 1 222 ? 20.847 7.914 3.873 1.00 91.12 222 PRO A CA 1
ATOM 1667 C C . PRO A 1 222 ? 22.178 7.784 3.134 1.00 91.12 222 PRO A C 1
ATOM 1669 O O . PRO A 1 222 ? 23.026 6.990 3.542 1.00 91.12 222 PRO A O 1
ATOM 1672 N N . ALA A 1 223 ? 22.425 8.609 2.111 1.00 85.19 223 ALA A N 1
ATOM 1673 C CA . ALA A 1 223 ? 23.654 8.527 1.316 1.00 85.19 223 ALA A CA 1
ATOM 1674 C C . ALA A 1 223 ? 24.925 8.801 2.147 1.00 85.19 223 ALA A C 1
ATOM 1676 O O . ALA A 1 223 ? 25.971 8.188 1.924 1.00 85.19 223 ALA A O 1
ATOM 1677 N N . LYS A 1 224 ? 24.839 9.679 3.157 1.00 87.88 224 LYS A N 1
ATOM 1678 C CA . LYS A 1 224 ? 25.941 9.941 4.100 1.00 87.88 224 LYS A CA 1
ATOM 1679 C C . LYS A 1 224 ? 26.057 8.869 5.176 1.00 87.88 224 LYS A C 1
ATOM 1681 O O . LYS A 1 224 ? 27.165 8.555 5.610 1.00 87.88 224 LYS A O 1
ATOM 1686 N N . LEU A 1 225 ? 24.924 8.350 5.635 1.00 90.19 225 LEU A N 1
ATOM 1687 C CA . LEU A 1 225 ? 24.855 7.344 6.690 1.00 90.19 225 LEU A CA 1
ATOM 1688 C C . LEU A 1 225 ? 25.340 5.972 6.204 1.00 90.19 225 LEU A C 1
ATOM 1690 O O . LEU A 1 225 ? 25.941 5.222 6.973 1.00 90.19 225 LEU A O 1
ATOM 1694 N N . CYS A 1 226 ? 25.134 5.680 4.918 1.00 91.38 226 CYS A N 1
ATOM 1695 C CA . CYS A 1 226 ? 25.350 4.373 4.305 1.00 91.38 226 CYS A CA 1
ATOM 1696 C C . CYS A 1 226 ? 26.328 4.415 3.119 1.00 91.38 226 CYS A C 1
ATOM 1698 O O . CYS A 1 226 ? 26.007 3.927 2.035 1.00 91.38 226 CYS A O 1
ATOM 1700 N N . PRO A 1 227 ? 27.568 4.916 3.301 1.00 87.38 227 PRO A N 1
ATOM 1701 C CA . PRO A 1 227 ? 28.517 5.119 2.201 1.00 87.38 227 PRO A CA 1
ATOM 1702 C C . PRO A 1 227 ? 29.029 3.811 1.574 1.00 87.38 227 PRO A C 1
ATOM 1704 O O . PRO A 1 227 ? 29.624 3.826 0.502 1.00 87.38 227 PRO A O 1
ATOM 1707 N N . GLN A 1 228 ? 28.831 2.676 2.250 1.00 85.75 228 GLN A N 1
ATOM 1708 C CA . GLN A 1 228 ? 29.194 1.338 1.765 1.00 85.75 228 GLN A CA 1
ATOM 1709 C C . GLN A 1 228 ? 27.993 0.583 1.166 1.00 85.75 228 GLN A C 1
ATOM 1711 O O . GLN A 1 228 ? 28.105 -0.602 0.855 1.00 85.75 228 GLN A O 1
ATOM 1716 N N . GLY A 1 229 ? 26.851 1.260 1.007 1.00 84.75 229 GLY A N 1
ATOM 1717 C CA . GLY A 1 229 ? 25.593 0.687 0.538 1.00 84.75 229 GLY A CA 1
ATOM 1718 C C . GLY A 1 229 ? 24.664 0.223 1.664 1.00 84.75 229 GLY A C 1
ATOM 1719 O O . GLY A 1 229 ? 25.065 0.030 2.816 1.00 84.75 229 GLY A O 1
ATOM 1720 N N . PHE A 1 230 ? 23.394 0.021 1.311 1.00 87.75 230 PHE A N 1
ATOM 1721 C CA . PHE A 1 230 ? 22.307 -0.207 2.268 1.00 87.75 230 PHE A CA 1
ATOM 1722 C C . PHE A 1 230 ? 22.328 -1.566 2.971 1.00 87.75 230 PHE A C 1
ATOM 1724 O O . PHE A 1 230 ? 21.885 -1.656 4.111 1.00 87.75 230 PHE A O 1
ATOM 1731 N N . TYR A 1 231 ? 22.950 -2.596 2.391 1.00 84.50 231 TYR A N 1
ATOM 1732 C CA . TYR A 1 231 ? 23.120 -3.900 3.055 1.00 84.50 231 TYR A CA 1
ATOM 1733 C C . TYR A 1 231 ? 23.888 -3.804 4.388 1.00 84.50 231 TYR A C 1
ATOM 1735 O O . TYR A 1 231 ? 23.684 -4.602 5.307 1.00 84.50 231 TYR A O 1
ATOM 1743 N N . ALA A 1 232 ? 24.771 -2.810 4.528 1.00 86.62 232 ALA A N 1
ATOM 1744 C CA . ALA A 1 232 ? 25.463 -2.546 5.785 1.00 86.62 232 ALA A CA 1
ATOM 1745 C C . ALA A 1 232 ? 24.566 -1.824 6.809 1.00 86.62 232 ALA A C 1
ATOM 1747 O O . ALA A 1 232 ? 24.777 -1.999 8.008 1.00 86.62 232 ALA A O 1
ATOM 1748 N N . CYS A 1 233 ? 23.544 -1.098 6.352 1.00 91.69 233 CYS A N 1
ATOM 1749 C CA . CYS A 1 233 ? 22.680 -0.212 7.136 1.00 91.69 233 CYS A CA 1
ATOM 1750 C C . CYS A 1 233 ? 21.275 -0.739 7.446 1.00 91.69 233 CYS A C 1
ATOM 1752 O O . CYS A 1 233 ? 20.603 -0.146 8.284 1.00 91.69 233 CYS A O 1
ATOM 1754 N N . ALA A 1 234 ? 20.839 -1.814 6.795 1.00 93.50 234 ALA A N 1
ATOM 1755 C CA . ALA A 1 234 ? 19.571 -2.487 7.054 1.00 93.50 234 ALA A CA 1
ATOM 1756 C C . ALA A 1 234 ? 19.819 -3.952 7.439 1.00 93.50 234 ALA A C 1
ATOM 1758 O O . ALA A 1 234 ? 20.803 -4.575 7.014 1.00 93.50 234 ALA A O 1
ATOM 1759 N N . THR A 1 235 ? 18.998 -4.465 8.346 1.00 92.44 235 THR A N 1
ATOM 1760 C CA . THR A 1 235 ? 18.938 -5.886 8.712 1.00 92.44 235 THR A CA 1
ATOM 1761 C C . THR A 1 235 ? 17.851 -6.576 7.900 1.00 92.44 235 THR A C 1
ATOM 1763 O O . THR A 1 235 ? 18.020 -7.732 7.507 1.00 92.44 235 THR A O 1
ATOM 1766 N N . TRP A 1 236 ? 16.766 -5.852 7.609 1.00 89.94 236 TRP A N 1
ATOM 1767 C CA . TRP A 1 236 ? 15.737 -6.294 6.677 1.00 89.94 236 TRP A CA 1
ATOM 1768 C C . TRP A 1 236 ? 16.317 -6.587 5.279 1.00 89.94 236 TRP A C 1
ATOM 1770 O O . TRP A 1 236 ? 17.174 -5.833 4.807 1.00 89.94 236 TRP A O 1
ATOM 1780 N N . PRO A 1 237 ? 15.860 -7.651 4.590 1.00 89.44 237 PRO A N 1
ATOM 1781 C CA . PRO A 1 237 ? 16.175 -7.863 3.183 1.00 89.44 237 PRO A CA 1
ATOM 1782 C C . PRO A 1 237 ? 15.587 -6.744 2.319 1.00 89.44 237 PRO A C 1
ATOM 1784 O O . PRO A 1 237 ? 14.376 -6.643 2.167 1.00 89.44 237 PRO A O 1
ATOM 1787 N N . ILE A 1 238 ? 16.457 -5.926 1.740 1.00 91.00 238 ILE A N 1
ATOM 1788 C CA . ILE A 1 238 ? 16.079 -4.871 0.795 1.00 91.00 238 ILE A CA 1
ATOM 1789 C C . ILE A 1 238 ? 16.132 -5.387 -0.641 1.00 91.00 238 ILE A C 1
ATOM 1791 O O . ILE A 1 238 ? 16.934 -6.272 -0.964 1.00 91.00 238 ILE A O 1
ATOM 1795 N N . THR A 1 239 ? 15.323 -4.797 -1.513 1.00 90.00 239 THR A N 1
ATOM 1796 C CA . THR A 1 239 ? 15.451 -4.971 -2.965 1.00 90.00 239 THR A CA 1
ATOM 1797 C C . THR A 1 239 ? 15.910 -3.664 -3.597 1.00 90.00 239 THR A C 1
ATOM 1799 O O . THR A 1 239 ? 15.647 -2.596 -3.059 1.00 90.00 239 THR A O 1
ATOM 1802 N N . ASN A 1 240 ? 16.675 -3.763 -4.685 1.00 89.00 240 ASN A N 1
ATOM 1803 C CA . ASN A 1 240 ? 17.120 -2.599 -5.442 1.00 89.00 240 ASN A CA 1
ATOM 1804 C C . ASN A 1 240 ? 16.553 -2.700 -6.846 1.00 89.00 240 ASN A C 1
ATOM 1806 O O . ASN A 1 240 ? 16.798 -3.706 -7.523 1.00 89.00 240 ASN A O 1
ATOM 1810 N N . GLU A 1 241 ? 15.907 -1.639 -7.292 1.00 84.94 241 GLU A N 1
ATOM 1811 C CA . GLU A 1 241 ? 15.365 -1.548 -8.631 1.00 84.94 241 GLU A CA 1
ATOM 1812 C C . GLU A 1 241 ? 16.073 -0.480 -9.450 1.00 84.94 241 GLU A C 1
ATOM 1814 O O . GLU A 1 241 ? 16.532 0.531 -8.930 1.00 84.94 241 GLU A O 1
ATOM 1819 N N . TYR A 1 242 ? 16.246 -0.763 -10.736 1.00 84.69 242 TYR A N 1
ATOM 1820 C CA . TYR A 1 242 ? 16.885 0.145 -11.670 1.00 84.69 242 TYR A CA 1
ATOM 1821 C C . TYR A 1 242 ? 16.071 0.171 -12.946 1.00 84.69 242 TYR A C 1
ATOM 1823 O O . TYR A 1 242 ? 15.845 -0.879 -13.556 1.00 84.69 242 TYR A O 1
ATOM 1831 N N . GLY A 1 243 ? 15.744 1.371 -13.386 1.00 76.81 243 GLY A N 1
ATOM 1832 C CA . GLY A 1 243 ? 14.981 1.587 -14.592 1.00 76.81 243 GLY A CA 1
ATOM 1833 C C . GLY A 1 243 ? 15.768 2.355 -15.644 1.00 76.81 243 GLY A C 1
ATOM 1834 O O . GLY A 1 243 ? 17.000 2.274 -15.782 1.00 76.81 243 GLY A O 1
ATOM 1835 N N . PHE A 1 244 ? 15.023 3.086 -16.452 1.00 67.81 244 PHE A N 1
ATOM 1836 C CA . PHE A 1 244 ? 15.526 3.914 -17.523 1.00 67.81 244 PHE A CA 1
ATOM 1837 C C . PHE A 1 244 ? 16.120 5.221 -16.974 1.00 67.81 244 PHE A C 1
ATOM 1839 O O . PHE A 1 244 ? 15.408 6.158 -16.652 1.00 67.81 244 PHE A O 1
ATOM 1846 N N . TRP A 1 245 ? 17.459 5.295 -16.931 1.00 66.31 245 TRP A N 1
ATOM 1847 C CA . TRP A 1 245 ? 18.259 6.474 -16.528 1.00 66.31 245 TRP A CA 1
ATOM 1848 C C . TRP A 1 245 ? 18.279 6.864 -15.052 1.00 66.31 245 TRP A C 1
ATOM 1850 O O . TRP A 1 245 ? 18.957 7.839 -14.701 1.00 66.31 245 TRP A O 1
ATOM 1860 N N . CYS A 1 246 ? 17.662 6.067 -14.193 1.00 72.00 246 CYS A N 1
ATOM 1861 C CA . CYS A 1 246 ? 17.679 6.289 -12.758 1.00 72.00 246 CYS A CA 1
ATOM 1862 C C . CYS A 1 246 ? 17.705 4.993 -11.950 1.00 72.00 246 CYS A C 1
ATOM 1864 O O . CYS A 1 246 ? 17.802 3.887 -12.493 1.00 72.00 246 CYS A O 1
ATOM 1866 N N . GLY A 1 247 ? 17.759 5.178 -10.636 1.00 71.75 247 GLY A N 1
ATOM 1867 C CA . GLY A 1 247 ? 17.927 4.142 -9.639 1.00 71.75 247 GLY A CA 1
ATOM 1868 C C . GLY A 1 247 ? 19.257 4.230 -8.867 1.00 71.75 247 GLY A C 1
ATOM 1869 O O . GLY A 1 247 ? 20.223 4.861 -9.316 1.00 71.75 247 GLY A O 1
ATOM 1870 N N . PRO A 1 248 ? 19.340 3.522 -7.731 1.00 84.25 248 PRO A N 1
ATOM 1871 C CA . PRO A 1 248 ? 18.338 2.548 -7.317 1.00 84.25 248 PRO A CA 1
ATOM 1872 C C . PRO A 1 248 ? 17.142 3.159 -6.584 1.00 84.25 248 PRO A C 1
ATOM 1874 O O . PRO A 1 248 ? 17.358 3.997 -5.714 1.00 84.25 248 PRO A O 1
ATOM 1877 N N . HIS A 1 249 ? 15.937 2.651 -6.842 1.00 88.81 249 HIS A N 1
ATOM 1878 C CA . HIS A 1 249 ? 14.945 2.570 -5.769 1.00 88.81 249 HIS A CA 1
ATOM 1879 C C . HIS A 1 249 ? 15.364 1.453 -4.825 1.00 88.81 249 HIS A C 1
ATOM 1881 O O . HIS A 1 249 ? 15.816 0.389 -5.264 1.00 88.81 249 HIS A O 1
ATOM 1887 N N . VAL A 1 250 ? 15.302 1.715 -3.526 1.00 92.38 250 VAL A N 1
ATOM 1888 C CA . VAL A 1 250 ? 15.661 0.747 -2.490 1.00 92.38 250 VAL A CA 1
ATOM 1889 C C . VAL A 1 250 ? 14.421 0.458 -1.668 1.00 92.38 250 VAL A C 1
ATOM 1891 O O . VAL A 1 250 ? 13.939 1.339 -0.971 1.00 92.38 250 VAL A O 1
ATOM 1894 N N . ASN A 1 251 ? 13.940 -0.779 -1.703 1.00 94.12 251 ASN A N 1
ATOM 1895 C CA . ASN A 1 251 ? 12.608 -1.124 -1.216 1.00 94.12 251 ASN A CA 1
ATOM 1896 C C . ASN A 1 251 ? 12.633 -2.016 0.017 1.00 94.12 251 ASN A C 1
ATOM 1898 O O . ASN A 1 251 ? 13.418 -2.970 0.101 1.00 94.12 251 ASN A O 1
ATOM 1902 N N . TRP A 1 252 ? 11.729 -1.717 0.954 1.00 95.38 252 TRP A N 1
ATOM 1903 C CA . TRP A 1 252 ? 11.540 -2.464 2.195 1.00 95.38 252 TRP A CA 1
ATOM 1904 C C . TRP A 1 252 ? 10.285 -3.338 2.142 1.00 95.38 252 TRP A C 1
ATOM 1906 O O . TRP A 1 252 ? 10.382 -4.544 1.906 1.00 95.38 252 TRP A O 1
ATOM 1916 N N . PHE A 1 253 ? 9.124 -2.761 2.452 1.00 95.88 253 PHE A N 1
ATOM 1917 C CA . PHE A 1 253 ? 7.848 -3.463 2.594 1.00 95.88 253 PHE A CA 1
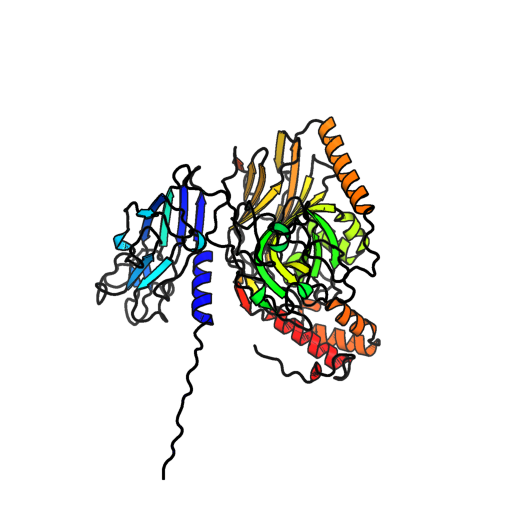ATOM 1918 C C . PHE A 1 253 ? 6.677 -2.475 2.645 1.00 95.88 253 PHE A C 1
ATOM 1920 O O . PHE A 1 253 ? 6.875 -1.264 2.731 1.00 95.88 253 PHE A O 1
ATOM 1927 N N . ALA A 1 254 ? 5.453 -3.002 2.609 1.00 96.81 254 ALA A N 1
ATOM 1928 C CA . ALA A 1 254 ? 4.236 -2.210 2.689 1.00 96.81 254 ALA A CA 1
ATOM 1929 C C . ALA A 1 254 ? 4.051 -1.575 4.075 1.00 96.81 254 ALA A C 1
ATOM 1931 O O . ALA A 1 254 ? 4.149 -2.247 5.107 1.00 96.81 254 ALA A O 1
ATOM 1932 N N . VAL A 1 255 ? 3.743 -0.281 4.088 1.00 97.88 255 VAL A N 1
ATOM 1933 C CA . VAL A 1 255 ? 3.473 0.508 5.296 1.00 97.88 255 VAL A CA 1
ATOM 1934 C C . VAL A 1 255 ? 2.238 1.366 5.088 1.00 97.88 255 VAL A C 1
ATOM 1936 O O . VAL A 1 255 ? 1.839 1.623 3.951 1.00 97.88 255 VAL A O 1
ATOM 1939 N N . THR A 1 256 ? 1.674 1.859 6.188 1.00 97.75 256 THR A N 1
ATOM 1940 C CA . THR A 1 256 ? 0.581 2.827 6.145 1.00 97.75 256 THR A CA 1
ATOM 1941 C C . THR A 1 256 ? 0.980 4.095 6.881 1.00 97.75 256 THR A C 1
ATOM 1943 O O . THR A 1 256 ? 1.390 4.051 8.041 1.00 97.75 256 THR A O 1
ATOM 1946 N N . TYR A 1 257 ? 0.804 5.237 6.224 1.00 96.94 257 TYR A N 1
ATOM 1947 C CA . TYR A 1 257 ? 0.857 6.542 6.864 1.00 96.94 257 TYR A CA 1
ATOM 1948 C C . TYR A 1 257 ? -0.543 7.125 6.984 1.00 96.94 257 TYR A C 1
ATOM 1950 O O . TYR A 1 257 ? -1.322 7.119 6.033 1.00 96.94 257 TYR A O 1
ATOM 1958 N N . HIS A 1 258 ? -0.872 7.641 8.163 1.00 91.50 258 HIS A N 1
ATOM 1959 C CA . HIS A 1 258 ? -2.175 8.240 8.441 1.00 91.50 258 HIS A CA 1
ATOM 1960 C C . HIS A 1 258 ? -2.024 9.528 9.247 1.00 91.50 258 HIS A C 1
ATOM 1962 O O . HIS A 1 258 ? -1.030 9.730 9.942 1.00 91.50 258 HIS A O 1
ATOM 1968 N N . GLN A 1 259 ? -3.053 10.380 9.190 1.00 81.12 259 GLN A N 1
ATOM 1969 C CA . GLN A 1 259 ? -3.061 11.703 9.839 1.00 81.12 259 GLN A CA 1
ATOM 1970 C C . GLN A 1 259 ? -1.957 12.641 9.333 1.00 81.12 259 GLN A C 1
ATOM 1972 O O . GLN A 1 259 ? -1.658 13.648 9.974 1.00 81.12 259 GLN A O 1
ATOM 1977 N N . SER A 1 260 ? -1.392 12.334 8.171 1.00 86.69 260 SER A N 1
ATOM 1978 C CA . SER A 1 260 ? -0.344 13.119 7.545 1.00 86.69 260 SER A CA 1
ATOM 1979 C C . SER A 1 260 ? -0.976 14.117 6.578 1.00 86.69 260 SER A C 1
ATOM 1981 O O . SER A 1 260 ? -1.733 13.712 5.692 1.00 86.69 260 SER A O 1
ATOM 1983 N N . PRO A 1 261 ? -0.720 15.424 6.732 1.00 89.75 261 PRO A N 1
ATOM 1984 C CA . PRO A 1 261 ? -0.986 16.387 5.680 1.00 89.75 261 PRO A CA 1
ATOM 1985 C C . PRO A 1 261 ? -0.218 16.023 4.411 1.00 89.75 261 PRO A C 1
ATOM 1987 O O . PRO A 1 261 ? 0.943 15.618 4.486 1.00 89.75 261 PRO A O 1
ATOM 1990 N N . ALA A 1 262 ? -0.859 16.206 3.266 1.00 89.81 262 ALA A N 1
ATOM 1991 C CA . ALA A 1 262 ? -0.238 16.078 1.964 1.00 89.81 262 ALA A CA 1
ATOM 1992 C C . ALA A 1 262 ? -0.247 17.419 1.229 1.00 89.81 262 ALA A C 1
ATOM 1994 O O . ALA A 1 262 ? -1.196 18.196 1.357 1.00 89.81 262 ALA A O 1
ATOM 1995 N N . ASP A 1 263 ? 0.787 17.656 0.433 1.00 87.62 263 ASP A N 1
ATOM 1996 C CA . ASP A 1 263 ? 0.826 18.685 -0.597 1.00 87.62 263 ASP A CA 1
ATOM 1997 C C . ASP A 1 263 ? 0.961 18.009 -1.965 1.00 87.62 263 ASP A C 1
ATOM 1999 O O . ASP A 1 263 ? 1.502 16.913 -2.090 1.00 87.62 263 ASP A O 1
ATOM 2003 N N . TRP A 1 264 ? 0.464 18.670 -3.004 1.00 84.50 264 TRP A N 1
ATOM 2004 C CA . TRP A 1 264 ? 0.712 18.262 -4.381 1.00 84.50 264 TRP A CA 1
ATOM 2005 C C . TRP A 1 264 ? 2.009 18.906 -4.862 1.00 84.50 264 TRP A C 1
ATOM 2007 O O . TRP A 1 264 ? 2.170 20.124 -4.728 1.00 84.50 264 TRP A O 1
ATOM 2017 N N . GLU A 1 265 ? 2.925 18.111 -5.406 1.00 79.31 265 GLU A N 1
ATOM 2018 C CA . GLU A 1 265 ? 4.217 18.594 -5.889 1.00 79.31 265 GLU A CA 1
ATOM 2019 C C . GLU A 1 265 ? 4.143 18.897 -7.382 1.00 79.31 265 GLU A C 1
ATOM 2021 O O . GLU A 1 265 ? 4.206 20.064 -7.801 1.00 79.31 265 GLU A O 1
ATOM 2026 N N . SER A 1 266 ? 3.957 17.853 -8.182 1.00 74.00 266 SER A N 1
ATOM 2027 C CA . SER A 1 266 ? 3.993 17.934 -9.633 1.00 74.00 266 SER A CA 1
ATOM 2028 C C . SER A 1 266 ? 3.290 16.747 -10.280 1.00 74.00 266 SER A C 1
ATOM 2030 O O . SER A 1 266 ? 3.041 15.719 -9.657 1.00 74.00 266 SER A O 1
ATOM 2032 N N . LYS A 1 267 ? 3.002 16.914 -11.569 1.00 72.94 267 LYS A N 1
ATOM 2033 C CA . LYS A 1 267 ? 2.810 15.804 -12.489 1.00 72.94 267 LYS A CA 1
ATOM 2034 C C . LYS A 1 267 ? 4.034 15.738 -13.394 1.00 72.94 267 LYS A C 1
ATOM 2036 O O . LYS A 1 267 ? 4.460 16.791 -13.885 1.00 72.94 267 LYS A O 1
ATOM 2041 N N . SER A 1 268 ? 4.576 14.546 -13.612 1.00 67.75 268 SER A N 1
ATOM 2042 C CA . SER A 1 268 ? 5.658 14.338 -14.576 1.00 67.75 268 SER A CA 1
ATOM 2043 C C . SER A 1 268 ? 5.200 14.752 -15.983 1.00 67.75 268 SER A C 1
ATOM 2045 O O . SER A 1 268 ? 4.031 14.620 -16.344 1.00 67.75 268 SER A O 1
ATOM 2047 N N . THR A 1 269 ? 6.100 15.340 -16.772 1.00 63.47 269 T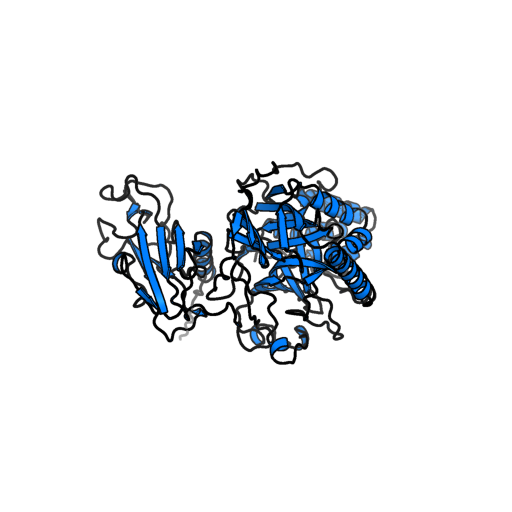HR A N 1
ATOM 2048 C CA . THR A 1 269 ? 5.759 15.930 -18.076 1.00 63.47 269 THR A CA 1
ATOM 2049 C C . THR A 1 269 ? 5.061 14.932 -19.009 1.00 63.47 269 THR A C 1
ATOM 2051 O O . THR A 1 269 ? 5.394 13.751 -19.060 1.00 63.47 269 THR A O 1
ATOM 2054 N N . GLU A 1 270 ? 4.094 15.410 -19.799 1.00 56.94 270 GLU A N 1
ATOM 2055 C CA . GLU A 1 270 ? 3.400 14.583 -20.795 1.00 56.94 270 GLU A CA 1
ATOM 2056 C C . GLU A 1 270 ? 4.426 13.863 -21.695 1.00 56.94 270 GLU A C 1
ATOM 2058 O O . GLU A 1 270 ? 5.393 14.474 -22.160 1.00 56.94 270 GLU A O 1
ATOM 2063 N N . PHE A 1 271 ? 4.211 12.570 -21.961 1.00 56.19 271 PHE A N 1
ATOM 2064 C CA . PHE A 1 271 ? 5.139 11.676 -22.677 1.00 56.19 271 PHE A CA 1
ATOM 2065 C C . PHE A 1 271 ? 6.410 11.270 -21.906 1.00 56.19 271 PHE A C 1
ATOM 2067 O O . PHE A 1 271 ? 7.222 10.531 -22.471 1.00 56.19 271 PHE A O 1
ATOM 2074 N N . THR A 1 272 ? 6.590 11.722 -20.660 1.00 61.81 272 THR A N 1
ATOM 2075 C CA . THR A 1 272 ? 7.579 11.189 -19.710 1.00 61.81 272 THR A CA 1
ATOM 2076 C C . THR A 1 272 ? 6.876 10.225 -18.757 1.00 61.81 272 THR A C 1
ATOM 2078 O O . THR A 1 272 ? 6.132 9.403 -19.282 1.00 61.81 272 THR A O 1
ATOM 2081 N N . ASP A 1 273 ? 7.187 10.184 -17.462 1.00 60.62 273 ASP A N 1
ATOM 2082 C CA . ASP A 1 273 ? 6.789 9.104 -16.539 1.00 60.62 273 ASP A CA 1
ATOM 2083 C C . ASP A 1 273 ? 5.294 9.156 -16.236 1.00 60.62 273 ASP A C 1
ATOM 2085 O O . ASP A 1 273 ? 4.633 8.152 -16.030 1.00 60.62 273 ASP A O 1
ATOM 2089 N N . ASP A 1 274 ? 4.717 10.347 -16.412 1.00 69.44 274 ASP A N 1
ATOM 2090 C CA . ASP A 1 274 ? 3.298 10.637 -16.213 1.00 69.44 274 ASP A CA 1
ATOM 2091 C C . ASP A 1 274 ? 2.823 10.404 -14.760 1.00 69.44 274 ASP A C 1
ATOM 2093 O O . ASP A 1 274 ? 1.618 10.364 -14.504 1.00 69.44 274 ASP A O 1
ATOM 2097 N N . ASP A 1 275 ? 3.756 10.326 -13.805 1.00 75.00 275 ASP A N 1
ATOM 2098 C CA . ASP A 1 275 ? 3.468 10.165 -12.380 1.00 75.00 275 ASP A CA 1
ATOM 2099 C C . ASP A 1 275 ? 2.766 11.356 -11.748 1.00 75.00 275 ASP A C 1
ATOM 2101 O O . ASP A 1 275 ? 2.942 12.526 -12.120 1.00 75.00 275 ASP A O 1
ATOM 2105 N N . TYR A 1 276 ? 1.976 11.018 -10.734 1.00 85.50 276 TYR A N 1
ATOM 2106 C CA . TYR A 1 276 ? 1.304 11.943 -9.840 1.00 85.50 276 TYR A CA 1
ATOM 2107 C C . TYR A 1 276 ? 2.057 12.007 -8.513 1.00 85.50 276 TYR A C 1
ATOM 2109 O O . TYR A 1 276 ? 1.954 11.092 -7.698 1.00 85.50 276 TYR A O 1
ATOM 2117 N N . ASN A 1 277 ? 2.742 13.128 -8.274 1.00 84.88 277 ASN A N 1
ATOM 2118 C CA . ASN A 1 277 ? 3.667 13.265 -7.153 1.00 84.88 277 ASN A CA 1
ATOM 2119 C C . ASN A 1 277 ? 3.048 14.097 -6.030 1.00 84.88 277 ASN A C 1
ATOM 2121 O O . ASN A 1 277 ? 2.695 15.277 -6.193 1.00 84.88 277 ASN A O 1
ATOM 2125 N N . PHE A 1 278 ? 2.938 13.482 -4.859 1.00 89.94 278 PHE A N 1
ATOM 2126 C CA . PHE A 1 278 ? 2.527 14.135 -3.625 1.00 89.94 278 PHE A CA 1
ATOM 2127 C C . PHE A 1 278 ? 3.682 14.152 -2.630 1.00 89.94 278 PHE A C 1
ATOM 2129 O O . PHE A 1 278 ? 4.511 13.249 -2.586 1.00 89.94 278 PHE A O 1
ATOM 2136 N N . ARG A 1 279 ? 3.681 15.151 -1.750 1.00 89.81 279 ARG A N 1
ATOM 2137 C CA . ARG A 1 279 ? 4.538 15.181 -0.564 1.00 89.81 279 ARG A CA 1
ATOM 2138 C C . ARG A 1 279 ? 3.703 14.949 0.670 1.00 89.81 279 ARG A C 1
ATOM 2140 O O . ARG A 1 279 ? 2.761 15.692 0.937 1.00 89.81 279 ARG A O 1
ATOM 2147 N N . LEU A 1 280 ? 4.073 13.940 1.437 1.00 91.69 280 LEU A N 1
ATOM 2148 C CA . LEU A 1 280 ? 3.476 13.600 2.711 1.00 91.69 280 LEU A CA 1
ATOM 2149 C C . LEU A 1 280 ? 4.309 14.171 3.854 1.00 91.69 280 LEU A C 1
ATOM 2151 O O . LEU A 1 280 ? 5.530 14.022 3.888 1.00 91.69 280 LEU A O 1
ATOM 2155 N N . PHE A 1 281 ? 3.645 14.760 4.842 1.00 91.00 281 PHE A N 1
ATOM 2156 C CA . PHE A 1 281 ? 4.294 15.327 6.020 1.00 91.00 281 PHE A CA 1
ATOM 2157 C C . PHE A 1 281 ? 3.793 14.633 7.289 1.00 91.00 281 PHE A C 1
ATOM 2159 O O . PHE A 1 281 ? 2.897 15.153 7.956 1.00 91.00 281 PHE A O 1
ATOM 2166 N N . PRO A 1 282 ? 4.332 13.453 7.646 1.00 90.56 282 PRO A N 1
ATOM 2167 C CA . PRO A 1 282 ? 4.015 12.811 8.916 1.00 90.56 282 PRO A CA 1
ATOM 2168 C C . PRO A 1 282 ? 4.225 13.780 10.097 1.00 90.56 282 PRO A C 1
ATOM 2170 O O . PRO A 1 282 ? 5.242 14.481 10.127 1.00 90.56 282 PRO A O 1
ATOM 2173 N N . PRO A 1 283 ? 3.283 13.883 11.058 1.00 83.69 283 PRO A N 1
ATOM 2174 C CA . PRO A 1 283 ? 3.313 14.926 12.087 1.00 83.69 283 PRO A CA 1
ATOM 2175 C C . PRO A 1 283 ? 4.585 14.983 12.942 1.00 83.69 283 PRO A C 1
ATOM 2177 O O . PRO A 1 283 ? 4.897 16.049 13.475 1.00 83.69 283 PRO A O 1
ATOM 2180 N N . ASN A 1 284 ? 5.302 13.865 13.090 1.00 84.25 284 ASN A N 1
ATOM 2181 C CA . ASN A 1 284 ? 6.577 13.788 13.803 1.00 84.25 284 ASN A CA 1
ATOM 2182 C C . ASN A 1 284 ? 7.718 13.317 12.885 1.00 84.25 284 ASN A C 1
ATOM 2184 O O . ASN A 1 284 ? 8.669 12.692 13.362 1.00 84.25 284 ASN A O 1
ATOM 2188 N N . GLU A 1 285 ? 7.608 13.612 11.584 1.00 90.62 285 GLU A N 1
ATOM 2189 C CA . GLU A 1 285 ? 8.581 13.260 10.544 1.00 90.62 285 GLU A CA 1
ATOM 2190 C C . GLU A 1 285 ? 8.853 11.748 10.468 1.00 90.62 285 GLU A C 1
ATOM 2192 O O . GLU A 1 285 ? 9.942 11.316 10.095 1.00 90.62 285 GLU A O 1
ATOM 2197 N N . GLU A 1 286 ? 7.885 10.914 10.850 1.00 94.19 286 GLU A N 1
ATOM 2198 C CA . GLU A 1 286 ? 8.031 9.463 10.855 1.00 94.19 286 GLU A CA 1
ATOM 2199 C C . GLU A 1 286 ? 8.467 8.937 9.482 1.00 94.19 286 GLU A C 1
ATOM 2201 O O . GLU A 1 286 ? 7.803 9.171 8.479 1.00 94.19 286 GLU A O 1
ATOM 2206 N N . GLY A 1 287 ? 9.609 8.247 9.430 1.00 94.81 287 GLY A N 1
ATOM 2207 C CA . GLY A 1 287 ? 10.141 7.670 8.194 1.00 94.81 287 GLY A CA 1
ATOM 2208 C C . GLY A 1 287 ? 10.621 8.698 7.171 1.00 94.81 287 GLY A C 1
ATOM 2209 O O . GLY A 1 287 ? 10.951 8.320 6.057 1.00 94.81 287 GLY A O 1
ATOM 2210 N N . VAL A 1 288 ? 10.708 9.979 7.526 1.00 93.75 288 VAL A N 1
ATOM 2211 C CA . VAL A 1 288 ? 11.258 11.017 6.651 1.00 93.75 288 VAL A CA 1
ATOM 2212 C C . VAL A 1 288 ? 12.790 11.033 6.732 1.00 93.75 288 VAL A C 1
ATOM 2214 O O . VAL A 1 288 ? 13.381 10.862 7.804 1.00 93.75 288 VAL A O 1
ATOM 2217 N N . THR A 1 289 ? 13.441 11.276 5.596 1.00 92.88 289 THR A N 1
ATOM 2218 C CA . THR A 1 289 ? 14.895 11.470 5.466 1.00 92.88 289 THR A CA 1
ATOM 2219 C C . THR A 1 289 ? 15.259 12.931 5.217 1.00 92.88 289 THR A C 1
ATOM 2221 O O . THR A 1 289 ? 14.446 13.730 4.759 1.00 92.88 289 THR A O 1
ATOM 2224 N N . ALA A 1 290 ? 16.506 13.283 5.513 1.00 89.06 290 ALA A N 1
ATOM 2225 C CA . ALA A 1 290 ? 17.083 14.589 5.226 1.00 89.06 290 ALA A CA 1
ATOM 2226 C C . ALA A 1 290 ? 17.816 14.611 3.875 1.00 89.06 290 ALA A C 1
ATOM 2228 O O . ALA A 1 290 ? 18.403 13.611 3.456 1.00 89.06 290 ALA A O 1
ATOM 2229 N N . HIS A 1 291 ? 17.857 15.791 3.260 1.00 81.75 291 HIS A N 1
ATOM 2230 C CA . HIS A 1 291 ? 18.612 16.096 2.044 1.00 81.75 291 HIS A CA 1
ATOM 2231 C C . HIS A 1 291 ? 20.095 16.405 2.347 1.00 81.75 291 HIS A C 1
ATOM 2233 O O . HIS A 1 291 ? 20.477 16.574 3.513 1.00 81.75 291 HIS A O 1
ATOM 2239 N N . PRO A 1 292 ? 20.967 16.528 1.321 1.00 79.00 292 PRO A N 1
ATOM 2240 C CA . PRO A 1 292 ? 22.400 16.765 1.519 1.00 79.00 292 PRO A CA 1
ATOM 2241 C C . PRO A 1 292 ? 22.745 18.055 2.283 1.00 79.00 292 PRO A C 1
ATOM 2243 O O . PRO A 1 292 ? 23.791 18.127 2.934 1.00 79.00 292 PRO A O 1
ATOM 2246 N N . ASP A 1 293 ? 21.878 19.066 2.230 1.00 78.69 293 ASP A N 1
ATOM 2247 C CA . ASP A 1 293 ? 22.001 20.334 2.959 1.00 78.69 293 ASP A CA 1
ATOM 2248 C C . ASP A 1 293 ? 21.388 20.293 4.378 1.00 78.69 293 ASP A C 1
ATOM 2250 O O . ASP A 1 293 ? 21.440 21.282 5.113 1.00 78.69 293 ASP A O 1
ATOM 2254 N N . ASN A 1 294 ? 20.916 19.119 4.810 1.00 74.56 294 ASN A N 1
ATOM 2255 C CA . ASN A 1 294 ? 20.172 18.850 6.046 1.00 74.56 294 ASN A CA 1
ATOM 2256 C C . ASN A 1 294 ? 18.785 19.505 6.108 1.00 74.56 294 ASN A C 1
ATOM 2258 O O . ASN A 1 294 ? 18.232 19.651 7.200 1.00 74.56 294 ASN A O 1
ATOM 2262 N N . THR A 1 295 ? 18.214 19.900 4.970 1.00 80.06 295 THR A N 1
ATOM 2263 C CA . THR A 1 295 ? 16.786 20.219 4.905 1.00 80.06 295 THR A CA 1
ATOM 2264 C C . THR A 1 295 ? 15.948 18.939 4.936 1.00 80.06 295 THR A C 1
ATOM 2266 O O . THR A 1 295 ? 16.443 17.839 4.682 1.00 80.06 295 THR A O 1
ATOM 2269 N N . VAL A 1 296 ? 14.676 19.082 5.300 1.00 78.88 296 VAL A N 1
ATOM 2270 C CA . VAL A 1 296 ? 13.691 17.999 5.372 1.00 78.88 296 VAL A CA 1
ATOM 2271 C C . VAL A 1 296 ? 12.501 18.413 4.514 1.00 78.88 296 VAL A C 1
ATOM 2273 O O . VAL A 1 296 ? 11.963 19.500 4.725 1.00 78.88 296 VAL A O 1
ATOM 2276 N N . ASN A 1 297 ? 12.100 17.567 3.562 1.00 78.19 297 ASN A N 1
ATOM 2277 C CA . ASN A 1 297 ? 11.033 17.873 2.604 1.00 78.19 297 ASN A CA 1
ATOM 2278 C C . ASN A 1 297 ? 9.984 16.753 2.514 1.00 78.19 297 ASN A C 1
ATOM 2280 O O . ASN A 1 297 ? 9.591 16.336 1.429 1.00 78.19 297 ASN A O 1
ATOM 2284 N N . GLY A 1 298 ? 9.534 16.256 3.669 1.00 86.56 298 GLY A N 1
ATOM 2285 C CA . GLY A 1 298 ? 8.520 15.202 3.728 1.00 86.56 298 GLY A CA 1
ATOM 2286 C C . GLY A 1 298 ? 8.945 13.907 3.027 1.00 86.56 298 GLY A C 1
ATOM 2287 O O . GLY A 1 298 ? 10.120 13.678 2.751 1.00 86.56 298 GLY A O 1
ATOM 2288 N N . MET A 1 299 ? 7.966 13.048 2.781 1.00 90.31 299 MET A N 1
ATOM 2289 C CA . MET A 1 299 ? 8.107 11.790 2.054 1.00 90.31 299 MET A CA 1
ATOM 2290 C C . MET A 1 299 ? 7.378 11.908 0.724 1.00 90.31 299 MET A C 1
ATOM 2292 O O . MET A 1 299 ? 6.279 12.459 0.674 1.00 90.31 299 MET A O 1
ATOM 2296 N N . GLU A 1 300 ? 7.986 11.420 -0.343 1.00 90.44 300 GLU A N 1
ATOM 2297 C CA . GLU A 1 300 ? 7.351 11.413 -1.655 1.00 90.44 300 GLU A CA 1
ATOM 2298 C C . GLU A 1 300 ? 6.321 10.286 -1.752 1.00 90.44 300 GLU A C 1
ATOM 2300 O O . GLU A 1 300 ? 6.479 9.236 -1.133 1.00 90.44 300 GLU A O 1
ATOM 2305 N N . ILE A 1 301 ? 5.230 10.526 -2.469 1.00 91.56 301 ILE A N 1
ATOM 2306 C CA . ILE A 1 301 ? 4.273 9.499 -2.866 1.00 91.56 301 ILE A CA 1
ATOM 2307 C C . ILE A 1 301 ? 4.112 9.632 -4.366 1.00 91.56 301 ILE A C 1
ATOM 2309 O O . ILE A 1 301 ? 3.667 10.687 -4.830 1.00 91.56 301 ILE A O 1
ATOM 2313 N N . GLU A 1 302 ? 4.388 8.552 -5.079 1.00 86.44 302 GLU A N 1
ATOM 2314 C CA . GLU A 1 302 ? 4.243 8.504 -6.526 1.00 86.44 302 GLU A CA 1
ATOM 2315 C C . GLU A 1 302 ? 3.373 7.310 -6.940 1.00 86.44 302 GLU A C 1
ATOM 2317 O O . GLU A 1 302 ? 3.235 6.288 -6.245 1.00 86.44 302 GLU A O 1
ATOM 2322 N N . PHE A 1 303 ? 2.695 7.500 -8.064 1.00 84.31 303 PHE A N 1
ATOM 2323 C CA . PHE A 1 303 ? 2.015 6.444 -8.792 1.00 84.31 303 PHE A CA 1
ATOM 2324 C C . PHE A 1 303 ? 1.830 6.854 -10.257 1.00 84.31 303 PHE A C 1
ATOM 2326 O O . PHE A 1 303 ? 1.414 7.986 -10.541 1.00 84.31 303 PHE A O 1
ATOM 2333 N N . ASP A 1 304 ? 2.039 5.896 -11.160 1.00 83.62 304 ASP A N 1
ATOM 2334 C CA . ASP A 1 304 ? 1.891 6.099 -12.601 1.00 83.62 304 ASP A CA 1
ATOM 2335 C C . ASP A 1 304 ? 0.413 6.272 -12.980 1.00 83.62 304 ASP A C 1
ATOM 2337 O O . ASP A 1 304 ? -0.483 5.492 -12.611 1.00 83.62 304 ASP A O 1
ATOM 2341 N N . SER A 1 305 ? 0.129 7.326 -13.743 1.00 81.12 305 SER A N 1
ATOM 2342 C CA . SER A 1 305 ? -1.212 7.580 -14.261 1.00 81.12 305 SER A CA 1
ATOM 2343 C C . SER A 1 305 ? -1.658 6.560 -15.303 1.00 81.12 305 SER A C 1
ATOM 2345 O O . SER A 1 305 ? -2.847 6.229 -15.318 1.00 81.12 305 SER A O 1
ATOM 2347 N N . ASP A 1 306 ? -0.736 5.978 -16.081 1.00 79.12 306 ASP A N 1
ATOM 2348 C CA . ASP A 1 306 ? -1.014 4.894 -17.032 1.00 79.12 306 ASP A CA 1
ATOM 2349 C C . ASP A 1 306 ? -1.486 3.611 -16.326 1.00 79.12 306 ASP A C 1
ATOM 2351 O O . ASP A 1 306 ? -2.133 2.759 -16.951 1.00 79.12 306 ASP A O 1
ATOM 2355 N N . GLU A 1 307 ? -1.200 3.470 -15.032 1.00 84.25 307 GLU A N 1
ATOM 2356 C CA . GLU A 1 307 ? -1.688 2.389 -14.181 1.00 84.25 307 GLU A CA 1
ATOM 2357 C C . GLU A 1 307 ? -3.003 2.739 -13.474 1.00 84.25 307 GLU A C 1
ATOM 2359 O O . GLU A 1 307 ? -3.797 1.845 -13.170 1.00 84.25 307 GLU A O 1
ATOM 2364 N N . THR A 1 308 ? -3.249 4.029 -13.221 1.00 89.06 308 THR A N 1
ATOM 2365 C CA . THR A 1 308 ? -4.276 4.512 -12.289 1.00 89.06 308 THR A CA 1
ATOM 2366 C C . THR A 1 308 ? -5.238 5.529 -12.917 1.00 89.06 308 THR A C 1
ATOM 2368 O O . THR A 1 308 ? -6.221 5.131 -13.546 1.00 89.06 308 THR A O 1
ATOM 2371 N N . ILE A 1 309 ? -5.004 6.830 -12.718 1.00 86.44 309 ILE A N 1
ATOM 2372 C CA . ILE A 1 309 ? -5.972 7.916 -12.911 1.00 86.44 309 ILE A CA 1
ATOM 2373 C C . ILE A 1 309 ? -6.422 8.091 -14.366 1.00 86.44 309 ILE A C 1
ATOM 2375 O O . ILE A 1 309 ? -7.548 8.537 -14.587 1.00 86.44 309 ILE A O 1
ATOM 2379 N N . ASP A 1 310 ? -5.638 7.642 -15.352 1.00 82.44 310 ASP A N 1
ATOM 2380 C CA . ASP A 1 310 ? -6.069 7.623 -16.758 1.00 82.44 310 ASP A CA 1
ATOM 2381 C C . ASP A 1 310 ? -7.242 6.661 -17.013 1.00 82.44 310 ASP A C 1
ATOM 2383 O O . ASP A 1 310 ? -7.934 6.773 -18.031 1.00 82.44 310 ASP A O 1
ATOM 2387 N N . HIS A 1 311 ? -7.482 5.725 -16.090 1.00 84.88 311 HIS A N 1
ATOM 2388 C CA . HIS A 1 311 ? -8.589 4.766 -16.128 1.00 84.88 311 HIS A CA 1
ATOM 2389 C C . HIS A 1 311 ? -9.728 5.132 -15.175 1.00 84.88 311 HIS A C 1
ATOM 2391 O O . HIS A 1 311 ? -10.741 4.429 -15.143 1.00 84.88 311 HIS A O 1
ATOM 2397 N N . PHE A 1 312 ? -9.587 6.202 -14.386 1.00 88.81 312 PHE A N 1
ATOM 2398 C CA . PHE A 1 312 ? -10.609 6.597 -13.424 1.00 88.81 312 PHE A CA 1
ATOM 2399 C C . PHE A 1 312 ? -11.760 7.321 -14.124 1.00 88.81 312 PHE A C 1
ATOM 2401 O O . PHE A 1 312 ? -11.578 8.170 -14.994 1.00 88.81 312 PHE A O 1
ATOM 2408 N N . THR A 1 313 ? -12.982 6.965 -13.739 1.00 87.06 313 THR A N 1
ATOM 2409 C CA . THR A 1 313 ? -14.220 7.446 -14.376 1.00 87.06 313 THR A CA 1
ATOM 2410 C C . THR A 1 313 ? -15.154 8.220 -13.446 1.00 87.06 313 THR A C 1
ATOM 2412 O O . THR A 1 313 ? -16.208 8.679 -13.894 1.00 87.06 313 THR A O 1
ATOM 2415 N N . ASP A 1 314 ? -14.807 8.376 -12.167 1.00 86.62 314 ASP A N 1
ATOM 2416 C CA . ASP A 1 314 ? -15.650 9.082 -11.206 1.00 86.62 314 ASP A CA 1
ATOM 2417 C C . ASP A 1 314 ? -15.487 10.607 -11.325 1.00 86.62 314 ASP A C 1
ATOM 2419 O O . ASP A 1 314 ? -14.467 11.099 -11.825 1.00 86.62 314 ASP A O 1
ATOM 2423 N N . PRO A 1 315 ? -16.492 11.377 -10.874 1.00 88.00 315 PRO A N 1
ATOM 2424 C CA . PRO A 1 315 ? -16.490 12.824 -11.037 1.00 88.00 315 PRO A CA 1
ATOM 2425 C C . PRO A 1 315 ? -15.341 13.538 -10.319 1.00 88.00 315 PRO A C 1
ATOM 2427 O O . PRO A 1 315 ? -14.738 14.433 -10.919 1.00 88.00 315 PRO A O 1
ATOM 2430 N N . LEU A 1 316 ? -15.038 13.185 -9.065 1.00 90.06 316 LEU A N 1
ATOM 2431 C CA . LEU A 1 316 ? -14.048 13.920 -8.277 1.00 90.06 316 LEU A CA 1
ATOM 2432 C C . LEU A 1 316 ? -12.612 13.650 -8.744 1.00 90.06 316 LEU A C 1
ATOM 2434 O O . LEU A 1 316 ? -11.846 14.607 -8.899 1.00 90.06 316 LEU A O 1
ATOM 2438 N N . TRP A 1 317 ? -12.237 12.400 -9.044 1.00 90.50 317 TRP A N 1
ATOM 2439 C CA . TRP A 1 317 ? -10.927 12.129 -9.648 1.00 90.50 317 TRP A CA 1
ATOM 2440 C C . TRP A 1 317 ? -10.820 12.764 -11.038 1.00 90.50 317 TRP A C 1
ATOM 2442 O O . TRP A 1 317 ? -9.770 13.308 -11.375 1.00 90.50 317 TRP A O 1
ATOM 2452 N N . GLY A 1 318 ? -11.910 12.797 -11.813 1.00 87.88 318 GLY A N 1
ATOM 2453 C CA . GLY A 1 318 ? -11.968 13.532 -13.079 1.00 87.88 318 GLY A CA 1
ATOM 2454 C C . GLY A 1 318 ? -11.751 15.045 -12.918 1.00 87.88 318 GLY A C 1
ATOM 2455 O O . GLY A 1 318 ? -11.056 15.662 -13.731 1.00 87.88 318 GLY A O 1
ATOM 2456 N N . GLU A 1 319 ? -12.294 15.661 -11.858 1.00 88.56 319 GLU A N 1
ATOM 2457 C CA . GLU A 1 319 ? -12.018 17.065 -11.521 1.00 88.56 319 GLU A CA 1
ATOM 2458 C C . GLU A 1 319 ? -10.537 17.266 -11.195 1.00 88.56 319 GLU A C 1
ATOM 2460 O O . GLU A 1 319 ? -9.926 18.205 -11.714 1.00 88.56 319 GLU A O 1
ATOM 2465 N N . PHE A 1 320 ? -9.956 16.391 -10.371 1.00 88.44 320 PHE A N 1
ATOM 2466 C CA . PHE A 1 320 ? -8.545 16.468 -10.007 1.00 88.44 320 PHE A CA 1
ATOM 2467 C C . PHE A 1 320 ? -7.625 16.296 -11.217 1.00 88.44 320 PHE A C 1
ATOM 2469 O O . PHE A 1 320 ? -6.758 17.138 -11.447 1.00 88.44 320 PHE A O 1
ATOM 2476 N N . HIS A 1 321 ? -7.875 15.275 -12.038 1.00 85.00 321 HIS A N 1
ATOM 2477 C CA . HIS A 1 321 ? -7.147 15.016 -13.275 1.00 85.00 321 HIS A CA 1
ATOM 2478 C C . HIS A 1 321 ? -7.129 16.267 -14.165 1.00 85.00 321 HIS A C 1
ATOM 2480 O O . HIS A 1 321 ? -6.067 16.741 -14.567 1.00 85.00 321 HIS A O 1
ATOM 2486 N N . ARG A 1 322 ? -8.293 16.892 -14.382 1.00 83.56 322 ARG A N 1
ATOM 2487 C CA . ARG A 1 322 ? -8.400 18.137 -15.151 1.00 83.56 322 ARG A CA 1
ATOM 2488 C C . ARG A 1 322 ? -7.657 19.309 -14.494 1.00 83.56 322 ARG A C 1
ATOM 2490 O O . ARG A 1 322 ? -7.016 20.078 -15.200 1.00 83.56 322 ARG A O 1
ATOM 2497 N N . LEU A 1 323 ? -7.730 19.473 -13.169 1.00 83.44 323 LEU A N 1
ATOM 2498 C CA . LEU A 1 323 ? -7.001 20.539 -12.463 1.00 83.44 323 LEU A CA 1
ATOM 2499 C C . LEU A 1 323 ? -5.489 20.427 -12.666 1.00 83.44 323 LEU A C 1
ATOM 2501 O O . LEU A 1 323 ? -4.839 21.445 -12.891 1.00 83.44 323 LEU A O 1
ATOM 2505 N N . VAL A 1 324 ? -4.956 19.207 -12.606 1.00 81.88 324 VAL A N 1
ATOM 2506 C CA . VAL A 1 324 ? -3.534 18.929 -12.821 1.00 81.88 324 VAL A CA 1
ATOM 2507 C C . VAL A 1 324 ? -3.109 19.274 -14.252 1.00 81.88 324 VAL A C 1
ATOM 2509 O O . VAL A 1 324 ? -2.117 19.978 -14.430 1.00 81.88 324 VAL A O 1
ATOM 2512 N N . HIS A 1 325 ? -3.889 18.863 -15.259 1.00 74.31 325 HIS A N 1
ATOM 2513 C CA . HIS A 1 325 ? -3.608 19.160 -16.672 1.00 74.31 325 HIS A CA 1
ATOM 2514 C C . HIS A 1 325 ? -3.756 20.647 -17.030 1.00 74.31 325 HIS A C 1
ATOM 2516 O O . HIS A 1 325 ? -2.947 21.188 -17.781 1.00 74.31 325 HIS A O 1
ATOM 2522 N N . ASP A 1 326 ? -4.776 21.325 -16.497 1.00 75.38 326 ASP A N 1
ATOM 2523 C CA . ASP A 1 326 ? -5.079 22.717 -16.849 1.00 75.38 326 ASP A CA 1
ATOM 2524 C C . ASP A 1 326 ? -4.165 23.721 -16.124 1.00 75.38 326 ASP A C 1
ATOM 2526 O O . ASP A 1 326 ? -3.802 24.760 -16.684 1.00 75.38 326 ASP A O 1
ATOM 2530 N N . ASN A 1 327 ? -3.868 23.482 -14.838 1.00 68.25 327 ASN A N 1
ATOM 2531 C CA . ASN A 1 327 ? -3.162 24.436 -13.983 1.00 68.25 327 ASN A CA 1
ATOM 2532 C C . ASN A 1 327 ? -2.582 23.774 -12.722 1.00 68.25 327 ASN A C 1
ATOM 2534 O O . ASN A 1 327 ? -3.242 23.699 -11.680 1.00 68.25 327 ASN A O 1
ATOM 2538 N N . ASN A 1 328 ? -1.296 23.423 -12.778 1.00 73.75 328 ASN A N 1
ATOM 2539 C CA . ASN A 1 328 ? -0.580 22.795 -11.667 1.00 73.75 328 ASN A CA 1
ATOM 2540 C C . ASN A 1 328 ? -0.708 23.575 -10.336 1.00 73.75 328 ASN A C 1
ATOM 2542 O O . ASN A 1 328 ? -0.864 22.978 -9.275 1.00 73.75 328 ASN A O 1
ATOM 2546 N N . SER A 1 329 ? -0.749 24.914 -10.361 1.00 75.38 329 SER A N 1
ATOM 2547 C CA . SER A 1 329 ? -0.918 25.730 -9.145 1.00 75.38 329 SER A CA 1
ATOM 2548 C C . SER A 1 329 ? -2.314 25.617 -8.516 1.00 75.38 329 SER A C 1
ATOM 2550 O O . SER A 1 329 ? -2.460 25.772 -7.303 1.00 75.38 329 SER A O 1
ATOM 2552 N N . ALA A 1 330 ? -3.354 25.343 -9.308 1.00 77.69 330 ALA A N 1
ATOM 2553 C CA . ALA A 1 330 ? -4.697 25.095 -8.785 1.00 77.69 330 ALA A CA 1
ATOM 2554 C C . ALA A 1 330 ? -4.785 23.722 -8.099 1.00 77.69 330 ALA A C 1
ATOM 2556 O O . ALA A 1 330 ? -5.427 23.611 -7.053 1.00 77.69 330 ALA A O 1
ATOM 2557 N N . ALA A 1 331 ? -4.098 22.711 -8.643 1.00 80.50 331 ALA A N 1
ATOM 2558 C CA . ALA A 1 331 ? -3.930 21.413 -7.993 1.00 80.50 331 ALA A CA 1
ATOM 2559 C C . ALA A 1 331 ? -3.153 21.549 -6.670 1.00 80.50 331 ALA A C 1
ATOM 2561 O O . ALA A 1 331 ? -3.635 21.089 -5.635 1.00 80.50 331 ALA A O 1
ATOM 2562 N N . GLN A 1 332 ? -2.045 22.306 -6.661 1.00 82.62 332 GLN A N 1
ATOM 2563 C CA . GLN A 1 332 ? -1.301 22.640 -5.436 1.00 82.62 332 GLN A CA 1
ATOM 2564 C C . GLN A 1 332 ? -2.213 23.258 -4.373 1.00 82.62 332 GLN A C 1
ATOM 2566 O O . GLN A 1 332 ? -2.281 22.770 -3.248 1.00 82.62 332 GLN A O 1
ATOM 2571 N N . ALA A 1 333 ? -2.968 24.301 -4.728 1.00 82.38 333 ALA A N 1
ATOM 2572 C CA . ALA A 1 333 ? -3.879 24.964 -3.798 1.00 82.38 333 ALA A CA 1
ATOM 2573 C C . ALA A 1 333 ? -5.010 24.048 -3.304 1.00 82.38 333 ALA A C 1
ATOM 2575 O O . ALA A 1 333 ? -5.465 24.197 -2.168 1.00 82.38 333 ALA A O 1
ATOM 2576 N N . ARG A 1 334 ? -5.476 23.112 -4.143 1.00 85.12 334 ARG A N 1
ATOM 2577 C CA . ARG A 1 334 ? -6.501 22.137 -3.762 1.00 85.12 334 ARG A CA 1
ATOM 2578 C C . ARG A 1 334 ? -5.964 21.150 -2.735 1.00 85.12 334 ARG A C 1
ATOM 2580 O O . ARG A 1 334 ? -6.666 20.904 -1.761 1.00 85.12 334 ARG A O 1
ATOM 2587 N N . VAL A 1 335 ? -4.758 20.623 -2.938 1.00 86.75 335 VAL A N 1
ATOM 2588 C CA . VAL A 1 335 ? -4.206 19.541 -2.111 1.00 86.75 335 VAL A CA 1
ATOM 2589 C C . VAL A 1 335 ? -3.585 20.033 -0.810 1.00 86.75 335 VAL A C 1
ATOM 2591 O O . VAL A 1 335 ? -3.675 19.346 0.201 1.00 86.75 335 VAL A O 1
ATOM 2594 N N . LYS A 1 336 ? -3.030 21.246 -0.819 1.00 85.56 336 LYS A N 1
ATOM 2595 C CA . LYS A 1 336 ? -2.200 21.799 0.252 1.00 85.56 336 LYS A CA 1
ATOM 2596 C C . LYS A 1 336 ? -2.687 21.513 1.678 1.00 85.56 336 LYS A C 1
ATOM 2598 O O . LYS A 1 336 ? -3.729 22.010 2.115 1.00 85.56 336 LYS A O 1
ATOM 2603 N N . SER A 1 337 ? -1.835 20.819 2.426 1.00 82.56 337 SER A N 1
ATOM 2604 C CA . SER A 1 337 ? -1.910 20.532 3.857 1.00 82.56 337 SER A CA 1
ATOM 2605 C C . SER A 1 337 ? -3.175 19.799 4.280 1.00 82.56 337 SER A C 1
ATOM 2607 O O . SER A 1 337 ? -3.653 19.967 5.410 1.00 82.56 337 SER A O 1
ATOM 2609 N N . ARG A 1 338 ? -3.739 19.002 3.376 1.00 86.56 338 ARG A N 1
ATOM 2610 C CA . ARG A 1 338 ? -4.949 18.242 3.658 1.00 86.56 338 ARG A CA 1
ATOM 2611 C C . ARG A 1 338 ? -4.629 16.835 4.134 1.00 86.56 338 ARG A C 1
ATOM 2613 O O . ARG A 1 338 ? -3.652 16.256 3.668 1.00 86.56 338 ARG A O 1
ATOM 2620 N N . PRO A 1 339 ? -5.422 16.284 5.067 1.00 89.75 339 PRO A N 1
ATOM 2621 C CA . PRO A 1 339 ? -5.213 14.931 5.549 1.00 89.75 339 PRO A CA 1
ATOM 2622 C C . PRO A 1 339 ? -5.226 13.904 4.419 1.00 89.75 339 PRO A C 1
ATOM 2624 O O . PRO A 1 339 ? -6.127 13.884 3.579 1.00 89.75 339 PRO A O 1
ATOM 2627 N N . MET A 1 340 ? -4.249 13.012 4.471 1.00 92.81 340 MET A N 1
ATOM 2628 C CA . MET A 1 340 ? -4.156 11.844 3.622 1.00 92.81 340 MET A CA 1
ATOM 2629 C C . MET A 1 340 ? -3.906 10.608 4.487 1.00 92.81 340 MET A C 1
ATOM 2631 O O . MET A 1 340 ? -3.259 10.660 5.539 1.00 92.81 340 MET A O 1
ATOM 2635 N N . VAL A 1 341 ? -4.458 9.489 4.039 1.00 96.69 341 VAL A N 1
ATOM 2636 C CA . VAL A 1 341 ? -4.072 8.151 4.468 1.00 96.69 341 VAL A CA 1
ATOM 2637 C C . VAL A 1 341 ? -3.565 7.437 3.234 1.00 96.69 341 VAL A C 1
ATOM 2639 O O . VAL A 1 341 ? -4.262 7.416 2.223 1.00 96.69 341 VAL A O 1
ATOM 2642 N N . VAL A 1 342 ? -2.365 6.880 3.306 1.00 97.75 342 VAL A N 1
ATOM 2643 C CA . VAL A 1 342 ? -1.751 6.165 2.190 1.00 97.75 342 VAL A CA 1
ATOM 2644 C C . VAL A 1 342 ? -1.143 4.866 2.692 1.00 97.75 342 VAL A C 1
ATOM 2646 O O . VAL A 1 342 ? -0.478 4.837 3.725 1.00 97.75 342 VAL A O 1
ATOM 2649 N N . THR A 1 343 ? -1.390 3.798 1.949 1.00 98.06 343 THR A N 1
ATOM 2650 C CA . THR A 1 343 ? -0.735 2.503 2.091 1.00 98.06 343 THR A CA 1
ATOM 2651 C C . THR A 1 343 ? 0.049 2.252 0.817 1.00 98.06 343 THR A C 1
ATOM 2653 O O . THR A 1 343 ? -0.514 2.347 -0.273 1.00 98.06 343 THR A O 1
ATOM 2656 N N . GLY A 1 344 ? 1.327 1.915 0.928 1.00 97.25 344 GLY A N 1
ATOM 2657 C CA . GLY A 1 344 ? 2.179 1.682 -0.236 1.00 97.25 344 GLY A CA 1
ATOM 2658 C C . GLY A 1 344 ? 3.512 1.049 0.134 1.00 97.25 344 GLY A C 1
ATOM 2659 O O . GLY A 1 344 ? 3.761 0.758 1.308 1.00 97.25 344 GLY A O 1
ATOM 2660 N N . LEU A 1 345 ? 4.346 0.806 -0.872 1.00 97.00 345 LEU A N 1
ATOM 2661 C CA . LEU A 1 345 ? 5.698 0.286 -0.692 1.00 97.00 345 LEU A CA 1
ATOM 2662 C C . LEU A 1 345 ? 6.623 1.400 -0.201 1.00 97.00 345 LEU A C 1
ATOM 2664 O O . LEU A 1 345 ? 6.861 2.354 -0.927 1.00 97.00 345 LEU A O 1
ATOM 2668 N N . LEU A 1 346 ? 7.137 1.281 1.027 1.00 97.31 346 LEU A N 1
ATOM 2669 C CA . LEU A 1 346 ? 8.134 2.219 1.540 1.00 97.31 346 LEU A CA 1
ATOM 2670 C C . LEU A 1 346 ? 9.522 1.867 1.011 1.00 97.31 346 LEU A C 1
ATOM 2672 O O . LEU A 1 346 ? 9.994 0.731 1.169 1.00 97.31 346 LEU A O 1
ATOM 2676 N N . GLY A 1 347 ? 10.190 2.882 0.483 1.00 94.75 347 GLY A N 1
ATOM 2677 C CA . GLY A 1 347 ? 11.534 2.791 -0.042 1.00 94.75 347 GLY A CA 1
ATOM 2678 C C . GLY A 1 347 ? 12.321 4.089 0.077 1.00 94.75 347 GLY A C 1
ATOM 2679 O O . GLY A 1 347 ? 11.973 5.004 0.831 1.00 94.75 347 GLY A O 1
ATOM 2680 N N . LEU A 1 348 ? 13.434 4.122 -0.647 1.00 92.50 348 LEU A N 1
ATOM 2681 C CA . LEU A 1 348 ? 14.240 5.307 -0.889 1.00 92.50 348 LEU A CA 1
ATOM 2682 C C . LEU A 1 348 ? 14.428 5.468 -2.396 1.00 92.50 348 LEU A C 1
ATOM 2684 O O . LEU A 1 348 ? 14.962 4.547 -3.023 1.00 92.50 348 LEU A O 1
ATOM 2688 N N . ASP A 1 349 ? 14.126 6.644 -2.933 1.00 87.81 349 ASP A N 1
ATOM 2689 C CA . ASP A 1 349 ? 14.509 6.991 -4.297 1.00 87.81 349 ASP A CA 1
ATOM 2690 C C . ASP A 1 349 ? 15.934 7.547 -4.315 1.00 87.81 349 ASP A C 1
ATOM 2692 O O . ASP A 1 349 ? 16.196 8.736 -4.105 1.00 87.81 349 ASP A O 1
ATOM 2696 N N . CYS A 1 350 ? 16.890 6.658 -4.580 1.00 85.31 350 CYS A N 1
ATOM 2697 C CA . CYS A 1 350 ? 18.307 6.986 -4.716 1.00 85.31 350 CYS A CA 1
ATOM 2698 C C . CYS A 1 350 ? 18.732 7.161 -6.179 1.00 85.31 350 CYS A C 1
ATOM 2700 O O . CYS A 1 350 ? 19.933 7.220 -6.468 1.00 85.31 350 CYS A O 1
ATOM 2702 N N . GLY A 1 351 ? 17.765 7.277 -7.097 1.00 76.00 351 GLY A N 1
ATOM 2703 C CA . GLY A 1 351 ? 17.948 7.915 -8.396 1.00 76.00 351 GLY A CA 1
ATOM 2704 C C . GLY A 1 351 ? 18.306 9.399 -8.265 1.00 76.00 351 GLY A C 1
ATOM 2705 O O . GLY A 1 351 ? 18.967 9.949 -9.160 1.00 76.00 351 GLY A O 1
ATOM 2706 N N . HIS A 1 352 ? 17.978 10.005 -7.120 1.00 75.62 352 HIS A N 1
ATOM 2707 C CA . HIS A 1 352 ? 18.336 11.371 -6.763 1.00 75.62 352 HIS A CA 1
ATOM 2708 C C . HIS A 1 352 ? 19.505 11.477 -5.762 1.00 75.62 352 HIS A C 1
ATOM 2710 O O . HIS A 1 352 ? 19.752 10.565 -4.965 1.00 75.62 352 HIS A O 1
ATOM 2716 N N . PRO A 1 353 ? 20.235 12.616 -5.739 1.00 71.44 353 PRO A N 1
ATOM 2717 C CA . PRO A 1 353 ? 21.355 12.834 -4.812 1.00 71.44 353 PRO A CA 1
ATOM 2718 C C . PRO A 1 353 ? 20.990 12.754 -3.322 1.00 71.44 353 PRO A C 1
ATOM 2720 O O . PRO A 1 353 ? 21.850 12.480 -2.483 1.00 71.44 353 PRO A O 1
ATOM 2723 N N . SER A 1 354 ? 19.739 13.047 -2.988 1.00 74.94 354 SER A N 1
ATOM 2724 C CA . SER A 1 354 ? 19.175 13.017 -1.638 1.00 74.94 354 SER A CA 1
ATOM 2725 C C . SER A 1 354 ? 18.924 11.600 -1.124 1.00 74.94 354 SER A C 1
ATOM 2727 O O . SER A 1 354 ? 19.124 11.368 0.071 1.00 74.94 354 SER A O 1
ATOM 2729 N N . CYS A 1 355 ? 18.569 10.656 -2.010 1.00 85.62 355 CYS A N 1
ATOM 2730 C CA . CYS A 1 355 ? 18.140 9.308 -1.638 1.00 85.62 355 CYS A CA 1
ATOM 2731 C C . CYS A 1 355 ? 16.996 9.385 -0.612 1.00 85.62 355 CYS A C 1
ATOM 2733 O O . CYS A 1 355 ? 17.118 8.908 0.521 1.00 85.62 355 CYS A O 1
ATOM 2735 N N . SER A 1 356 ? 15.950 10.125 -0.996 1.00 88.38 356 SER A N 1
ATOM 2736 C CA . SER A 1 356 ? 14.826 10.527 -0.149 1.00 88.38 356 SER A CA 1
ATOM 2737 C C . SER A 1 356 ? 13.850 9.376 0.077 1.00 88.38 356 SER A C 1
ATOM 2739 O O . SER A 1 356 ? 13.718 8.498 -0.764 1.00 88.38 356 SER A O 1
ATOM 2741 N N . SER A 1 357 ? 13.157 9.374 1.217 1.00 93.31 357 SER A N 1
ATOM 2742 C CA . SER A 1 357 ? 12.111 8.385 1.489 1.00 93.31 357 SER A CA 1
ATOM 2743 C C . SER A 1 357 ? 10.908 8.598 0.588 1.00 93.31 357 SER A C 1
ATOM 2745 O O . SER A 1 357 ? 10.447 9.730 0.412 1.00 93.31 357 SER A O 1
ATOM 2747 N N . GLU A 1 358 ? 10.376 7.489 0.098 1.00 92.94 358 GLU A N 1
ATOM 2748 C CA . GLU A 1 358 ? 9.338 7.459 -0.920 1.00 92.94 358 GLU A CA 1
ATOM 2749 C C . GLU A 1 358 ? 8.346 6.322 -0.638 1.00 92.94 358 GLU A C 1
ATOM 2751 O O . GLU A 1 358 ? 8.712 5.273 -0.099 1.00 92.94 358 GLU A O 1
ATOM 2756 N N . ILE A 1 359 ? 7.082 6.546 -0.992 1.00 94.81 359 ILE A N 1
ATOM 2757 C CA . ILE A 1 359 ? 6.051 5.522 -1.126 1.00 94.81 359 ILE A CA 1
ATOM 2758 C C . ILE A 1 359 ? 5.739 5.344 -2.612 1.00 94.81 359 ILE A C 1
ATOM 2760 O O . ILE A 1 359 ? 4.957 6.118 -3.166 1.00 94.81 359 ILE A O 1
ATOM 2764 N N . HIS A 1 360 ? 6.305 4.308 -3.230 1.00 92.19 360 HIS A N 1
ATOM 2765 C CA . HIS A 1 360 ? 6.125 4.020 -4.652 1.00 92.19 360 HIS A CA 1
ATOM 2766 C C . HIS A 1 360 ? 6.183 2.502 -4.884 1.00 92.19 360 HIS A C 1
ATOM 2768 O O . HIS A 1 360 ? 7.181 1.867 -4.549 1.00 92.19 360 HIS A O 1
ATOM 2774 N N . PRO A 1 361 ? 5.099 1.873 -5.373 1.00 93.38 361 PRO A N 1
ATOM 2775 C CA . PRO A 1 361 ? 3.774 2.444 -5.627 1.00 93.38 361 PRO A CA 1
ATOM 2776 C C . PRO A 1 361 ? 2.941 2.696 -4.367 1.00 93.38 361 PRO A C 1
ATOM 2778 O O . PRO A 1 361 ? 2.988 1.961 -3.372 1.00 93.38 361 PRO A O 1
ATOM 2781 N N . ALA A 1 362 ? 2.046 3.681 -4.471 1.00 95.88 362 ALA A N 1
ATOM 2782 C CA . ALA A 1 362 ? 0.853 3.746 -3.635 1.00 95.88 362 ALA A CA 1
ATOM 2783 C C . ALA A 1 362 ? -0.149 2.629 -4.007 1.00 95.88 362 ALA A C 1
ATOM 2785 O O . ALA A 1 362 ? -0.644 2.552 -5.139 1.00 95.88 362 ALA A O 1
ATOM 2786 N N . TYR A 1 363 ? -0.497 1.788 -3.028 1.00 97.69 363 TYR A N 1
ATOM 2787 C CA . TYR A 1 363 ? -1.495 0.720 -3.156 1.00 97.69 363 TYR A CA 1
ATOM 2788 C C . TYR A 1 363 ? -2.903 1.201 -2.817 1.00 97.69 363 TYR A C 1
ATOM 2790 O O . TYR A 1 363 ? -3.854 0.890 -3.526 1.00 97.69 363 TYR A O 1
ATOM 2798 N N . ALA A 1 364 ? -3.067 1.980 -1.751 1.00 97.38 364 ALA A N 1
ATOM 2799 C CA . ALA A 1 364 ? -4.348 2.590 -1.416 1.00 97.38 364 ALA A CA 1
ATOM 2800 C C . ALA A 1 364 ? -4.159 4.001 -0.884 1.00 97.38 364 ALA A C 1
ATOM 2802 O O . ALA A 1 364 ? -3.205 4.282 -0.163 1.00 97.38 364 ALA A O 1
ATOM 2803 N N . MET A 1 365 ? -5.102 4.878 -1.209 1.00 96.62 365 MET A N 1
ATOM 2804 C CA . MET A 1 365 ? -5.085 6.267 -0.772 1.00 96.62 365 MET A CA 1
ATOM 2805 C C . MET A 1 365 ? -6.497 6.725 -0.419 1.00 96.62 365 MET A C 1
ATOM 2807 O O . MET A 1 365 ? -7.450 6.413 -1.130 1.00 96.62 365 MET A O 1
ATOM 2811 N N . ALA A 1 366 ? -6.621 7.476 0.676 1.00 96.69 366 ALA A N 1
ATOM 2812 C CA . ALA A 1 366 ? -7.782 8.289 1.010 1.00 96.69 366 ALA A CA 1
ATOM 2813 C C . ALA A 1 366 ? -7.302 9.717 1.238 1.00 96.69 366 ALA A C 1
ATOM 2815 O O . ALA A 1 366 ? -6.493 9.972 2.130 1.00 96.69 366 ALA A O 1
ATOM 2816 N N . PHE A 1 367 ? -7.814 10.643 0.443 1.00 93.31 367 PHE A N 1
ATOM 2817 C CA . PHE A 1 367 ? -7.417 12.039 0.454 1.00 93.31 367 PHE A CA 1
ATOM 2818 C C . PHE A 1 367 ? -8.628 12.936 0.723 1.00 93.31 367 PHE A C 1
ATOM 2820 O O . PHE A 1 367 ? -9.646 12.828 0.041 1.00 93.31 367 PHE A O 1
ATOM 2827 N N . ASP A 1 368 ? -8.516 13.824 1.712 1.00 92.56 368 ASP A N 1
ATOM 2828 C CA . ASP A 1 368 ? -9.554 14.792 2.086 1.00 92.56 368 ASP A CA 1
ATOM 2829 C C . ASP A 1 368 ? -9.730 15.852 0.981 1.00 92.56 368 ASP A C 1
ATOM 2831 O O . ASP A 1 368 ? -8.983 16.831 0.877 1.00 92.56 368 ASP A O 1
ATOM 2835 N N . TRP A 1 369 ? -10.730 15.651 0.125 1.00 91.94 369 TRP A N 1
ATOM 2836 C CA . TRP A 1 369 ? -10.984 16.453 -1.069 1.00 91.94 369 TRP A CA 1
ATOM 2837 C C . TRP A 1 369 ? -11.746 17.747 -0.801 1.00 91.94 369 TRP A C 1
ATOM 2839 O O . TRP A 1 369 ? -11.473 18.774 -1.438 1.00 91.94 369 TRP A O 1
ATOM 2849 N N . ASP A 1 370 ? -12.670 17.736 0.158 1.00 88.12 370 ASP A N 1
ATOM 2850 C CA . ASP A 1 370 ? -13.337 18.927 0.685 1.00 88.12 370 ASP A CA 1
ATOM 2851 C C . ASP A 1 370 ? -13.894 18.683 2.084 1.00 88.12 370 ASP A C 1
ATOM 2853 O O . ASP A 1 370 ? -14.941 18.070 2.266 1.00 88.12 370 ASP A O 1
ATOM 2857 N N . SER A 1 371 ? -13.229 19.281 3.064 1.00 79.06 371 SER A N 1
ATOM 2858 C CA . SER A 1 371 ? -13.672 19.299 4.454 1.00 79.06 371 SER A CA 1
ATOM 2859 C C . SER A 1 371 ? -14.068 20.680 4.965 1.00 79.06 371 SER A C 1
ATOM 2861 O O . SER A 1 371 ? -14.228 20.897 6.175 1.00 79.06 371 SER A O 1
ATOM 2863 N N . SER A 1 372 ? -14.263 21.645 4.061 1.00 83.50 372 SER A N 1
ATOM 2864 C CA . SER A 1 372 ? -14.858 22.937 4.416 1.00 83.50 372 SER A CA 1
ATOM 2865 C C . SER A 1 372 ? -16.325 22.783 4.838 1.00 83.50 372 SER A C 1
ATOM 2867 O O . SER A 1 372 ? -16.837 23.578 5.634 1.00 83.50 372 SER A O 1
ATOM 2869 N N . ASN A 1 373 ? -16.978 21.710 4.382 1.00 87.75 373 ASN A N 1
ATOM 2870 C CA . ASN A 1 373 ? -18.342 21.349 4.721 1.00 87.75 373 ASN A CA 1
ATOM 2871 C C . ASN A 1 373 ? -18.411 19.989 5.433 1.00 87.75 373 ASN A C 1
ATOM 2873 O O . ASN A 1 373 ? -18.652 18.968 4.819 1.00 87.75 373 ASN A O 1
ATOM 2877 N N . LEU A 1 374 ? -18.349 19.962 6.766 1.00 90.25 374 LEU A N 1
ATOM 2878 C CA . LEU A 1 374 ? -18.477 18.702 7.528 1.00 90.25 374 LEU A CA 1
ATOM 2879 C C . LEU A 1 374 ? -19.883 18.058 7.494 1.00 90.25 374 LEU A C 1
ATOM 2881 O O . LEU A 1 374 ? -20.116 17.063 8.180 1.00 90.25 374 LEU A O 1
ATOM 2885 N N . SER A 1 375 ? -20.841 18.645 6.768 1.00 90.69 375 SER A N 1
ATOM 2886 C CA . SER A 1 375 ? -22.129 17.996 6.463 1.00 90.69 375 SER A CA 1
ATOM 2887 C C . SER A 1 375 ? -22.093 17.241 5.128 1.00 90.69 375 SER A C 1
ATOM 2889 O O . SER A 1 375 ? -23.069 16.575 4.806 1.00 90.69 375 SER A O 1
ATOM 2891 N N . ASP A 1 376 ? -21.001 17.379 4.378 1.00 94.00 376 ASP A N 1
ATOM 2892 C CA . ASP A 1 376 ? -20.636 16.631 3.179 1.00 94.00 376 ASP A CA 1
ATOM 2893 C C . ASP A 1 376 ? -19.102 16.669 3.045 1.00 94.00 376 ASP A C 1
ATOM 2895 O O . ASP A 1 376 ? -18.548 17.441 2.270 1.00 94.00 376 ASP A O 1
ATOM 2899 N N . ASP A 1 377 ? -18.424 15.930 3.920 1.00 94.75 377 ASP A N 1
ATOM 2900 C CA . ASP A 1 377 ? -16.968 15.805 3.950 1.00 94.75 377 ASP A CA 1
ATOM 2901 C C . ASP A 1 377 ? -16.539 14.810 2.869 1.00 94.75 377 ASP A C 1
ATOM 2903 O O . ASP A 1 377 ? -16.869 13.622 2.951 1.00 94.75 377 ASP A O 1
ATOM 2907 N N . GLN A 1 378 ? -15.873 15.312 1.833 1.00 95.75 378 GLN A N 1
ATOM 2908 C CA . GLN A 1 378 ? -15.596 14.571 0.605 1.00 95.75 378 GLN A CA 1
ATOM 2909 C C . GLN A 1 378 ? -14.187 13.993 0.631 1.00 95.75 378 GLN A C 1
ATOM 2911 O O . GLN A 1 378 ? -13.220 14.711 0.880 1.00 95.75 378 GLN A O 1
ATOM 2916 N N . TRP A 1 379 ? -14.069 12.708 0.313 1.00 97.06 379 TRP A N 1
ATOM 2917 C CA . TRP A 1 379 ? -12.806 11.984 0.253 1.00 97.06 379 TRP A CA 1
ATOM 2918 C C . TRP A 1 379 ? -12.634 11.315 -1.107 1.00 97.06 379 TRP A C 1
ATOM 2920 O O . TRP A 1 379 ? -13.489 10.534 -1.525 1.00 97.06 379 TRP A O 1
ATOM 2930 N N . LEU A 1 380 ? -11.506 11.582 -1.764 1.00 95.94 380 LEU A N 1
ATOM 2931 C CA . LEU A 1 380 ? -11.040 10.802 -2.907 1.00 95.94 380 LEU A CA 1
ATOM 2932 C C . LEU A 1 380 ? -10.424 9.505 -2.406 1.00 95.94 380 LEU A C 1
ATOM 2934 O O . LEU A 1 380 ? -9.599 9.538 -1.491 1.00 95.94 380 LEU A O 1
ATOM 2938 N N . VAL A 1 381 ? -10.800 8.374 -3.001 1.00 97.38 381 VAL A N 1
ATOM 2939 C CA . VAL A 1 381 ? -10.244 7.073 -2.622 1.00 97.38 381 VAL A CA 1
ATOM 2940 C C . VAL A 1 381 ? -9.878 6.225 -3.832 1.00 97.38 381 VAL A C 1
ATOM 2942 O O . VAL A 1 381 ? -10.583 6.233 -4.843 1.00 97.38 381 VAL A O 1
ATOM 2945 N N . PHE A 1 382 ? -8.801 5.453 -3.714 1.00 97.19 382 PHE A N 1
ATOM 2946 C CA . PHE A 1 382 ? -8.535 4.319 -4.597 1.00 97.19 382 PHE A CA 1
ATOM 2947 C C . PHE A 1 382 ? -7.808 3.196 -3.854 1.00 97.19 382 PHE A C 1
ATOM 2949 O O . PHE A 1 382 ? -7.196 3.421 -2.808 1.00 97.19 382 PHE A O 1
ATOM 2956 N N . ALA A 1 383 ? -7.892 1.987 -4.405 1.00 97.69 383 ALA A N 1
ATOM 2957 C CA . ALA A 1 383 ? -7.167 0.811 -3.954 1.00 97.69 383 ALA A CA 1
ATOM 2958 C C . ALA A 1 383 ? -6.798 -0.102 -5.136 1.00 97.69 383 ALA A C 1
ATOM 2960 O O . ALA A 1 383 ? -7.629 -0.396 -6.003 1.00 97.69 383 ALA A O 1
ATOM 2961 N N . ARG A 1 384 ? -5.554 -0.578 -5.120 1.00 95.88 384 ARG A N 1
ATOM 2962 C CA . ARG A 1 384 ? -4.933 -1.569 -6.003 1.00 95.88 384 ARG A CA 1
ATOM 2963 C C . ARG A 1 384 ? -3.918 -2.386 -5.196 1.00 95.88 384 ARG A C 1
ATOM 2965 O O . ARG A 1 384 ? -3.428 -1.930 -4.171 1.00 95.88 384 ARG A O 1
ATOM 2972 N N . ASN A 1 385 ? -3.596 -3.591 -5.646 1.00 95.38 385 ASN A N 1
ATOM 2973 C CA . ASN A 1 385 ? -2.602 -4.472 -5.018 1.00 95.38 385 ASN A CA 1
ATOM 2974 C C . ASN A 1 385 ? -1.398 -4.740 -5.938 1.00 95.38 385 ASN A C 1
ATOM 2976 O O . ASN A 1 385 ? -0.747 -5.771 -5.824 1.00 95.38 385 ASN A O 1
ATOM 2980 N N . TRP A 1 386 ? -1.113 -3.819 -6.855 1.00 94.62 386 TRP A N 1
ATOM 2981 C CA . TRP A 1 386 ? -0.050 -3.888 -7.861 1.00 94.62 386 TRP A CA 1
ATOM 2982 C C . TRP A 1 386 ? 0.369 -2.462 -8.246 1.00 94.62 386 TRP A C 1
ATOM 2984 O O . TRP A 1 386 ? -0.394 -1.521 -8.002 1.00 94.62 386 TRP A O 1
ATOM 2994 N N . GLY A 1 387 ? 1.541 -2.311 -8.851 1.00 93.25 387 GLY A N 1
ATOM 2995 C CA . GLY A 1 387 ? 2.066 -1.054 -9.387 1.00 93.25 387 GLY A CA 1
ATOM 2996 C C . GLY A 1 387 ? 3.571 -1.113 -9.600 1.00 93.25 387 GLY A C 1
ATOM 2997 O O . GLY A 1 387 ? 4.241 -1.857 -8.885 1.00 93.25 387 GLY A O 1
ATOM 2998 N N . ASP A 1 388 ? 4.099 -0.364 -10.557 1.00 90.31 388 ASP A N 1
ATOM 2999 C CA . ASP A 1 388 ? 5.543 -0.205 -10.742 1.00 90.31 388 ASP A CA 1
ATOM 3000 C C . ASP A 1 388 ? 6.091 1.040 -10.014 1.00 90.31 388 ASP A C 1
ATOM 3002 O O . ASP A 1 388 ? 5.414 1.629 -9.168 1.00 90.31 388 ASP A O 1
ATOM 3006 N N . GLU A 1 389 ? 7.365 1.340 -10.266 1.00 86.44 389 GLU A N 1
ATOM 3007 C CA . GLU A 1 389 ? 8.107 2.494 -9.740 1.00 86.44 389 GLU A CA 1
ATOM 3008 C C . GLU A 1 389 ? 8.450 3.505 -10.847 1.00 86.44 389 GLU A C 1
ATOM 3010 O O . GLU A 1 389 ? 9.545 4.078 -10.871 1.00 86.44 389 GLU A O 1
ATOM 3015 N N . GLY A 1 390 ? 7.579 3.618 -11.854 1.00 78.81 390 GLY A N 1
ATOM 3016 C CA . GLY A 1 390 ? 7.786 4.503 -12.995 1.00 78.81 390 GLY A CA 1
ATOM 3017 C C . GLY A 1 390 ? 9.068 4.187 -13.773 1.00 78.81 390 GLY A C 1
ATOM 3018 O O . GLY A 1 390 ? 9.511 3.035 -13.899 1.00 78.81 390 GLY A O 1
ATOM 3019 N N . TYR A 1 391 ? 9.724 5.219 -14.299 1.00 73.06 391 TYR A N 1
ATOM 3020 C CA . TYR A 1 391 ? 10.961 5.114 -15.068 1.00 73.06 391 TYR A CA 1
ATOM 3021 C C . TYR A 1 391 ? 12.151 4.640 -14.270 1.00 73.06 391 TYR A C 1
ATOM 3023 O O . TYR A 1 391 ? 13.117 4.177 -14.886 1.00 73.06 391 TYR A O 1
ATOM 3031 N N . CYS A 1 392 ? 12.122 4.741 -12.948 1.00 73.00 392 CYS A N 1
ATOM 3032 C CA . CYS A 1 392 ? 13.175 4.207 -12.096 1.00 73.00 392 CYS A CA 1
ATOM 3033 C C . CYS A 1 392 ? 12.964 2.722 -11.778 1.00 73.00 392 CYS A C 1
ATOM 3035 O O . CYS A 1 392 ? 13.911 2.055 -11.342 1.00 73.00 392 CYS A O 1
ATOM 3037 N N . GLY A 1 393 ? 11.799 2.196 -12.170 1.00 80.06 393 GLY A N 1
ATOM 3038 C CA . GLY A 1 393 ? 11.411 0.798 -12.200 1.00 80.06 393 GLY A CA 1
ATOM 3039 C C . GLY A 1 393 ? 11.512 0.106 -13.568 1.00 80.06 393 GLY A C 1
ATOM 3040 O O . GLY A 1 393 ? 11.658 0.699 -14.636 1.00 80.06 393 GLY A O 1
ATOM 3041 N N . SER A 1 394 ? 11.453 -1.220 -13.539 1.00 82.12 394 SER A N 1
ATOM 3042 C CA . SER A 1 394 ? 11.160 -2.104 -14.680 1.00 82.12 394 SER A CA 1
ATOM 3043 C C . SER A 1 394 ? 10.317 -3.324 -14.278 1.00 82.12 394 SER A C 1
ATOM 3045 O O . SER A 1 394 ? 10.094 -4.238 -15.083 1.00 82.12 394 SER A O 1
ATOM 3047 N N . THR A 1 395 ? 9.876 -3.368 -13.024 1.00 89.25 395 THR A N 1
ATOM 3048 C CA . THR A 1 395 ? 9.104 -4.441 -12.425 1.00 89.25 395 THR A CA 1
ATOM 3049 C C . THR A 1 395 ? 7.868 -3.887 -11.736 1.00 89.25 395 THR A C 1
ATOM 3051 O O . THR A 1 395 ? 7.842 -2.770 -11.241 1.00 89.25 395 THR A O 1
ATOM 3054 N N . GLN A 1 396 ? 6.829 -4.708 -11.735 1.00 92.00 396 GLN A N 1
ATOM 3055 C CA . GLN A 1 396 ? 5.620 -4.510 -10.960 1.00 92.00 396 GLN A CA 1
ATOM 3056 C C . GLN A 1 396 ? 5.847 -5.042 -9.548 1.00 92.00 396 GLN A C 1
ATOM 3058 O O . GLN A 1 396 ? 6.386 -6.136 -9.381 1.00 92.00 396 GLN A O 1
ATOM 3063 N N . HIS A 1 397 ? 5.375 -4.322 -8.541 1.00 93.88 397 HIS A N 1
ATOM 3064 C CA . HIS A 1 397 ? 5.407 -4.706 -7.135 1.00 93.88 397 HIS A CA 1
ATOM 3065 C C . HIS A 1 397 ? 4.027 -5.172 -6.687 1.00 93.88 397 HIS A C 1
ATOM 3067 O O . HIS A 1 397 ? 3.218 -4.403 -6.167 1.00 93.88 397 HIS A O 1
ATOM 3073 N N . ASP A 1 398 ? 3.763 -6.463 -6.861 1.00 94.00 398 ASP A N 1
ATOM 3074 C CA . ASP A 1 398 ? 2.497 -7.080 -6.472 1.00 94.00 398 ASP A CA 1
ATOM 3075 C C . ASP A 1 398 ? 2.416 -7.218 -4.947 1.00 94.00 398 ASP A C 1
ATOM 3077 O O . ASP A 1 398 ? 3.167 -7.984 -4.333 1.00 94.00 398 ASP A O 1
ATOM 3081 N N . LEU A 1 399 ? 1.466 -6.530 -4.320 1.00 92.06 399 LEU A N 1
ATOM 3082 C CA . LEU A 1 399 ? 1.142 -6.715 -2.914 1.00 92.06 399 LEU A CA 1
ATOM 3083 C C . LEU A 1 399 ? 0.376 -8.044 -2.755 1.00 92.06 399 LEU A C 1
ATOM 3085 O O . LEU A 1 399 ? -0.707 -8.192 -3.323 1.00 92.06 399 LEU A O 1
ATOM 3089 N N . PRO A 1 400 ? 0.876 -9.026 -1.979 1.00 84.00 400 PRO A N 1
ATOM 3090 C CA . PRO A 1 400 ? 0.295 -10.370 -1.922 1.00 84.00 400 PRO A CA 1
ATOM 3091 C C . PRO A 1 400 ? -0.947 -10.451 -1.011 1.00 84.00 400 PRO A C 1
ATOM 3093 O O . PRO A 1 400 ? -1.114 -11.409 -0.258 1.00 84.00 400 PRO A O 1
ATOM 3096 N N . VAL A 1 401 ? -1.829 -9.448 -1.081 1.00 84.44 401 VAL A N 1
ATOM 3097 C CA . VAL A 1 401 ? -3.156 -9.451 -0.458 1.00 84.44 401 VAL A CA 1
ATOM 3098 C C . VAL A 1 401 ? -4.217 -8.981 -1.444 1.00 84.44 401 VAL A C 1
ATOM 3100 O O . VAL A 1 401 ? -3.995 -8.091 -2.264 1.00 84.44 401 VAL A O 1
ATOM 3103 N N . ASN A 1 402 ? -5.403 -9.568 -1.325 1.00 87.62 402 ASN A N 1
ATOM 3104 C CA . ASN A 1 402 ? -6.572 -9.177 -2.110 1.00 87.62 402 ASN A CA 1
ATOM 3105 C C . ASN A 1 402 ? -7.570 -8.372 -1.274 1.00 87.62 402 ASN A C 1
ATOM 3107 O O . ASN A 1 402 ? -8.295 -7.549 -1.818 1.00 87.62 402 ASN A O 1
ATOM 3111 N N . ASP A 1 403 ? -7.598 -8.582 0.042 1.00 87.00 403 ASP A N 1
ATOM 3112 C CA . ASP A 1 403 ? -8.415 -7.784 0.950 1.00 87.00 403 ASP A CA 1
ATOM 3113 C C . ASP A 1 403 ? -7.566 -6.641 1.517 1.00 87.00 403 ASP A C 1
ATOM 3115 O O . ASP A 1 403 ? -6.747 -6.858 2.410 1.00 87.00 403 ASP A O 1
ATOM 3119 N N . LEU A 1 404 ? -7.760 -5.431 0.991 1.00 93.75 404 LEU A N 1
ATOM 3120 C CA . LEU A 1 404 ? -7.036 -4.228 1.402 1.00 93.75 404 LEU A CA 1
ATOM 3121 C C . LEU A 1 404 ? -7.985 -3.275 2.130 1.00 93.75 404 LEU A C 1
ATOM 3123 O O . LEU A 1 404 ? -9.089 -2.994 1.666 1.00 93.75 404 LEU A O 1
ATOM 3127 N N . LYS A 1 405 ? -7.563 -2.779 3.289 1.00 95.25 405 LYS A N 1
ATOM 3128 C CA . LYS A 1 405 ? -8.364 -1.932 4.176 1.00 95.25 405 LYS A CA 1
ATOM 3129 C C . LYS A 1 405 ? -7.773 -0.545 4.279 1.00 95.25 405 LYS A C 1
ATOM 3131 O O . LYS A 1 405 ? -6.575 -0.388 4.483 1.00 95.25 405 LYS A O 1
ATOM 3136 N N . LEU A 1 406 ? -8.645 0.450 4.231 1.00 96.69 406 LEU A N 1
ATOM 3137 C CA . LEU A 1 406 ? -8.282 1.852 4.358 1.00 96.69 406 LEU A CA 1
ATOM 3138 C C . LEU A 1 406 ? -9.197 2.522 5.381 1.00 96.69 406 LEU A C 1
ATOM 3140 O O . LEU A 1 406 ? -10.420 2.395 5.308 1.00 96.69 406 LEU A O 1
ATOM 3144 N N . LEU A 1 407 ? -8.614 3.208 6.363 1.00 97.25 407 LEU A N 1
ATOM 3145 C CA . LEU A 1 407 ? -9.359 3.822 7.461 1.00 97.25 407 LEU A CA 1
ATOM 3146 C C . LEU A 1 407 ? -9.348 5.344 7.328 1.00 97.25 407 LEU A C 1
ATOM 3148 O O . LEU A 1 407 ? -8.337 5.981 7.616 1.00 97.25 407 LEU A O 1
ATOM 3152 N N . ILE A 1 408 ? -10.494 5.930 6.979 1.00 97.19 408 ILE A N 1
ATOM 3153 C CA . ILE A 1 408 ? -10.692 7.376 7.098 1.00 97.19 408 ILE A CA 1
ATOM 3154 C C . ILE A 1 408 ? -10.812 7.713 8.597 1.00 97.19 408 ILE A C 1
ATOM 3156 O O . ILE A 1 408 ? -11.682 7.146 9.276 1.00 97.19 408 ILE A O 1
ATOM 3160 N N . PRO A 1 409 ? -9.961 8.602 9.150 1.00 94.31 409 PRO A N 1
ATOM 3161 C CA . PRO A 1 409 ? -9.946 8.887 10.581 1.00 94.31 409 PRO A CA 1
ATOM 3162 C C . PRO A 1 409 ? -11.268 9.463 11.092 1.00 94.31 409 PRO A C 1
ATOM 3164 O O . PRO A 1 409 ? -11.945 10.230 10.409 1.00 94.31 409 PRO A O 1
ATOM 3167 N N . TRP A 1 410 ? -11.616 9.148 12.342 1.00 94.56 410 TRP A N 1
ATOM 3168 C CA . TRP A 1 410 ? -12.761 9.779 12.996 1.00 94.56 410 TRP A CA 1
ATOM 3169 C C . TRP A 1 410 ? -12.560 11.288 13.135 1.00 94.56 410 TRP A C 1
ATOM 3171 O O . TRP A 1 410 ? -11.537 11.731 13.659 1.00 94.56 410 TRP A O 1
ATOM 3181 N N . GLN A 1 411 ? -13.564 12.080 12.756 1.00 91.88 411 GLN A N 1
ATOM 3182 C CA . GLN A 1 411 ? -13.504 13.527 12.906 1.00 91.88 411 GLN A CA 1
ATOM 3183 C C . GLN A 1 411 ? -13.497 13.933 14.393 1.00 91.88 411 GLN A C 1
ATOM 3185 O O . GLN A 1 411 ? -14.479 13.688 15.106 1.00 91.88 411 GLN A O 1
ATOM 3190 N N . PRO A 1 412 ? -12.444 14.615 14.895 1.00 87.69 412 PRO A N 1
ATOM 3191 C CA . PRO A 1 412 ? -12.390 15.026 16.293 1.00 87.69 412 PRO A CA 1
ATOM 3192 C C . PRO A 1 412 ? -13.603 15.866 16.713 1.00 87.69 412 PRO A C 1
ATOM 3194 O O . PRO A 1 412 ? -13.937 16.870 16.078 1.00 87.69 412 PRO A O 1
ATOM 3197 N N . GLY A 1 413 ? -14.249 15.455 17.807 1.00 88.75 413 GLY A N 1
ATOM 3198 C CA . GLY A 1 413 ? -15.438 16.108 18.363 1.00 88.75 413 GLY A CA 1
ATOM 3199 C C . GLY A 1 413 ? -16.769 15.703 17.719 1.00 88.75 413 GLY A C 1
ATOM 3200 O O . GLY A 1 413 ? -17.807 16.205 18.152 1.00 88.75 413 GLY A O 1
ATOM 3201 N N . ALA A 1 414 ? -16.765 14.821 16.714 1.00 94.12 414 ALA A N 1
ATOM 3202 C CA . ALA A 1 414 ? -17.989 14.246 16.171 1.00 94.12 414 ALA A CA 1
ATOM 3203 C C . ALA A 1 414 ? -18.553 13.152 17.087 1.00 94.12 414 ALA A C 1
ATOM 3205 O O . ALA A 1 414 ? -17.805 12.362 17.661 1.00 94.12 414 ALA A O 1
ATOM 3206 N N . THR A 1 415 ? -19.880 13.110 17.215 1.00 94.75 415 THR A N 1
ATOM 3207 C CA . THR A 1 415 ? -20.620 12.102 17.990 1.00 94.75 415 THR A CA 1
ATOM 3208 C C . THR A 1 415 ? -21.132 10.957 17.124 1.00 94.75 415 THR A C 1
ATOM 3210 O O . THR A 1 415 ? -21.354 9.864 17.631 1.00 94.75 415 THR A O 1
ATOM 3213 N N . SER A 1 416 ? -21.345 11.203 15.831 1.00 95.56 416 SER A N 1
ATOM 3214 C CA . SER A 1 416 ? -21.706 10.181 14.849 1.00 95.56 416 SER A CA 1
ATOM 3215 C C . SER A 1 416 ? -21.280 10.608 13.445 1.00 95.56 416 SER A C 1
ATOM 3217 O O . SER A 1 416 ? -20.961 11.779 13.215 1.00 95.56 416 SER A O 1
ATOM 3219 N N . VAL A 1 417 ? -21.313 9.662 12.511 1.00 97.38 417 VAL A N 1
ATOM 3220 C CA . VAL A 1 417 ? -21.114 9.894 11.080 1.00 97.38 417 VAL A CA 1
ATOM 3221 C C . VAL A 1 417 ? -22.151 9.105 10.297 1.00 97.38 417 VAL A C 1
ATOM 3223 O O . VAL A 1 417 ? -22.565 8.036 10.737 1.00 97.38 417 VAL A O 1
ATOM 3226 N N . VAL A 1 418 ? -22.580 9.641 9.161 1.00 97.56 418 VAL A N 1
ATOM 3227 C CA . VAL A 1 418 ? -23.427 8.944 8.188 1.00 97.56 418 VAL A CA 1
ATOM 3228 C C . VAL A 1 418 ? -22.725 8.978 6.835 1.00 97.56 418 VAL A C 1
ATOM 3230 O O . VAL A 1 418 ? -22.177 10.011 6.456 1.00 97.56 418 VAL A O 1
ATOM 3233 N N . VAL A 1 419 ? -22.746 7.861 6.107 1.00 97.94 419 VAL A N 1
ATOM 3234 C CA . VAL A 1 419 ? -22.274 7.813 4.715 1.00 97.94 419 VAL A CA 1
ATOM 3235 C C . VAL A 1 419 ? -23.331 8.456 3.822 1.00 97.94 419 VAL A C 1
ATOM 3237 O O . VAL A 1 419 ? -24.488 8.032 3.808 1.00 97.94 419 VAL A O 1
ATOM 3240 N N . GLY A 1 420 ? -22.934 9.497 3.099 1.00 96.44 420 GLY A N 1
ATOM 3241 C CA . GLY A 1 420 ? -23.788 10.252 2.196 1.00 96.44 420 GLY A CA 1
ATOM 3242 C C . GLY A 1 420 ? -24.203 9.440 0.961 1.00 96.44 420 GLY A C 1
ATOM 3243 O O . GLY A 1 420 ? -23.453 8.565 0.514 1.00 96.44 420 GLY A O 1
ATOM 3244 N N . PRO A 1 421 ? -25.380 9.736 0.379 1.00 94.50 421 PRO A N 1
ATOM 3245 C CA . PRO A 1 421 ? -25.925 9.016 -0.779 1.00 94.50 421 PRO A CA 1
ATOM 3246 C C . PRO A 1 421 ? -25.090 9.187 -2.057 1.00 94.50 421 PRO A C 1
ATOM 3248 O O . PRO A 1 421 ? -25.190 8.365 -2.974 1.00 94.50 421 PRO A O 1
ATOM 3251 N N . ASP A 1 422 ? -24.262 10.229 -2.097 1.00 95.06 422 ASP A N 1
ATOM 3252 C CA . ASP A 1 422 ? -23.370 10.532 -3.210 1.00 95.06 422 ASP A CA 1
ATOM 3253 C C . ASP A 1 422 ? -22.083 9.701 -3.180 1.00 95.06 422 ASP A C 1
ATOM 3255 O O . ASP A 1 422 ? -21.350 9.729 -4.148 1.00 95.06 422 ASP A O 1
ATOM 3259 N N . THR A 1 423 ? -21.852 8.870 -2.155 1.00 97.50 423 THR A N 1
ATOM 3260 C CA . THR A 1 423 ? -20.734 7.907 -2.129 1.00 97.50 423 THR A CA 1
ATOM 3261 C C . THR A 1 423 ? -20.834 6.898 -3.280 1.00 97.50 423 THR A C 1
ATOM 3263 O O . THR A 1 423 ? -21.878 6.250 -3.473 1.00 97.50 423 THR A O 1
ATOM 3266 N N . GLN A 1 424 ? -19.756 6.739 -4.054 1.00 96.00 424 GLN A N 1
ATOM 3267 C CA . GLN A 1 424 ? -19.722 5.859 -5.230 1.00 96.00 424 GLN A CA 1
ATOM 3268 C C . GLN A 1 424 ? -18.348 5.227 -5.434 1.00 96.00 424 GLN A C 1
ATOM 3270 O O . GLN A 1 424 ? -17.321 5.829 -5.139 1.00 96.00 424 GLN A O 1
ATOM 3275 N N . PHE A 1 425 ? -18.351 4.027 -6.013 1.00 96.12 425 PHE A N 1
ATOM 3276 C CA . PHE A 1 425 ? -17.149 3.285 -6.376 1.00 96.12 425 PHE A CA 1
ATOM 3277 C C . PHE A 1 425 ? -17.256 2.742 -7.795 1.00 96.12 425 PHE A C 1
ATOM 3279 O O . PHE A 1 425 ? -18.348 2.404 -8.268 1.00 96.12 425 PHE A O 1
ATOM 3286 N N . TYR A 1 426 ? -16.104 2.608 -8.435 1.00 93.88 426 TYR A N 1
ATOM 3287 C CA . TYR A 1 426 ? -15.949 2.214 -9.824 1.00 93.88 426 TYR A CA 1
ATOM 3288 C C . TYR A 1 426 ? -14.745 1.273 -9.952 1.00 93.88 426 TYR A C 1
ATOM 3290 O O . TYR A 1 426 ? -13.712 1.517 -9.324 1.00 93.88 426 TYR A O 1
ATOM 3298 N N . PRO A 1 427 ? -14.858 0.178 -10.721 1.00 92.62 427 PRO A N 1
ATOM 3299 C CA . PRO A 1 427 ? -13.710 -0.654 -11.039 1.00 92.62 427 PRO A CA 1
ATOM 3300 C C . PRO A 1 427 ? -12.868 0.003 -12.138 1.00 92.62 427 PRO A C 1
ATOM 3302 O O . PRO A 1 427 ? -13.420 0.670 -13.009 1.00 92.62 427 PRO A O 1
ATOM 3305 N N . PHE A 1 428 ? -11.566 -0.269 -12.155 1.00 89.94 428 PHE A N 1
ATOM 3306 C CA . PHE A 1 428 ? -10.683 0.078 -13.271 1.00 89.94 428 PHE A CA 1
ATOM 3307 C C . PHE A 1 428 ? -9.706 -1.062 -13.583 1.00 89.94 428 PHE A C 1
ATOM 3309 O O . PHE A 1 428 ? -9.504 -1.957 -12.758 1.00 89.94 428 PHE A O 1
ATOM 3316 N N . THR A 1 429 ? -9.102 -1.039 -14.774 1.00 87.81 429 THR A N 1
ATOM 3317 C CA . THR A 1 429 ? -8.006 -1.942 -15.158 1.00 87.81 429 THR A CA 1
ATOM 3318 C C . THR A 1 429 ? -7.035 -1.260 -16.119 1.00 87.81 429 THR A C 1
ATOM 3320 O O . THR A 1 429 ? -7.465 -0.537 -17.012 1.00 87.81 429 THR A O 1
ATOM 3323 N N . SER A 1 430 ? -5.735 -1.539 -15.990 1.00 80.50 430 SER A N 1
ATOM 3324 C CA . SER A 1 430 ? -4.714 -1.095 -16.954 1.00 80.50 430 SER A CA 1
ATOM 3325 C C . SER A 1 430 ? -4.395 -2.151 -18.027 1.00 80.50 430 SER A C 1
ATOM 3327 O O . SER A 1 430 ? -3.789 -1.844 -19.064 1.00 80.50 430 SER A O 1
ATOM 3329 N N . SER A 1 431 ? -4.837 -3.400 -17.823 1.00 70.12 431 SER A N 1
ATOM 3330 C CA . SER A 1 431 ? -4.625 -4.513 -18.761 1.00 70.12 431 SER A CA 1
ATOM 3331 C C . SER A 1 431 ? -5.550 -4.446 -19.984 1.00 70.12 431 SER A C 1
ATOM 3333 O O . SER A 1 431 ? -5.255 -5.041 -21.023 1.00 70.12 431 SER A O 1
ATOM 3335 N N . GLY A 1 432 ? -6.662 -3.709 -19.872 1.00 66.62 432 GLY A N 1
ATOM 3336 C CA . GLY A 1 432 ? -7.716 -3.619 -20.886 1.00 66.62 432 GLY A CA 1
ATOM 3337 C C . GLY A 1 432 ? -8.676 -4.816 -20.912 1.00 66.62 432 GLY A C 1
ATOM 3338 O O . GLY A 1 432 ? -9.535 -4.878 -21.790 1.00 66.62 432 GLY A O 1
ATOM 3339 N N . ASN A 1 433 ? -8.545 -5.763 -19.978 1.00 70.75 433 ASN A N 1
ATOM 3340 C CA . ASN A 1 433 ? -9.478 -6.877 -19.823 1.00 70.75 433 ASN A CA 1
ATOM 3341 C C . ASN A 1 433 ? -10.523 -6.555 -18.753 1.00 70.75 433 ASN A C 1
ATOM 3343 O O . ASN A 1 433 ? -10.168 -6.168 -17.645 1.00 70.75 433 ASN A O 1
ATOM 3347 N N . ASP A 1 434 ? -11.805 -6.780 -19.045 1.00 72.50 434 ASP A N 1
ATOM 3348 C CA . ASP A 1 434 ? -12.853 -6.638 -18.034 1.00 72.50 434 ASP A CA 1
ATOM 3349 C C . ASP A 1 434 ? -12.644 -7.658 -16.904 1.00 72.50 434 ASP A C 1
ATOM 3351 O O . ASP A 1 434 ? -12.647 -8.872 -17.126 1.00 72.50 434 ASP A O 1
ATOM 3355 N N . VAL A 1 435 ? -12.508 -7.160 -15.676 1.00 76.62 435 VAL A N 1
ATOM 3356 C CA . VAL A 1 435 ? -12.379 -7.979 -14.467 1.00 76.62 435 VAL A CA 1
ATOM 3357 C C . VAL A 1 435 ? -13.558 -7.685 -13.550 1.00 76.62 435 VAL A C 1
ATOM 3359 O O . VAL A 1 435 ? -13.914 -6.532 -13.307 1.00 76.62 435 VAL A O 1
ATOM 3362 N N . ALA A 1 436 ? -14.189 -8.740 -13.035 1.00 82.12 436 ALA A N 1
ATOM 3363 C CA . ALA A 1 436 ? -15.259 -8.590 -12.061 1.00 82.12 436 ALA A CA 1
ATOM 3364 C C . ALA A 1 436 ? -14.676 -8.145 -10.714 1.00 82.12 436 ALA A C 1
ATOM 3366 O O . ALA A 1 436 ? -13.908 -8.879 -10.093 1.00 82.12 436 ALA A O 1
ATOM 3367 N N . VAL A 1 437 ? -15.083 -6.965 -10.249 1.00 85.75 437 VAL A N 1
ATOM 3368 C CA . VAL A 1 437 ? -14.701 -6.423 -8.941 1.00 85.75 437 VAL A CA 1
ATOM 3369 C C . VAL A 1 437 ? -15.956 -6.166 -8.115 1.00 85.75 437 VAL A C 1
ATOM 3371 O O . VAL A 1 437 ? -16.991 -5.742 -8.635 1.00 85.75 437 VAL A O 1
ATOM 3374 N N . SER A 1 438 ? -15.886 -6.463 -6.819 1.00 88.06 438 SER A N 1
ATOM 3375 C CA . SER A 1 438 ? -16.998 -6.238 -5.894 1.00 88.06 438 SER A CA 1
ATOM 3376 C C . SER A 1 438 ? -16.989 -4.807 -5.365 1.00 88.06 438 SER A C 1
ATOM 3378 O O . SER A 1 438 ? -15.928 -4.217 -5.182 1.00 88.06 438 SER A O 1
ATOM 3380 N N . SER A 1 439 ? -18.169 -4.258 -5.054 1.00 92.81 439 SER A N 1
ATOM 3381 C CA . SER A 1 439 ? -18.234 -2.995 -4.310 1.00 92.81 439 SER A CA 1
ATOM 3382 C C . SER A 1 439 ? -17.545 -3.153 -2.947 1.00 92.81 439 SER A C 1
ATOM 3384 O O . SER A 1 439 ? -17.815 -4.151 -2.260 1.00 92.81 439 SER A O 1
ATOM 3386 N N . PRO A 1 440 ? -16.747 -2.162 -2.511 1.00 96.69 440 PRO A N 1
ATOM 3387 C CA . PRO A 1 440 ? -16.177 -2.143 -1.171 1.00 96.69 440 PRO A CA 1
ATOM 3388 C C . PRO A 1 440 ? -17.259 -2.173 -0.089 1.00 96.69 440 PRO A C 1
ATOM 3390 O O . PRO A 1 440 ? -18.387 -1.709 -0.297 1.00 96.69 440 PRO A O 1
ATOM 3393 N N . GLN A 1 441 ? -16.919 -2.720 1.077 1.00 96.50 441 GLN A N 1
ATOM 3394 C CA . GLN A 1 441 ? -17.761 -2.654 2.270 1.00 96.50 441 GLN A CA 1
ATOM 3395 C C . GLN A 1 441 ? -17.338 -1.458 3.122 1.00 96.50 441 GLN A C 1
ATOM 3397 O O . GLN A 1 441 ? -16.182 -1.363 3.521 1.00 96.50 441 GLN A O 1
ATOM 3402 N N . ILE A 1 442 ? -18.286 -0.581 3.459 1.00 98.19 442 ILE A N 1
ATOM 3403 C CA . ILE A 1 442 ? -18.046 0.497 4.424 1.00 98.19 442 ILE A CA 1
ATOM 3404 C C . ILE A 1 442 ? -18.503 0.048 5.811 1.00 98.19 442 ILE A C 1
ATOM 3406 O O . ILE A 1 442 ? -19.629 -0.440 5.967 1.00 98.19 442 ILE A O 1
ATOM 3410 N N . THR A 1 443 ? -17.632 0.226 6.804 1.00 98.06 443 THR A N 1
ATOM 3411 C CA . THR A 1 443 ? -17.911 -0.029 8.219 1.00 98.06 443 THR A CA 1
ATOM 3412 C C . THR A 1 443 ? -17.630 1.218 9.052 1.00 98.06 443 THR A C 1
ATOM 3414 O O . THR A 1 443 ? -16.522 1.749 9.035 1.00 98.06 443 THR A O 1
ATOM 3417 N N . ILE A 1 444 ? -18.617 1.676 9.818 1.00 98.06 444 ILE A N 1
ATOM 3418 C CA . ILE A 1 444 ? -18.470 2.783 10.765 1.00 98.06 444 ILE A CA 1
ATOM 3419 C C . ILE A 1 444 ? -18.182 2.215 12.152 1.00 98.06 444 ILE A C 1
ATOM 3421 O O . ILE A 1 444 ? -18.913 1.353 12.644 1.00 98.06 444 ILE A O 1
ATOM 3425 N N . ALA A 1 445 ? -17.160 2.761 12.808 1.00 95.19 445 ALA A N 1
ATOM 3426 C CA . ALA A 1 445 ? -16.887 2.514 14.214 1.00 95.19 445 ALA A CA 1
ATOM 3427 C C . ALA A 1 445 ? -16.743 3.846 14.967 1.00 95.19 445 ALA A C 1
ATOM 3429 O O . ALA A 1 445 ? -15.774 4.583 14.733 1.00 95.19 445 ALA A O 1
ATOM 3430 N N . PRO A 1 446 ? -17.683 4.176 15.875 1.00 93.62 446 PRO A N 1
ATOM 3431 C CA . PRO A 1 446 ? -17.650 5.424 16.624 1.00 93.62 446 PRO A CA 1
ATOM 3432 C C . PRO A 1 446 ? -16.312 5.656 17.329 1.00 93.62 446 PRO A C 1
ATOM 3434 O O . PRO A 1 446 ? -15.805 4.785 18.034 1.00 93.62 446 PRO A O 1
ATOM 3437 N N . ASN A 1 447 ? -15.765 6.862 17.169 1.00 92.19 447 ASN A N 1
ATOM 3438 C CA . ASN A 1 447 ? -14.466 7.296 17.704 1.00 92.19 447 ASN A CA 1
ATOM 3439 C C . ASN A 1 447 ? -13.227 6.579 17.133 1.00 92.19 447 ASN A C 1
ATOM 3441 O O . ASN A 1 447 ? -12.122 6.879 17.577 1.00 92.19 447 ASN A O 1
ATOM 3445 N N . GLN A 1 448 ? -13.380 5.668 16.166 1.00 93.06 448 GLN A N 1
ATOM 3446 C CA . GLN A 1 448 ? -12.252 5.011 15.492 1.00 93.06 448 GLN A CA 1
ATOM 3447 C C . GLN A 1 448 ? -12.126 5.445 14.031 1.00 93.06 448 GLN A C 1
ATOM 3449 O O . GLN A 1 448 ? -11.026 5.769 13.596 1.00 93.06 448 GLN A O 1
ATOM 3454 N N . GLY A 1 449 ? -13.239 5.530 13.296 1.00 96.00 449 GLY A N 1
ATOM 3455 C CA . GLY A 1 449 ? -13.239 6.036 11.923 1.00 96.00 449 GLY A CA 1
ATOM 3456 C C . GLY A 1 449 ? -14.255 5.350 11.019 1.00 96.00 449 GLY A C 1
ATOM 3457 O O . GLY A 1 449 ? -15.196 4.701 11.487 1.00 96.00 449 GLY A O 1
ATOM 3458 N N . VAL A 1 450 ? -14.042 5.515 9.716 1.00 98.06 450 VAL A N 1
ATOM 3459 C CA . VAL A 1 450 ? -14.807 4.873 8.644 1.00 98.06 450 VAL A CA 1
ATOM 3460 C C . VAL A 1 450 ? -13.861 3.965 7.865 1.00 98.06 450 VAL A C 1
ATOM 3462 O O . VAL A 1 450 ? -12.968 4.436 7.165 1.00 98.06 450 VAL A O 1
ATOM 3465 N N . LEU A 1 451 ? -14.030 2.657 8.039 1.00 98.12 451 LEU A N 1
ATOM 3466 C CA . LEU A 1 451 ? -13.244 1.628 7.368 1.00 98.12 451 LEU A CA 1
ATOM 3467 C C . LEU A 1 451 ? -13.853 1.319 6.001 1.00 98.12 451 LEU A C 1
ATOM 3469 O O . LEU A 1 451 ? -15.047 1.029 5.911 1.00 98.12 451 LEU A O 1
ATOM 3473 N N . ILE A 1 452 ? -13.019 1.317 4.969 1.00 98.31 452 ILE A N 1
ATOM 3474 C CA . ILE A 1 452 ? -13.352 0.855 3.625 1.00 98.31 452 ILE A CA 1
ATOM 3475 C C . ILE A 1 452 ? -12.580 -0.441 3.390 1.00 98.31 452 ILE A C 1
ATOM 3477 O O . ILE A 1 452 ? -11.352 -0.453 3.459 1.00 98.31 452 ILE A O 1
ATOM 3481 N N . ASP A 1 453 ? -13.307 -1.531 3.164 1.00 95.69 453 ASP A N 1
ATOM 3482 C CA . ASP A 1 453 ? -12.748 -2.861 2.916 1.00 95.69 453 ASP A CA 1
ATOM 3483 C C . ASP A 1 453 ? -12.911 -3.219 1.435 1.00 95.69 453 ASP A C 1
ATOM 3485 O O . ASP A 1 453 ? -14.039 -3.381 0.945 1.00 95.69 453 ASP A O 1
ATOM 3489 N N . PHE A 1 454 ? -11.790 -3.280 0.721 1.00 95.94 454 PHE A N 1
ATOM 3490 C CA . PHE A 1 454 ? -11.716 -3.585 -0.701 1.00 95.94 454 PHE A CA 1
ATOM 3491 C C . PHE A 1 454 ? -11.380 -5.061 -0.891 1.00 95.94 454 PHE A C 1
ATOM 3493 O O . PHE A 1 454 ? -10.346 -5.513 -0.416 1.00 95.94 454 PHE A O 1
ATOM 3500 N N . THR A 1 455 ? -12.203 -5.786 -1.651 1.00 90.69 455 THR A N 1
ATOM 3501 C CA . THR A 1 455 ? -11.848 -7.119 -2.158 1.00 90.69 455 THR A CA 1
ATOM 3502 C C . THR A 1 455 ? -11.420 -6.983 -3.613 1.00 90.69 455 THR A C 1
ATOM 3504 O O . THR A 1 455 ? -12.253 -6.828 -4.512 1.00 90.69 455 THR A O 1
ATOM 3507 N N . LEU A 1 456 ? -10.110 -7.006 -3.819 1.00 90.81 456 LEU A N 1
ATOM 3508 C CA . LEU A 1 456 ? -9.439 -6.836 -5.097 1.00 90.81 456 LEU A CA 1
ATOM 3509 C C . LEU A 1 456 ? -9.216 -8.194 -5.790 1.00 90.81 456 LEU A C 1
ATOM 3511 O O . LEU A 1 456 ? -9.121 -9.233 -5.129 1.00 90.81 456 LEU A O 1
ATOM 3515 N N . PRO A 1 457 ? -9.148 -8.219 -7.129 1.00 87.88 457 PRO A N 1
ATOM 3516 C CA . PRO A 1 457 ? -8.679 -9.386 -7.870 1.00 87.88 457 PRO A CA 1
ATOM 3517 C C . PRO A 1 457 ? -7.213 -9.727 -7.565 1.00 87.88 457 PRO A C 1
ATOM 3519 O O . PRO A 1 457 ? -6.504 -8.977 -6.896 1.00 87.88 457 PRO A O 1
ATOM 3522 N N . ASP A 1 458 ? -6.748 -10.859 -8.098 1.00 86.88 458 ASP A N 1
ATOM 3523 C CA . ASP A 1 458 ? -5.313 -11.163 -8.128 1.00 86.88 458 ASP A CA 1
ATOM 3524 C C . ASP A 1 458 ? -4.545 -10.025 -8.838 1.00 86.88 458 ASP A C 1
ATOM 3526 O O . ASP A 1 458 ? -5.025 -9.540 -9.870 1.00 86.88 458 ASP A O 1
ATOM 3530 N N . PRO A 1 459 ? -3.374 -9.601 -8.328 1.00 90.12 459 PRO A N 1
ATOM 3531 C CA . PRO A 1 459 ? -2.642 -8.453 -8.866 1.00 90.12 459 PRO A CA 1
ATOM 3532 C C . PRO A 1 459 ? -2.230 -8.614 -10.336 1.00 90.12 459 PRO A C 1
ATOM 3534 O O . PRO A 1 459 ? -2.151 -7.625 -11.062 1.00 90.12 459 PRO A O 1
ATOM 3537 N N . SER A 1 460 ? -2.100 -9.851 -10.842 1.00 85.62 460 SER A N 1
ATOM 3538 C CA . SER A 1 460 ? -1.837 -10.098 -12.270 1.00 85.62 460 SER A CA 1
ATOM 3539 C C . SER A 1 460 ? -2.958 -9.626 -13.204 1.00 85.62 460 SER A C 1
ATOM 3541 O O . SER A 1 460 ? -2.740 -9.478 -14.407 1.00 85.62 460 SER A O 1
ATOM 3543 N N . ALA A 1 461 ? -4.156 -9.374 -12.668 1.00 87.50 461 ALA A N 1
ATOM 3544 C CA . ALA A 1 461 ? -5.267 -8.791 -13.408 1.00 87.50 461 ALA A CA 1
ATOM 3545 C C . ALA A 1 461 ? -5.091 -7.281 -13.659 1.00 87.50 461 ALA A C 1
ATOM 3547 O O . ALA A 1 461 ? -5.822 -6.715 -14.476 1.00 87.50 461 ALA A O 1
ATOM 3548 N N . GLN A 1 462 ? -4.155 -6.638 -12.948 1.00 89.81 462 GLN A N 1
ATOM 3549 C CA . GLN A 1 462 ? -3.903 -5.200 -12.976 1.00 89.81 462 GLN A CA 1
ATOM 3550 C C . GLN A 1 462 ? -5.207 -4.388 -12.925 1.00 89.81 462 GLN A C 1
ATOM 3552 O O . GLN A 1 462 ? -5.535 -3.598 -13.817 1.00 89.81 462 GLN A O 1
ATOM 3557 N N . ALA A 1 463 ? -6.016 -4.686 -11.909 1.00 91.38 463 ALA A N 1
ATOM 3558 C CA . ALA A 1 463 ? -7.323 -4.091 -11.672 1.00 91.38 463 ALA A CA 1
ATOM 3559 C C . ALA A 1 463 ? -7.374 -3.426 -10.292 1.00 91.38 463 ALA A C 1
ATOM 3561 O O . ALA A 1 463 ? -6.569 -3.729 -9.412 1.00 91.38 463 ALA A O 1
ATOM 3562 N N . GLY A 1 464 ? -8.335 -2.533 -10.093 1.00 93.50 464 GLY A N 1
ATOM 3563 C CA . GLY A 1 464 ? -8.531 -1.864 -8.815 1.00 93.50 464 GLY A CA 1
ATOM 3564 C C . GLY A 1 464 ? -9.909 -1.235 -8.686 1.00 93.50 464 GLY A C 1
ATOM 3565 O O . GLY A 1 464 ? -10.785 -1.420 -9.537 1.00 93.50 464 GLY A O 1
ATOM 3566 N N . VAL A 1 465 ? -10.100 -0.493 -7.599 1.00 95.56 465 VAL A N 1
ATOM 3567 C CA . VAL A 1 465 ? -11.310 0.292 -7.339 1.00 95.56 465 VAL A CA 1
ATOM 3568 C C . VAL A 1 465 ? -10.914 1.726 -7.038 1.00 95.56 465 VAL A C 1
ATOM 3570 O O . VAL A 1 465 ? -10.009 1.960 -6.245 1.00 95.56 465 VAL A O 1
ATOM 3573 N N . HIS A 1 466 ? -11.628 2.678 -7.619 1.00 95.81 466 HIS A N 1
ATOM 3574 C CA . HIS A 1 466 ? -11.525 4.095 -7.289 1.00 95.81 466 HIS A CA 1
ATOM 3575 C C . HIS A 1 466 ? -12.919 4.656 -6.980 1.00 95.81 466 HIS A C 1
ATOM 3577 O O . HIS A 1 466 ? -13.941 4.012 -7.249 1.00 95.81 466 HIS A O 1
ATOM 3583 N N . GLY A 1 467 ? -12.986 5.837 -6.377 1.00 95.81 467 GLY A N 1
ATOM 3584 C CA . GLY A 1 467 ? -14.254 6.505 -6.128 1.00 95.81 467 GLY A CA 1
ATOM 3585 C C . GLY A 1 467 ? -14.177 7.658 -5.142 1.00 95.81 467 GLY A C 1
ATOM 3586 O O . GLY A 1 467 ? -13.106 8.175 -4.821 1.00 95.81 467 GLY A O 1
ATOM 3587 N N . GLU A 1 468 ? -15.354 8.012 -4.643 1.00 96.44 468 GLU A N 1
ATOM 3588 C CA . GLU A 1 468 ? -15.593 9.136 -3.747 1.00 96.44 468 GLU A CA 1
ATOM 3589 C C . GLU A 1 468 ? -16.410 8.684 -2.534 1.00 96.44 468 GLU A C 1
ATOM 3591 O O . GLU A 1 468 ? -17.400 7.954 -2.659 1.00 96.44 468 GLU A O 1
ATOM 3596 N N . VAL A 1 469 ? -15.993 9.117 -1.344 1.00 97.94 469 VAL A N 1
ATOM 3597 C CA . VAL A 1 469 ? -16.694 8.861 -0.083 1.00 97.94 469 VAL A CA 1
ATOM 3598 C C . VAL A 1 469 ? -17.149 10.178 0.517 1.00 97.94 469 VAL A C 1
ATOM 3600 O O . VAL A 1 469 ? -16.347 11.068 0.775 1.00 97.94 469 VAL A O 1
ATOM 3603 N N . HIS A 1 470 ? -18.452 10.273 0.763 1.00 97.81 470 HIS A N 1
ATOM 3604 C CA . HIS A 1 470 ? -19.098 11.455 1.319 1.00 97.81 470 HIS A CA 1
ATOM 3605 C C . HIS A 1 470 ? -19.519 11.164 2.755 1.00 97.81 470 HIS A C 1
ATOM 3607 O O . HIS A 1 470 ? -20.270 10.217 3.002 1.00 97.81 470 HIS A O 1
ATOM 3613 N N . LEU A 1 471 ? -19.056 11.960 3.716 1.00 97.69 471 LEU A N 1
ATOM 3614 C CA . LEU A 1 471 ? -19.308 11.744 5.140 1.00 97.69 471 LEU A CA 1
ATOM 3615 C C . LEU A 1 471 ? -20.055 12.922 5.764 1.00 97.69 471 LEU A C 1
ATOM 3617 O O . LEU A 1 471 ? -19.702 14.085 5.599 1.00 97.69 471 LEU A O 1
ATOM 3621 N N . GLN A 1 472 ? -21.087 12.621 6.546 1.00 97.06 472 GLN A N 1
ATOM 3622 C CA . GLN A 1 472 ? -21.870 13.625 7.261 1.00 97.06 472 GLN A CA 1
ATOM 3623 C C . GLN A 1 472 ? -21.591 13.513 8.756 1.00 97.06 472 GLN A C 1
ATOM 3625 O O . GLN A 1 472 ? -22.111 12.624 9.434 1.00 97.06 472 GLN A O 1
ATOM 3630 N N . TRP A 1 473 ? -20.764 14.415 9.284 1.00 95.88 473 TRP A N 1
ATOM 3631 C CA . TRP A 1 473 ? -20.354 14.394 10.686 1.00 95.88 473 TRP A CA 1
ATOM 3632 C C . TRP A 1 473 ? -21.348 15.146 11.579 1.00 95.88 473 TRP A C 1
ATOM 3634 O O . TRP A 1 473 ? -21.569 16.361 11.448 1.00 95.88 473 TRP A O 1
ATOM 3644 N N . THR A 1 474 ? -21.903 14.441 12.566 1.00 95.25 474 THR A N 1
ATOM 3645 C CA . THR A 1 474 ? -22.738 15.042 13.613 1.00 95.25 474 THR A CA 1
ATOM 3646 C C . THR A 1 474 ? -21.853 15.591 14.721 1.00 95.25 474 THR A C 1
ATOM 3648 O O . THR A 1 474 ? -21.148 14.841 15.393 1.00 95.25 474 THR A O 1
ATOM 3651 N N . MET A 1 475 ? -21.905 16.903 14.947 1.00 93.06 475 MET A N 1
ATOM 3652 C CA . MET A 1 475 ? -21.181 17.575 16.028 1.00 93.06 475 MET A CA 1
ATOM 3653 C C . MET A 1 475 ? -21.840 18.912 16.381 1.00 93.06 475 MET A C 1
ATOM 3655 O O . MET A 1 475 ? -22.652 19.430 15.612 1.00 93.06 475 MET A O 1
ATOM 3659 N N . SER A 1 476 ? -21.493 19.498 17.531 1.00 90.88 476 SER A N 1
ATOM 3660 C CA . SER A 1 476 ? -22.027 20.814 17.904 1.00 90.88 476 SER A CA 1
ATOM 3661 C C . SER A 1 476 ? -21.545 21.910 16.944 1.00 90.88 476 SER A C 1
ATOM 3663 O O . SER A 1 476 ? -20.436 21.850 16.409 1.00 90.88 476 SER A O 1
ATOM 3665 N N . GLN A 1 477 ? -22.357 22.951 16.741 1.00 85.81 477 GLN A N 1
ATOM 3666 C CA . GLN A 1 477 ? -22.029 24.037 15.809 1.00 85.81 477 GLN A CA 1
ATOM 3667 C C . GLN A 1 477 ? -20.743 24.787 16.199 1.00 85.81 477 GLN A C 1
ATOM 3669 O O . GLN A 1 477 ? -19.953 25.148 15.327 1.00 85.81 477 GLN A O 1
ATOM 3674 N N . SER A 1 478 ? -20.500 24.977 17.500 1.00 85.81 478 SER A N 1
ATOM 3675 C CA . SER A 1 478 ? -19.272 25.605 18.001 1.00 85.81 478 SER A CA 1
ATOM 3676 C C . SER A 1 478 ? -18.030 24.754 17.722 1.00 85.81 478 SER A C 1
ATOM 3678 O O . SER A 1 478 ? -17.002 25.289 17.306 1.00 85.81 478 SER A O 1
ATOM 3680 N N . LEU A 1 479 ? -18.122 23.427 17.884 1.00 84.69 479 LEU A N 1
ATOM 3681 C CA . LEU A 1 479 ? -17.032 22.509 17.544 1.00 84.69 479 LEU A CA 1
ATOM 3682 C C . LEU A 1 479 ? -16.800 22.452 16.034 1.00 84.69 479 LEU A C 1
ATOM 3684 O O . LEU A 1 479 ? -15.652 22.522 15.606 1.00 84.69 479 LEU A O 1
ATOM 3688 N N . ARG A 1 480 ? -17.869 22.416 15.229 1.00 85.31 480 ARG A N 1
ATOM 3689 C CA . ARG A 1 480 ? -17.788 22.450 13.762 1.00 85.31 480 ARG A CA 1
ATOM 3690 C C . ARG A 1 480 ? -17.009 23.672 13.273 1.00 85.31 480 ARG A C 1
ATOM 3692 O O . ARG A 1 480 ? -16.062 23.530 12.507 1.00 85.31 480 ARG A O 1
ATOM 3699 N N . GLN A 1 481 ? -17.349 24.864 13.769 1.00 82.75 481 GLN A N 1
ATOM 3700 C CA . GLN A 1 481 ? -16.626 26.095 13.426 1.00 82.75 481 GLN A CA 1
ATOM 3701 C C . GLN A 1 481 ? -15.166 26.064 13.896 1.00 82.75 481 GLN A C 1
ATOM 3703 O O . GLN A 1 481 ? -14.277 26.488 13.159 1.00 82.75 481 GLN A O 1
ATOM 3708 N N . SER A 1 482 ? -14.900 25.534 15.096 1.00 82.56 482 SER A N 1
ATOM 3709 C CA . SER A 1 482 ? -13.534 25.409 15.615 1.00 82.56 482 SER A CA 1
ATOM 3710 C C . SER A 1 482 ? -12.673 24.480 14.759 1.00 82.56 482 SER A C 1
ATOM 3712 O O . SER A 1 482 ? -11.534 24.825 14.457 1.00 82.56 482 SER A O 1
ATOM 3714 N N . VAL A 1 483 ? -13.211 23.337 14.327 1.00 82.25 483 VAL A N 1
ATOM 3715 C CA . VAL A 1 483 ? -12.511 22.387 13.453 1.00 82.25 483 VAL A CA 1
ATOM 3716 C C . VAL A 1 483 ? -12.188 23.022 12.106 1.00 82.25 483 VAL A C 1
ATOM 3718 O O . VAL A 1 483 ? -11.025 23.021 11.708 1.00 82.25 483 VAL A O 1
ATOM 3721 N N . ILE A 1 484 ? -13.186 23.598 11.429 1.00 80.81 484 ILE A N 1
ATOM 3722 C CA . ILE A 1 484 ? -13.004 24.211 10.103 1.00 80.81 484 ILE A CA 1
ATOM 3723 C C . ILE A 1 484 ? -11.979 25.353 10.181 1.00 80.81 484 ILE A C 1
ATOM 3725 O O . ILE A 1 484 ? -11.075 25.456 9.349 1.00 80.81 484 ILE A O 1
ATOM 3729 N N . SER A 1 485 ? -12.054 26.177 11.232 1.00 75.06 485 SER A N 1
ATOM 3730 C CA . SER A 1 485 ? -11.097 27.262 11.470 1.00 75.06 485 SER A CA 1
ATOM 3731 C C . SER A 1 485 ? -9.684 26.746 11.767 1.00 75.06 485 SER A C 1
ATOM 3733 O O . SER A 1 485 ? -8.713 27.288 11.236 1.00 75.06 485 SER A O 1
ATOM 3735 N N . ARG A 1 486 ? -9.540 25.675 12.563 1.00 72.06 486 ARG A N 1
ATOM 3736 C CA . ARG A 1 486 ? -8.238 25.040 12.829 1.00 72.06 486 ARG A CA 1
ATOM 3737 C C . ARG A 1 486 ? -7.623 24.470 11.558 1.00 72.06 486 ARG A C 1
ATOM 3739 O O . ARG A 1 486 ? -6.454 24.745 11.317 1.00 72.06 486 ARG A O 1
ATOM 3746 N N . ARG A 1 487 ? -8.399 23.763 10.730 1.00 70.44 487 ARG A N 1
ATOM 3747 C CA . ARG A 1 487 ? -7.942 23.246 9.429 1.00 70.44 487 ARG A CA 1
ATOM 3748 C C . ARG A 1 487 ? -7.484 24.387 8.516 1.00 70.44 487 ARG A C 1
ATOM 3750 O O . ARG A 1 487 ? -6.360 24.363 8.033 1.00 70.44 487 ARG A O 1
ATOM 3757 N N . SER A 1 488 ? -8.264 25.464 8.427 1.00 64.94 488 SER A N 1
ATOM 3758 C CA . SER A 1 488 ? -7.880 26.683 7.691 1.00 64.94 488 SER A CA 1
ATOM 3759 C C . SER A 1 488 ? -6.592 27.329 8.230 1.00 64.94 488 SER A C 1
ATOM 3761 O O . SER A 1 488 ? -5.753 27.810 7.468 1.00 64.94 488 SER A O 1
ATOM 3763 N N . THR A 1 489 ? -6.396 27.325 9.554 1.00 59.12 489 THR A N 1
ATOM 3764 C CA . THR A 1 489 ? -5.189 27.868 10.199 1.00 59.12 489 THR A CA 1
ATOM 3765 C C . THR A 1 489 ? -3.967 26.983 9.959 1.00 59.12 489 THR A C 1
ATOM 3767 O O . THR A 1 489 ? -2.881 27.522 9.774 1.00 59.12 489 THR A O 1
ATOM 3770 N N . VAL A 1 490 ? -4.120 25.654 9.942 1.00 59.88 490 VAL A N 1
ATOM 3771 C CA . VAL A 1 490 ? -3.049 24.710 9.575 1.00 59.88 490 VAL A CA 1
ATOM 3772 C C . VAL A 1 490 ? -2.638 24.936 8.122 1.00 59.88 490 VAL A C 1
ATOM 3774 O O . VAL A 1 490 ? -1.462 25.193 7.888 1.00 59.88 490 VAL A O 1
ATOM 3777 N N . ILE A 1 491 ? -3.598 25.010 7.193 1.00 57.84 491 ILE A N 1
ATOM 3778 C CA . ILE A 1 491 ? -3.351 25.356 5.780 1.00 57.84 491 ILE A CA 1
ATOM 3779 C C . ILE A 1 491 ? -2.579 26.687 5.665 1.00 57.84 491 ILE A C 1
ATOM 3781 O O . ILE A 1 491 ? -1.632 26.807 4.890 1.00 57.84 491 ILE A O 1
ATOM 3785 N N . THR A 1 492 ? -2.921 27.685 6.491 1.00 51.94 492 THR A N 1
ATOM 3786 C CA . THR A 1 492 ? -2.242 28.997 6.494 1.00 51.94 492 THR A CA 1
ATOM 3787 C C . THR A 1 492 ? -0.852 28.957 7.146 1.00 51.94 492 THR A C 1
ATOM 3789 O O . THR A 1 492 ? 0.061 29.635 6.686 1.00 51.94 492 THR A O 1
ATOM 3792 N N . ARG A 1 493 ? -0.662 28.193 8.232 1.00 46.66 493 ARG A N 1
ATOM 3793 C CA . ARG A 1 493 ? 0.627 28.076 8.938 1.00 46.66 493 ARG A CA 1
ATOM 3794 C C . ARG A 1 493 ? 1.638 27.264 8.147 1.00 46.66 493 ARG A C 1
ATOM 3796 O O . ARG A 1 493 ? 2.770 27.713 8.042 1.00 46.66 493 ARG A O 1
ATOM 3803 N N . VAL A 1 494 ? 1.230 26.135 7.572 1.00 46.91 494 VAL A N 1
ATOM 3804 C CA . VAL A 1 494 ? 2.067 25.362 6.645 1.00 46.91 494 VAL A CA 1
ATOM 3805 C C . VAL A 1 494 ? 2.324 26.183 5.382 1.00 46.91 494 VAL A C 1
ATOM 3807 O O . VAL A 1 494 ? 3.445 26.232 4.908 1.00 46.91 494 VAL A O 1
ATOM 3810 N N . GLY A 1 495 ? 1.350 26.977 4.920 1.00 39.97 495 GLY A N 1
ATOM 3811 C CA . GLY A 1 495 ? 1.581 27.955 3.855 1.00 39.97 495 GLY A CA 1
ATOM 3812 C C . GLY A 1 495 ? 2.566 29.088 4.175 1.00 39.97 495 GLY A C 1
ATOM 3813 O O . GLY A 1 495 ? 3.032 29.728 3.236 1.00 39.97 495 GLY A O 1
ATOM 3814 N N . ASN A 1 496 ? 2.886 29.318 5.455 1.00 33.47 496 ASN A N 1
ATOM 3815 C CA . ASN A 1 496 ? 3.896 30.269 5.932 1.00 33.47 496 ASN A CA 1
ATOM 3816 C C . ASN A 1 496 ? 5.200 29.593 6.391 1.00 33.47 496 ASN A C 1
ATOM 3818 O O . ASN A 1 496 ? 6.173 30.299 6.666 1.00 33.47 496 ASN A O 1
ATOM 3822 N N . VAL A 1 497 ? 5.246 28.257 6.481 1.00 38.44 497 VAL A N 1
ATOM 3823 C CA . VAL A 1 497 ? 6.519 27.550 6.328 1.00 38.44 497 VAL A CA 1
ATOM 3824 C C . VAL A 1 497 ? 6.898 27.855 4.892 1.00 38.44 497 VAL A C 1
ATOM 3826 O O . VAL A 1 497 ? 6.138 27.534 3.980 1.00 38.44 497 VAL A O 1
ATOM 3829 N N . ALA A 1 498 ? 7.975 28.617 4.696 1.00 33.16 498 ALA A N 1
ATOM 3830 C CA . ALA A 1 498 ? 8.445 28.893 3.353 1.00 33.16 498 ALA A CA 1
ATOM 3831 C C . ALA A 1 498 ? 8.538 27.540 2.650 1.00 33.16 498 ALA A C 1
ATOM 3833 O O . ALA A 1 498 ? 9.296 26.684 3.109 1.00 33.16 498 ALA A O 1
ATOM 3834 N N . GLN A 1 499 ? 7.753 27.346 1.579 1.00 39.12 499 GLN A N 1
ATOM 3835 C CA . GLN A 1 499 ? 8.152 26.367 0.582 1.00 39.12 499 GLN A CA 1
ATOM 3836 C C . GLN A 1 499 ? 9.616 26.684 0.340 1.00 39.12 499 GLN A C 1
ATOM 3838 O O . GLN A 1 499 ? 9.942 27.867 0.123 1.00 39.12 499 GLN A O 1
ATOM 3843 N N . PRO A 1 500 ? 10.503 25.699 0.507 1.00 35.31 500 PRO A N 1
ATOM 3844 C CA . PRO A 1 500 ? 11.889 25.982 0.257 1.00 35.31 500 PRO A CA 1
ATOM 3845 C C . PRO A 1 500 ? 11.893 26.475 -1.218 1.00 35.31 500 PRO A C 1
ATOM 3847 O O . PRO A 1 500 ? 11.048 26.042 -2.018 1.00 35.31 500 PRO A O 1
ATOM 3850 N N . PRO A 1 501 ? 12.640 27.552 -1.542 1.00 31.27 501 PRO A N 1
ATOM 3851 C CA . PRO A 1 501 ? 12.520 28.240 -2.833 1.00 31.27 501 PRO A CA 1
ATOM 3852 C C . PRO A 1 501 ? 12.536 27.210 -3.961 1.00 31.27 501 PRO A C 1
ATOM 3854 O O . PRO A 1 501 ? 13.178 26.186 -3.791 1.00 31.27 501 PRO A O 1
ATOM 3857 N N . ALA A 1 502 ? 11.875 27.439 -5.100 1.00 37.22 502 ALA A N 1
ATOM 3858 C CA . ALA A 1 502 ? 11.787 26.444 -6.187 1.00 37.22 502 ALA A CA 1
ATOM 3859 C C . ALA A 1 502 ? 13.144 25.802 -6.602 1.00 37.22 502 ALA A C 1
ATOM 3861 O O . ALA A 1 502 ? 13.159 24.756 -7.230 1.00 37.22 502 ALA A O 1
ATOM 3862 N N . GLU A 1 503 ? 14.271 26.400 -6.200 1.00 31.95 503 GLU A N 1
ATOM 3863 C CA . GLU A 1 503 ? 15.647 25.878 -6.227 1.00 31.95 503 GLU A CA 1
ATOM 3864 C C . GLU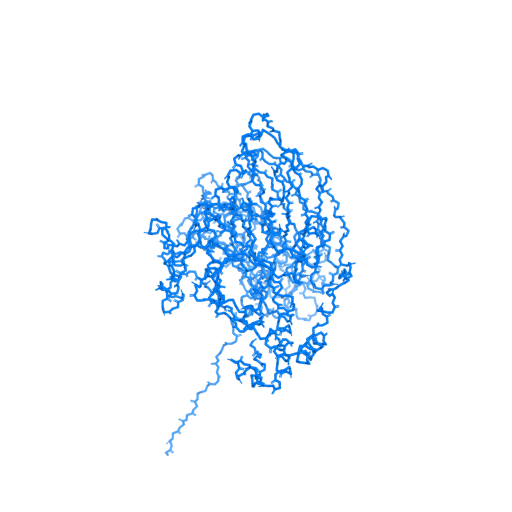 A 1 503 ? 15.997 24.754 -5.209 1.00 31.95 503 GLU A C 1
ATOM 3866 O O . GLU A 1 503 ? 17.112 24.245 -5.247 1.00 31.95 503 GLU A O 1
ATOM 3871 N N . THR A 1 504 ? 15.100 24.369 -4.298 1.00 37.53 504 THR A N 1
ATOM 3872 C CA . THR A 1 504 ? 15.298 23.345 -3.235 1.00 37.53 504 THR A CA 1
ATOM 3873 C C . THR A 1 504 ? 14.342 22.157 -3.339 1.00 37.53 504 THR A C 1
ATOM 3875 O O . THR A 1 504 ? 14.550 21.153 -2.664 1.00 37.53 504 THR A O 1
ATOM 3878 N N . LEU A 1 505 ? 13.330 22.247 -4.212 1.00 45.22 505 LEU A N 1
ATOM 3879 C CA . LEU A 1 505 ? 12.757 21.051 -4.825 1.00 45.22 505 LEU A CA 1
ATOM 3880 C C . LEU A 1 505 ? 13.908 20.336 -5.527 1.00 45.22 505 LEU A C 1
ATOM 3882 O O . LEU A 1 505 ? 14.788 21.006 -6.073 1.00 45.22 505 LEU A O 1
ATOM 3886 N N . GLU A 1 506 ? 13.949 19.011 -5.476 1.00 48.25 506 GLU A N 1
ATOM 3887 C CA . GLU A 1 506 ? 15.039 18.262 -6.091 1.00 48.25 506 GLU A CA 1
ATOM 3888 C C . GLU A 1 506 ? 15.140 18.613 -7.582 1.00 48.25 506 GLU A C 1
ATOM 3890 O O . GLU A 1 506 ? 14.346 18.198 -8.420 1.00 48.25 506 GLU A O 1
ATOM 3895 N N . THR A 1 507 ? 16.116 19.458 -7.918 1.00 42.75 507 THR A N 1
ATOM 3896 C CA . THR A 1 507 ? 16.284 19.997 -9.274 1.00 42.75 507 THR A CA 1
ATOM 3897 C C . THR A 1 507 ? 16.820 18.944 -10.244 1.00 42.75 507 THR A C 1
ATOM 3899 O O . THR A 1 507 ? 16.746 19.130 -11.458 1.00 42.75 507 THR A O 1
ATOM 3902 N N . GLU A 1 508 ? 17.289 17.804 -9.733 1.00 53.56 508 GLU A N 1
ATOM 3903 C CA . GLU A 1 508 ? 17.836 16.686 -10.503 1.00 53.56 508 GLU A CA 1
ATOM 3904 C C . GLU A 1 508 ? 16.906 15.466 -10.510 1.00 53.56 508 GLU A C 1
ATOM 3906 O O . GLU A 1 508 ? 17.336 14.338 -10.248 1.00 53.56 508 GLU A O 1
ATOM 3911 N N . LYS A 1 509 ? 15.634 15.677 -10.860 1.00 63.91 509 LYS A N 1
ATOM 3912 C CA . LYS A 1 509 ? 14.749 14.571 -11.212 1.00 63.91 509 LYS A CA 1
ATOM 3913 C C . LYS A 1 509 ? 15.170 13.894 -12.535 1.00 63.91 509 LYS A C 1
ATOM 3915 O O . LYS A 1 509 ? 15.549 14.610 -13.472 1.00 63.91 509 LYS A O 1
ATOM 3920 N N . PRO A 1 510 ? 15.188 12.552 -12.667 1.00 64.25 510 PRO A N 1
ATOM 3921 C CA . PRO A 1 510 ? 15.402 11.878 -13.949 1.00 64.25 510 PRO A CA 1
ATOM 3922 C C . PRO A 1 510 ? 14.437 12.371 -15.034 1.00 64.25 510 PRO A C 1
ATOM 3924 O O . PRO A 1 510 ? 14.839 12.543 -16.188 1.00 64.25 510 PRO A O 1
ATOM 3927 N N . GLU A 1 511 ? 13.225 12.743 -14.640 1.00 66.81 511 GLU A N 1
ATOM 3928 C CA . GLU A 1 511 ? 12.183 13.337 -15.476 1.00 66.81 511 GLU A CA 1
ATOM 3929 C C . GLU A 1 511 ? 12.646 14.705 -15.999 1.00 66.81 511 GLU A C 1
ATOM 3931 O O . GLU A 1 511 ? 12.550 14.977 -17.198 1.00 66.81 511 GLU A O 1
ATOM 3936 N N . ASN A 1 512 ? 13.298 15.520 -15.156 1.00 70.31 512 ASN A N 1
ATOM 3937 C CA . ASN A 1 512 ? 13.887 16.800 -15.574 1.00 70.31 512 ASN A CA 1
ATOM 3938 C C . ASN A 1 512 ? 14.970 16.600 -16.647 1.00 70.31 512 ASN A C 1
ATOM 3940 O O . ASN A 1 512 ? 15.120 17.430 -17.547 1.00 70.31 512 ASN A O 1
ATOM 3944 N N . ARG A 1 513 ? 15.726 15.491 -16.601 1.00 75.75 513 ARG A N 1
ATOM 3945 C CA . ARG A 1 513 ? 16.732 15.175 -17.635 1.00 75.75 513 ARG A CA 1
ATOM 3946 C C . ARG A 1 513 ? 16.067 14.924 -18.988 1.00 75.75 513 ARG A C 1
ATOM 3948 O O . ARG A 1 513 ? 16.618 15.324 -20.017 1.00 75.75 513 ARG A O 1
ATOM 3955 N N . MET A 1 514 ? 14.903 14.273 -18.996 1.00 76.31 514 MET A N 1
ATOM 3956 C CA . MET A 1 514 ? 14.099 14.078 -20.203 1.00 76.31 514 MET A CA 1
ATOM 3957 C C . MET A 1 514 ? 13.537 15.410 -20.709 1.00 76.31 514 MET A C 1
ATOM 3959 O O . MET A 1 514 ? 13.681 15.724 -21.893 1.00 76.31 514 MET A O 1
ATOM 3963 N N . ASP A 1 515 ? 12.987 16.227 -19.815 1.00 74.81 515 ASP A N 1
ATOM 3964 C CA . ASP A 1 515 ? 12.425 17.538 -20.149 1.00 74.81 515 ASP A CA 1
ATOM 3965 C C . ASP A 1 515 ? 13.470 18.471 -20.753 1.00 74.81 515 ASP A C 1
ATOM 3967 O O . ASP A 1 515 ? 13.227 19.125 -21.769 1.00 74.81 515 ASP A O 1
ATOM 3971 N N . GLU A 1 516 ? 14.682 18.471 -20.201 1.00 81.19 516 GLU A N 1
ATOM 3972 C CA . GLU A 1 516 ? 15.810 19.204 -20.758 1.00 81.19 516 GLU A CA 1
ATOM 3973 C C . GLU A 1 516 ? 16.172 18.764 -22.179 1.00 81.19 516 GLU A C 1
ATOM 3975 O O . GLU A 1 516 ? 16.543 19.600 -23.011 1.00 81.19 516 GLU A O 1
ATOM 3980 N N . LEU A 1 517 ? 16.126 17.460 -22.465 1.00 86.62 517 LEU A N 1
ATOM 3981 C CA . LEU A 1 517 ? 16.371 16.947 -23.810 1.00 86.62 517 LEU A CA 1
ATOM 3982 C C . LEU A 1 517 ? 15.252 17.408 -24.747 1.00 86.62 517 LEU A C 1
ATOM 3984 O O . LEU A 1 517 ? 15.531 18.022 -25.777 1.00 86.62 517 LEU A O 1
ATOM 3988 N N . ILE A 1 518 ? 13.990 17.206 -24.372 1.00 86.19 518 ILE A N 1
ATOM 3989 C CA . ILE A 1 518 ? 12.836 17.617 -25.180 1.00 86.19 518 ILE A CA 1
ATOM 3990 C C . ILE A 1 518 ? 12.874 19.130 -25.459 1.00 86.19 518 ILE A C 1
ATOM 3992 O O . ILE A 1 518 ? 12.712 19.543 -26.609 1.00 86.19 518 ILE A O 1
ATOM 3996 N N . ALA A 1 519 ? 13.188 19.959 -24.461 1.00 85.62 519 ALA A N 1
ATOM 3997 C CA . ALA A 1 519 ? 13.285 21.413 -24.601 1.00 85.62 519 ALA A CA 1
ATOM 3998 C C . ALA A 1 519 ? 14.415 21.870 -25.545 1.00 85.62 519 ALA A C 1
ATOM 4000 O O . ALA A 1 519 ? 14.315 22.925 -26.175 1.00 85.62 519 ALA A O 1
ATOM 4001 N N . LYS A 1 520 ? 15.490 21.080 -25.679 1.00 89.88 520 LYS A N 1
ATOM 4002 C CA . LYS A 1 520 ? 16.613 21.354 -26.597 1.00 89.88 520 LYS A CA 1
ATOM 4003 C C . LYS A 1 520 ? 16.323 20.921 -28.042 1.00 89.88 520 LYS A C 1
ATOM 4005 O O . LYS A 1 520 ? 17.127 21.216 -28.930 1.00 89.88 520 LYS A O 1
ATOM 4010 N N . MET A 1 521 ? 15.223 20.212 -28.308 1.00 92.25 521 MET A N 1
ATOM 4011 C CA . MET A 1 521 ? 14.856 19.788 -29.661 1.00 92.25 521 MET A CA 1
ATOM 4012 C C . MET A 1 521 ? 14.348 20.965 -30.499 1.00 92.25 521 MET A C 1
ATOM 4014 O O . MET A 1 521 ? 13.478 21.726 -30.085 1.00 92.25 521 MET A O 1
ATOM 4018 N N . ASN A 1 522 ? 14.825 21.081 -31.741 1.00 94.44 522 ASN A N 1
ATOM 4019 C CA . ASN A 1 522 ? 14.152 21.941 -32.716 1.00 94.44 522 ASN A CA 1
ATOM 4020 C C . ASN A 1 522 ? 12.824 21.312 -33.184 1.00 94.44 522 ASN A C 1
ATOM 4022 O O . ASN A 1 522 ? 12.575 20.125 -32.974 1.00 94.44 522 ASN A O 1
ATOM 4026 N N . THR A 1 523 ? 11.988 22.079 -33.887 1.00 93.38 523 THR A N 1
ATOM 4027 C CA . THR A 1 523 ? 10.663 21.627 -34.352 1.00 93.38 523 THR A CA 1
ATOM 4028 C C . THR A 1 523 ? 10.700 20.310 -35.135 1.00 93.38 523 THR A C 1
ATOM 4030 O O . THR A 1 523 ? 9.823 19.470 -34.955 1.00 93.38 523 THR A O 1
ATOM 4033 N N . ALA A 1 524 ? 11.713 20.094 -35.982 1.00 94.31 524 ALA A N 1
ATOM 4034 C CA . ALA A 1 524 ? 11.828 18.860 -36.758 1.00 94.31 524 ALA A CA 1
ATOM 4035 C C . ALA A 1 524 ? 12.204 17.663 -35.873 1.00 94.31 524 ALA A C 1
ATOM 4037 O O . ALA A 1 524 ? 11.645 16.582 -36.034 1.00 94.31 524 ALA A O 1
ATOM 4038 N N . GLN A 1 525 ? 13.116 17.858 -34.919 1.00 95.00 525 GLN A N 1
ATOM 4039 C CA . GLN A 1 525 ? 13.494 16.824 -33.954 1.00 95.00 525 GLN A CA 1
ATOM 4040 C C . GLN A 1 525 ? 12.323 16.453 -33.048 1.00 95.00 525 GLN A C 1
ATOM 4042 O O . GLN A 1 525 ? 12.046 15.270 -32.882 1.00 95.00 525 GLN A O 1
ATOM 4047 N N . LEU A 1 526 ? 11.596 17.450 -32.537 1.00 91.06 526 LEU A N 1
ATOM 4048 C CA . LEU A 1 526 ? 10.418 17.231 -31.705 1.00 91.06 526 LEU A CA 1
ATOM 4049 C C . LEU A 1 526 ? 9.331 16.469 -32.471 1.00 91.06 526 LEU A C 1
ATOM 4051 O O . LEU A 1 526 ? 8.717 15.557 -31.925 1.00 91.06 526 LEU A O 1
ATOM 4055 N N . GLN A 1 527 ? 9.124 16.792 -33.751 1.00 90.81 527 GLN A N 1
ATOM 4056 C CA . GLN A 1 527 ? 8.179 16.060 -34.589 1.00 90.81 527 GLN A CA 1
ATOM 4057 C C . GLN A 1 527 ? 8.608 14.603 -34.801 1.00 90.81 527 GLN A C 1
ATOM 4059 O O . GLN A 1 527 ? 7.764 13.712 -34.712 1.00 90.81 527 GLN A O 1
ATOM 4064 N N . ILE A 1 528 ? 9.896 14.347 -35.064 1.00 92.75 528 ILE A N 1
ATOM 4065 C CA . ILE A 1 528 ? 10.444 12.986 -35.192 1.00 92.75 528 ILE A CA 1
ATOM 4066 C C . ILE A 1 528 ? 10.245 12.216 -33.886 1.00 92.75 528 ILE A C 1
ATOM 4068 O O . ILE A 1 528 ? 9.683 11.124 -33.914 1.00 92.75 528 ILE A O 1
ATOM 4072 N N . PHE A 1 529 ? 10.644 12.809 -32.758 1.00 90.88 529 PHE A N 1
ATOM 4073 C CA . PHE A 1 529 ? 10.496 12.228 -31.427 1.00 90.88 529 PHE A CA 1
ATOM 4074 C C . PHE A 1 529 ? 9.043 11.836 -31.151 1.00 90.88 529 PHE A C 1
ATOM 4076 O O . PHE A 1 529 ? 8.768 10.661 -30.924 1.00 90.88 529 PHE A O 1
ATOM 4083 N N . LYS A 1 530 ? 8.104 12.786 -31.265 1.00 86.75 530 LYS A N 1
ATOM 4084 C CA . LYS A 1 530 ? 6.676 12.546 -31.010 1.00 86.75 530 LYS A CA 1
ATOM 4085 C C . LYS A 1 530 ? 6.098 11.483 -31.940 1.00 86.75 530 LYS A C 1
ATOM 4087 O O . LYS A 1 530 ? 5.459 10.550 -31.471 1.00 86.75 530 LYS A O 1
ATOM 4092 N N . THR A 1 531 ? 6.372 11.577 -33.243 1.00 87.06 531 THR A N 1
ATOM 4093 C CA . THR A 1 531 ? 5.861 10.613 -34.235 1.00 87.06 531 THR A CA 1
ATOM 4094 C C . THR A 1 531 ? 6.380 9.206 -33.949 1.00 87.06 531 THR A C 1
ATOM 4096 O O . THR A 1 531 ? 5.624 8.234 -34.004 1.00 87.06 531 THR A O 1
ATOM 4099 N N . ARG A 1 532 ? 7.674 9.078 -33.631 1.00 89.12 532 ARG A N 1
ATOM 4100 C CA . ARG A 1 532 ? 8.293 7.785 -33.339 1.00 89.12 532 ARG A CA 1
ATOM 4101 C C . ARG A 1 532 ? 7.760 7.197 -32.041 1.00 89.12 532 ARG A C 1
ATOM 4103 O O . ARG A 1 532 ? 7.365 6.033 -32.038 1.00 89.12 532 ARG A O 1
ATOM 4110 N N . LEU A 1 533 ? 7.676 8.010 -30.994 1.00 85.38 533 LEU A N 1
ATOM 4111 C CA . LEU A 1 533 ? 7.174 7.599 -29.691 1.00 85.38 533 LEU A CA 1
ATOM 4112 C C . LEU A 1 533 ? 5.718 7.132 -29.789 1.00 85.38 533 LEU A C 1
ATOM 4114 O O . LEU A 1 533 ? 5.401 6.037 -29.346 1.00 85.38 533 LEU A O 1
ATOM 4118 N N . GLN A 1 534 ? 4.869 7.881 -30.493 1.00 81.81 534 GLN A N 1
ATOM 4119 C CA . GLN A 1 534 ? 3.478 7.503 -30.775 1.00 81.81 534 GLN A CA 1
ATOM 4120 C C . GLN A 1 534 ? 3.344 6.243 -31.642 1.00 81.81 534 GLN A C 1
ATOM 4122 O O . GLN A 1 534 ? 2.328 5.553 -31.577 1.00 81.81 534 GLN A O 1
ATOM 4127 N N . THR A 1 535 ? 4.333 5.946 -32.489 1.00 83.75 535 THR A N 1
ATOM 4128 C CA . THR A 1 535 ? 4.349 4.721 -33.307 1.00 83.75 535 THR A CA 1
ATOM 4129 C C . THR A 1 535 ? 4.728 3.500 -32.470 1.00 83.75 535 THR A C 1
ATOM 4131 O O . THR A 1 535 ? 4.184 2.418 -32.675 1.00 83.75 535 THR A O 1
ATOM 4134 N N . LEU A 1 536 ? 5.681 3.661 -31.549 1.00 82.12 536 LEU A N 1
ATOM 4135 C CA . LEU A 1 536 ? 6.209 2.575 -30.722 1.00 82.12 536 LEU A CA 1
ATOM 4136 C C . LEU A 1 536 ? 5.382 2.332 -29.455 1.00 82.12 536 LEU A C 1
ATOM 4138 O O . LEU A 1 536 ? 5.336 1.202 -28.976 1.00 82.12 536 LEU A O 1
ATOM 4142 N N . ASN A 1 537 ? 4.707 3.363 -28.950 1.00 73.69 537 ASN A N 1
ATOM 4143 C CA . ASN A 1 537 ? 3.809 3.297 -27.807 1.00 73.69 537 ASN A CA 1
ATOM 4144 C C . ASN A 1 537 ? 2.433 3.891 -28.175 1.00 73.69 537 ASN A C 1
ATOM 4146 O O . ASN A 1 537 ? 2.171 5.071 -27.931 1.00 73.69 537 ASN A O 1
ATOM 4150 N N . PRO A 1 538 ? 1.531 3.085 -28.766 1.00 61.00 538 PRO A N 1
ATOM 4151 C CA . PRO A 1 538 ? 0.219 3.552 -29.208 1.00 61.00 538 PRO A CA 1
ATOM 4152 C C . PRO A 1 538 ? -0.680 4.079 -28.081 1.00 61.00 538 PRO A C 1
ATOM 4154 O O . PRO A 1 538 ? -1.612 4.822 -28.376 1.00 61.00 538 PRO A O 1
ATOM 4157 N N . ARG A 1 539 ? -0.414 3.738 -26.805 1.00 60.97 539 ARG A N 1
ATOM 4158 C CA . ARG A 1 539 ? -1.164 4.287 -25.657 1.00 60.97 539 ARG A CA 1
ATOM 4159 C C . ARG A 1 539 ? -1.009 5.812 -25.556 1.00 60.97 539 ARG A C 1
ATOM 4161 O O . ARG A 1 539 ? -1.985 6.496 -25.267 1.00 60.97 539 ARG A O 1
ATOM 4168 N N . LEU A 1 540 ? 0.140 6.355 -25.973 1.00 55.78 540 LEU A N 1
ATOM 4169 C CA . LEU A 1 540 ? 0.398 7.801 -26.053 1.00 55.78 540 LEU A CA 1
ATOM 4170 C C . LEU A 1 540 ? -0.341 8.513 -27.207 1.00 55.78 540 LEU A C 1
ATOM 4172 O O . LEU A 1 540 ? -0.262 9.733 -27.320 1.00 55.78 540 LEU A O 1
ATOM 4176 N N . GLN A 1 541 ? -1.056 7.798 -28.091 1.00 48.09 541 GLN A N 1
ATOM 4177 C CA . GLN A 1 541 ? -1.927 8.434 -29.097 1.00 48.09 541 GLN A CA 1
ATOM 4178 C C . GLN A 1 541 ? -3.269 8.904 -28.518 1.00 48.09 541 GLN A C 1
ATOM 4180 O O . GLN A 1 541 ? -3.997 9.636 -29.187 1.00 48.09 541 GLN A O 1
ATOM 4185 N N . ALA A 1 542 ? -3.614 8.493 -27.296 1.00 46.91 542 ALA A N 1
ATOM 4186 C CA . ALA A 1 542 ? -4.912 8.768 -26.691 1.00 46.91 542 ALA A CA 1
ATOM 4187 C C . ALA A 1 542 ? -4.968 10.071 -25.867 1.00 46.91 542 ALA A C 1
ATOM 4189 O O . ALA A 1 542 ? -5.945 10.288 -25.156 1.00 46.91 542 ALA A O 1
ATOM 4190 N N . THR A 1 543 ? -3.979 10.967 -25.976 1.00 39.69 543 THR A N 1
ATOM 4191 C CA . THR A 1 543 ? -3.852 12.184 -25.141 1.00 39.69 543 THR A CA 1
ATOM 4192 C C . THR A 1 543 ? -4.866 13.306 -25.443 1.00 39.69 543 THR A C 1
ATOM 4194 O O . THR A 1 543 ? -4.643 14.473 -25.146 1.00 39.69 543 THR A O 1
ATOM 4197 N N . GLY A 1 544 ? -6.030 12.992 -26.017 1.00 38.22 544 GLY A N 1
ATOM 4198 C CA . GLY A 1 544 ? -7.060 14.003 -26.302 1.00 38.22 544 GLY A CA 1
ATOM 4199 C C . GLY A 1 544 ? -8.482 13.485 -26.484 1.00 38.22 544 GLY A C 1
ATOM 4200 O O . GLY A 1 544 ? -9.391 14.261 -26.770 1.00 38.22 544 GLY A O 1
ATOM 4201 N N . VAL A 1 545 ? -8.710 12.186 -26.321 1.00 34.50 545 VAL A N 1
ATOM 4202 C CA . VAL A 1 545 ? -10.043 11.588 -26.362 1.00 34.50 545 VAL A CA 1
ATOM 4203 C C . VAL A 1 545 ? -10.074 10.635 -25.194 1.00 34.50 545 VAL A C 1
ATOM 4205 O O . VAL A 1 545 ? -9.198 9.780 -25.140 1.00 34.50 545 VAL A O 1
ATOM 4208 N N . ALA A 1 546 ? -11.045 10.810 -24.289 1.00 39.75 546 ALA A N 1
ATOM 4209 C CA . ALA A 1 546 ? -11.402 9.853 -23.246 1.00 39.75 546 ALA A CA 1
ATOM 4210 C C . ALA A 1 546 ? -10.965 8.448 -23.669 1.00 39.75 546 ALA A C 1
ATOM 4212 O O . ALA A 1 546 ? -11.563 7.896 -24.604 1.00 39.75 546 ALA A O 1
ATOM 4213 N N . ARG A 1 547 ? -9.858 7.948 -23.084 1.00 44.72 547 ARG A N 1
ATOM 4214 C CA . ARG A 1 547 ? -9.361 6.596 -23.352 1.00 44.72 547 ARG A CA 1
ATOM 4215 C C . ARG A 1 547 ? -10.588 5.710 -23.206 1.00 44.72 547 ARG A C 1
ATOM 4217 O O . ARG A 1 547 ? -11.272 5.770 -22.189 1.00 44.72 547 ARG A O 1
ATOM 4224 N N . VAL A 1 548 ? -10.971 5.089 -24.321 1.00 40.16 548 VAL A N 1
ATOM 4225 C CA . VAL A 1 548 ? -12.306 4.531 -24.541 1.00 40.16 548 VAL A CA 1
ATOM 4226 C C . VAL A 1 548 ? -12.712 3.726 -23.317 1.00 40.16 548 VAL A C 1
ATOM 4228 O O . VAL A 1 548 ? -12.086 2.717 -23.013 1.00 40.16 548 VAL A O 1
ATOM 4231 N N . GLY A 1 549 ? -13.739 4.223 -22.624 1.00 42.78 549 GLY A N 1
ATOM 4232 C CA . GLY A 1 549 ? -14.244 3.658 -21.386 1.00 42.78 549 GLY A CA 1
ATOM 4233 C C . GLY A 1 549 ? -14.611 2.191 -21.555 1.00 42.78 549 GLY A C 1
ATOM 4234 O O . GLY A 1 549 ? -15.659 1.857 -22.102 1.00 42.78 549 GLY A O 1
ATOM 4235 N N . LEU A 1 550 ? -13.738 1.331 -21.058 1.00 44.75 550 LEU A N 1
ATOM 4236 C CA . LEU A 1 550 ? -13.970 -0.067 -20.736 1.00 44.75 550 LEU A CA 1
ATOM 4237 C C . LEU A 1 550 ? -13.135 -0.269 -19.463 1.00 44.75 550 LEU A C 1
ATOM 4239 O O . LEU A 1 550 ? -11.917 -0.253 -19.539 1.00 44.75 550 LEU A O 1
ATOM 4243 N N . SER A 1 551 ? -13.669 -0.297 -18.246 1.00 52.38 551 SER A N 1
ATOM 4244 C CA . SER A 1 551 ? -15.028 -0.507 -17.752 1.00 52.38 551 SER A CA 1
ATOM 4245 C C . SER A 1 551 ? -15.280 0.485 -16.609 1.00 52.38 551 SER A C 1
ATOM 4247 O O . SER A 1 551 ? -14.341 0.939 -15.973 1.00 52.38 551 SER A O 1
ATOM 4249 N N . GLY A 1 552 ? -16.537 0.788 -16.296 1.00 59.34 552 GLY A N 1
ATOM 4250 C CA . GLY A 1 552 ? -16.811 1.544 -15.079 1.00 59.34 552 GLY A CA 1
ATOM 4251 C C . GLY A 1 552 ? -18.284 1.697 -14.772 1.00 59.34 552 GLY A C 1
ATOM 4252 O O . GLY A 1 552 ? -18.742 2.789 -14.457 1.00 59.34 552 GLY A O 1
ATOM 4253 N N . LYS A 1 553 ? -19.095 0.642 -14.903 1.00 78.75 553 LYS A N 1
ATOM 4254 C CA . LYS A 1 553 ? -20.428 0.727 -14.295 1.00 78.75 553 LYS A CA 1
ATOM 4255 C C . LYS A 1 553 ? -20.229 0.989 -12.807 1.00 78.75 553 LYS A C 1
ATOM 4257 O O . LYS A 1 553 ? -19.557 0.198 -12.149 1.00 78.75 553 LYS A O 1
ATOM 4262 N N . ARG A 1 554 ? -20.848 2.064 -12.304 1.00 90.81 554 ARG A N 1
ATOM 4263 C CA . ARG A 1 554 ? -20.944 2.341 -10.869 1.00 90.81 554 ARG A CA 1
ATOM 4264 C C . ARG A 1 554 ? -21.283 1.042 -10.144 1.00 90.81 554 ARG A C 1
ATOM 4266 O O . ARG A 1 554 ? -22.284 0.392 -10.468 1.00 90.81 554 ARG A O 1
ATOM 4273 N N . LEU A 1 555 ? -20.443 0.667 -9.188 1.00 92.69 555 LEU A N 1
ATOM 4274 C CA . LEU A 1 555 ? -20.671 -0.515 -8.375 1.00 92.69 555 LEU A CA 1
ATOM 4275 C C . LEU A 1 555 ? -21.901 -0.277 -7.499 1.00 92.69 555 LEU A C 1
ATOM 4277 O O . LEU A 1 555 ? -22.109 0.810 -6.954 1.00 92.69 555 LEU A O 1
ATOM 4281 N N . ALA A 1 556 ? -22.749 -1.297 -7.384 1.00 93.62 556 ALA A N 1
ATOM 4282 C CA . ALA A 1 556 ? -23.910 -1.220 -6.515 1.00 93.62 556 ALA A CA 1
ATOM 4283 C C . ALA A 1 556 ? -23.440 -1.137 -5.058 1.00 93.62 556 ALA A C 1
ATOM 4285 O O . ALA A 1 556 ? -22.812 -2.070 -4.553 1.00 93.62 556 ALA A O 1
ATOM 4286 N N . MET A 1 557 ? -23.764 -0.024 -4.396 1.00 94.94 557 MET A N 1
ATOM 4287 C CA . MET A 1 557 ? -23.403 0.203 -3.000 1.00 94.94 557 MET A CA 1
ATOM 4288 C C . MET A 1 557 ? -23.945 -0.912 -2.107 1.00 94.94 557 MET A C 1
ATOM 4290 O O . MET A 1 557 ? -25.124 -1.271 -2.164 1.00 94.94 557 MET A O 1
ATOM 4294 N N . ARG A 1 558 ? -23.073 -1.437 -1.247 1.00 94.06 558 ARG A N 1
ATOM 4295 C CA . ARG A 1 558 ? -23.452 -2.369 -0.183 1.00 94.06 558 ARG A CA 1
ATOM 4296 C C . ARG A 1 558 ? -24.051 -1.598 0.999 1.00 94.06 558 ARG A C 1
ATOM 4298 O O . ARG A 1 558 ? -23.688 -0.439 1.206 1.00 94.06 558 ARG A O 1
ATOM 4305 N N . PRO A 1 559 ? -24.933 -2.218 1.804 1.00 95.75 559 PRO A N 1
ATOM 4306 C CA . PRO A 1 559 ? -25.381 -1.617 3.055 1.00 95.75 559 PRO A CA 1
ATOM 4307 C C . PRO A 1 559 ? -24.191 -1.288 3.958 1.00 95.75 559 PRO A C 1
ATOM 4309 O O . PRO A 1 559 ? -23.307 -2.126 4.146 1.00 95.75 559 PRO A O 1
ATOM 4312 N N . VAL A 1 560 ? -24.180 -0.083 4.523 1.00 97.56 560 VAL A N 1
ATOM 4313 C CA . VAL A 1 560 ? -23.176 0.329 5.511 1.00 97.56 560 VAL A CA 1
ATOM 4314 C C . VAL A 1 560 ? -23.353 -0.503 6.778 1.00 97.56 560 VAL A C 1
ATOM 4316 O O . VAL A 1 560 ? -24.476 -0.710 7.239 1.00 97.56 560 VAL A O 1
ATOM 4319 N N . VAL A 1 561 ? -22.243 -0.986 7.330 1.00 96.06 561 VAL A N 1
ATOM 4320 C CA . VAL A 1 561 ? -22.222 -1.738 8.588 1.00 96.06 561 VAL A CA 1
ATOM 4321 C C . VAL A 1 561 ? -21.802 -0.800 9.714 1.00 96.06 561 VAL A C 1
ATOM 4323 O O . VAL A 1 561 ? -20.859 -0.030 9.568 1.00 96.06 561 VAL A O 1
ATOM 4326 N N . GLU A 1 562 ? -22.475 -0.878 10.855 1.00 95.75 562 GLU A N 1
ATOM 4327 C CA . GLU A 1 562 ? -22.055 -0.190 12.075 1.00 95.75 562 GLU A CA 1
ATOM 4328 C C . GLU A 1 562 ? -21.591 -1.216 13.102 1.00 95.75 562 GLU A C 1
ATOM 4330 O O . GLU A 1 562 ? -22.279 -2.202 13.376 1.00 95.75 562 GLU A O 1
ATOM 4335 N N . VAL A 1 563 ? -20.423 -0.974 13.688 1.00 92.25 563 VAL A N 1
ATOM 4336 C CA . VAL A 1 563 ? -19.876 -1.788 14.774 1.00 92.25 563 VAL A CA 1
ATOM 4337 C C . VAL A 1 563 ? -19.549 -0.896 15.962 1.00 92.25 563 VAL A C 1
ATOM 4339 O O . VAL A 1 563 ? -19.188 0.268 15.813 1.00 92.25 563 VAL A O 1
ATOM 4342 N N . SER A 1 564 ? -19.634 -1.441 17.174 1.00 89.94 564 SER A N 1
ATOM 4343 C CA . SER A 1 564 ? -19.241 -0.695 18.375 1.00 89.94 564 SER A CA 1
ATOM 4344 C C . SER A 1 564 ? -17.731 -0.469 18.464 1.00 89.94 564 SER A C 1
ATOM 4346 O O . SER A 1 564 ? -17.293 0.439 19.166 1.00 89.94 564 SER A O 1
ATOM 4348 N N . LYS A 1 565 ? -16.940 -1.335 17.818 1.00 87.25 565 LYS A N 1
ATOM 4349 C CA . LYS A 1 565 ? -15.479 -1.278 17.787 1.00 87.25 565 LYS A CA 1
ATOM 4350 C C . LYS A 1 565 ? -14.946 -2.029 16.562 1.00 87.25 565 LYS A C 1
ATOM 4352 O O . LYS A 1 565 ? -15.448 -3.111 16.261 1.00 87.25 565 LYS A O 1
ATOM 4357 N N . LEU A 1 566 ? -13.933 -1.485 15.893 1.00 86.06 566 LEU A N 1
ATOM 4358 C CA . LEU A 1 566 ? -13.157 -2.193 14.873 1.00 86.06 566 LEU A CA 1
ATOM 4359 C C . LEU A 1 566 ? -12.389 -3.360 15.506 1.00 86.06 566 LEU A C 1
ATOM 4361 O O . LEU A 1 566 ? -11.998 -3.269 16.680 1.00 86.06 566 LEU A O 1
ATOM 4365 N N . PRO A 1 567 ? -12.155 -4.444 14.747 1.00 79.50 567 PRO A N 1
ATOM 4366 C CA . PRO A 1 567 ? -11.254 -5.497 15.189 1.00 79.50 567 PRO A CA 1
ATOM 4367 C C . PRO A 1 567 ? -9.857 -4.923 15.484 1.00 79.50 567 PRO A C 1
ATOM 4369 O O . PRO A 1 567 ? -9.485 -3.892 14.915 1.00 79.50 567 PRO A O 1
ATOM 4372 N N . PRO A 1 568 ? -9.080 -5.555 16.379 1.00 76.62 568 PRO A N 1
ATOM 4373 C CA . PRO A 1 568 ? -7.669 -5.219 16.502 1.00 76.62 568 PRO A CA 1
ATOM 4374 C C . PRO A 1 568 ? -6.947 -5.469 15.162 1.00 76.62 568 PRO A C 1
ATOM 4376 O O . PRO A 1 568 ? -7.342 -6.387 14.435 1.00 76.62 568 PRO A O 1
ATOM 4379 N N . PRO A 1 569 ? -5.898 -4.686 14.841 1.00 81.62 569 PRO A N 1
ATOM 4380 C CA . PRO A 1 569 ? -4.984 -4.990 13.746 1.00 81.62 569 PRO A CA 1
ATOM 4381 C C . PRO A 1 569 ? -4.533 -6.455 13.769 1.00 81.62 569 PRO A C 1
ATOM 4383 O O . PRO A 1 569 ? -4.184 -6.956 14.846 1.00 81.62 569 PRO A O 1
ATOM 4386 N N . PRO A 1 570 ? -4.518 -7.158 12.623 1.00 74.88 570 PRO A N 1
ATOM 4387 C CA . PRO A 1 570 ? -3.877 -8.460 12.563 1.00 74.88 570 PRO A CA 1
ATOM 4388 C C . PRO A 1 570 ? -2.375 -8.283 12.815 1.00 74.88 570 PRO A C 1
ATOM 4390 O O . PRO A 1 570 ? -1.750 -7.346 12.326 1.00 74.88 570 PRO A O 1
ATOM 4393 N N . HIS A 1 571 ? -1.783 -9.181 13.595 1.00 72.25 571 HIS A N 1
ATOM 4394 C CA . HIS A 1 571 ? -0.352 -9.142 13.867 1.00 72.25 571 HIS A CA 1
ATOM 4395 C C . HIS A 1 571 ? 0.386 -9.995 12.837 1.00 72.25 571 HIS A C 1
ATOM 4397 O O . HIS A 1 571 ? 0.345 -11.226 12.906 1.00 72.25 571 HIS A O 1
ATOM 4403 N N . LEU A 1 572 ? 1.078 -9.362 11.893 1.00 76.06 572 LEU A N 1
ATOM 4404 C CA . LEU A 1 572 ? 1.903 -10.083 10.927 1.00 76.06 572 LEU A CA 1
ATOM 4405 C C . LEU A 1 572 ? 3.177 -10.616 11.605 1.00 76.06 572 LEU A C 1
ATOM 4407 O O . LEU A 1 572 ? 3.765 -9.944 12.449 1.00 76.06 572 LEU A O 1
ATOM 4411 N N . ALA A 1 573 ? 3.626 -11.825 11.252 1.00 67.81 573 ALA A N 1
ATOM 4412 C CA . ALA A 1 573 ? 4.862 -12.390 11.801 1.00 67.81 573 ALA A CA 1
ATOM 4413 C C . ALA A 1 573 ? 6.062 -11.558 11.337 1.00 67.81 573 ALA A C 1
ATOM 4415 O O . ALA A 1 573 ? 7.030 -11.366 12.066 1.00 67.81 573 ALA A O 1
ATOM 4416 N N . ARG A 1 574 ? 5.992 -11.037 10.112 1.00 77.75 574 ARG A N 1
ATOM 4417 C CA . ARG A 1 574 ? 6.958 -10.101 9.544 1.00 77.75 574 ARG A CA 1
ATOM 4418 C C . ARG A 1 574 ? 6.213 -9.061 8.706 1.00 77.75 574 ARG A C 1
ATOM 4420 O O . ARG A 1 574 ? 5.134 -9.385 8.207 1.00 77.75 574 ARG A O 1
ATOM 4427 N N . PRO A 1 575 ? 6.776 -7.857 8.519 1.00 88.25 575 PRO A N 1
ATOM 4428 C CA . PRO A 1 575 ? 6.240 -6.896 7.563 1.00 88.25 575 PRO A CA 1
ATOM 4429 C C . PRO A 1 575 ? 6.060 -7.504 6.166 1.00 88.25 575 PRO A C 1
ATOM 4431 O O . PRO A 1 575 ? 6.855 -8.350 5.744 1.00 88.25 575 PRO A O 1
ATOM 4434 N N . LEU A 1 576 ? 5.011 -7.081 5.460 1.00 88.38 576 LEU A N 1
ATOM 4435 C CA . LEU A 1 576 ? 4.646 -7.655 4.169 1.00 88.38 576 LEU A CA 1
ATOM 4436 C C . LEU A 1 576 ? 5.426 -6.984 3.033 1.00 88.38 576 LEU A C 1
ATOM 4438 O O . LEU A 1 576 ? 5.131 -5.852 2.657 1.00 88.38 576 LEU A O 1
ATOM 4442 N N . ALA A 1 577 ? 6.415 -7.682 2.479 1.00 90.06 577 ALA A N 1
ATOM 4443 C CA . ALA A 1 577 ? 7.135 -7.221 1.295 1.00 90.06 577 ALA A CA 1
ATOM 4444 C C . ALA A 1 577 ? 6.360 -7.569 0.007 1.00 90.06 577 ALA A C 1
ATOM 4446 O O . ALA A 1 577 ? 5.928 -8.720 -0.133 1.00 90.06 577 ALA A O 1
ATOM 4447 N N . PRO A 1 578 ? 6.198 -6.621 -0.935 1.00 89.88 578 PRO A N 1
ATOM 4448 C CA . PRO A 1 578 ? 5.649 -6.907 -2.256 1.00 89.88 578 PRO A CA 1
ATOM 4449 C C . PRO A 1 578 ? 6.510 -7.878 -3.068 1.00 89.88 578 PRO A C 1
ATOM 4451 O O . PRO A 1 578 ? 7.693 -8.096 -2.794 1.00 89.88 578 PRO A O 1
ATOM 4454 N N . ARG A 1 579 ? 5.904 -8.456 -4.104 1.00 86.50 579 ARG A N 1
ATOM 4455 C CA . ARG A 1 579 ? 6.568 -9.318 -5.076 1.00 86.50 579 ARG A CA 1
ATOM 4456 C C . ARG A 1 579 ? 6.908 -8.525 -6.331 1.00 86.50 579 ARG A C 1
ATOM 4458 O O . ARG A 1 579 ? 6.014 -8.230 -7.115 1.00 86.50 579 ARG A O 1
ATOM 4465 N N . SER A 1 580 ? 8.197 -8.336 -6.581 1.00 89.69 580 SER A N 1
ATOM 4466 C CA . SER A 1 580 ? 8.681 -7.837 -7.869 1.00 89.69 580 SER A CA 1
ATOM 4467 C C . SER A 1 580 ? 8.448 -8.877 -8.973 1.00 89.69 580 SER A C 1
ATOM 4469 O O . SER A 1 580 ? 8.947 -10.008 -8.898 1.00 89.69 580 SER A O 1
ATOM 4471 N N . VAL A 1 581 ? 7.687 -8.516 -10.003 1.00 89.00 581 VAL A N 1
ATOM 4472 C CA . VAL A 1 581 ? 7.436 -9.324 -11.203 1.00 89.00 581 VAL A CA 1
ATOM 4473 C C . VAL A 1 581 ? 7.758 -8.517 -12.459 1.00 89.00 581 VAL A C 1
ATOM 4475 O O . VAL A 1 581 ? 7.620 -7.301 -12.449 1.00 89.00 581 VAL A O 1
ATOM 4478 N N . PRO A 1 582 ? 8.198 -9.147 -13.562 1.00 88.50 582 PRO A N 1
ATOM 4479 C CA . PRO A 1 582 ? 8.560 -8.403 -14.764 1.00 88.50 582 PRO A CA 1
ATOM 4480 C C . PRO A 1 582 ? 7.424 -7.510 -15.265 1.00 88.50 582 PRO A C 1
ATOM 4482 O O . PRO A 1 582 ? 6.306 -8.000 -15.437 1.00 88.50 582 PRO A O 1
ATOM 4485 N N . ASP A 1 583 ? 7.739 -6.253 -15.587 1.00 86.38 583 ASP A N 1
ATOM 4486 C CA . ASP A 1 583 ? 6.812 -5.356 -16.263 1.00 86.38 583 ASP A CA 1
ATOM 4487 C C . ASP A 1 583 ? 7.143 -5.239 -17.763 1.00 86.38 583 ASP A C 1
ATOM 4489 O O . ASP A 1 583 ? 8.017 -4.464 -18.183 1.00 86.38 583 ASP A O 1
ATOM 4493 N N . PRO A 1 584 ? 6.447 -5.991 -18.633 1.00 82.56 584 PRO A N 1
ATOM 4494 C CA . PRO A 1 584 ? 6.654 -5.890 -20.067 1.00 82.56 584 PRO A CA 1
ATOM 4495 C C . PRO A 1 584 ? 6.098 -4.594 -20.674 1.00 82.56 584 PRO A C 1
ATOM 4497 O O . PRO A 1 584 ? 6.477 -4.274 -21.803 1.00 82.56 584 PRO A O 1
ATOM 4500 N N . LEU A 1 585 ? 5.174 -3.891 -20.014 1.00 79.38 585 LEU A N 1
ATOM 4501 C CA . LEU A 1 585 ? 4.634 -2.613 -20.477 1.00 79.38 585 LEU A CA 1
ATOM 4502 C C . LEU A 1 585 ? 5.636 -1.495 -20.202 1.00 79.38 585 LEU A C 1
ATOM 4504 O O . LEU A 1 585 ? 6.036 -0.827 -21.161 1.00 79.38 585 LEU A O 1
ATOM 4508 N N . MET A 1 586 ? 6.124 -1.380 -18.965 1.00 81.31 586 MET A N 1
ATOM 4509 C CA . MET A 1 586 ? 7.141 -0.391 -18.605 1.00 81.31 586 MET A CA 1
ATOM 4510 C C . MET A 1 586 ? 8.424 -0.599 -19.418 1.00 81.31 586 MET A C 1
ATOM 4512 O O . MET A 1 586 ? 8.899 0.312 -20.096 1.00 81.31 586 MET A O 1
ATOM 4516 N N . THR A 1 587 ? 8.896 -1.847 -19.538 1.00 82.12 587 THR A N 1
ATOM 4517 C CA . THR A 1 587 ? 10.066 -2.176 -20.378 1.00 82.12 587 THR A CA 1
ATOM 4518 C C . THR A 1 587 ? 9.894 -1.721 -21.837 1.00 82.12 587 THR A C 1
ATOM 4520 O O . THR A 1 587 ? 10.829 -1.204 -22.458 1.00 82.12 587 THR A O 1
ATOM 4523 N N . LYS A 1 588 ? 8.699 -1.900 -22.421 1.00 82.62 588 LYS A N 1
ATOM 4524 C CA . LYS A 1 588 ? 8.407 -1.438 -23.791 1.00 82.62 588 LYS A CA 1
ATOM 4525 C C . LYS A 1 588 ? 8.361 0.084 -23.881 1.00 82.62 588 LYS A C 1
ATOM 4527 O O . LYS A 1 588 ? 8.832 0.625 -24.882 1.00 82.62 588 LYS A O 1
ATOM 4532 N N . ARG A 1 589 ? 7.809 0.764 -22.872 1.00 80.44 589 ARG A N 1
ATOM 4533 C CA . ARG A 1 589 ? 7.752 2.230 -22.781 1.00 80.44 589 ARG A CA 1
ATOM 4534 C C . ARG A 1 589 ? 9.160 2.821 -22.730 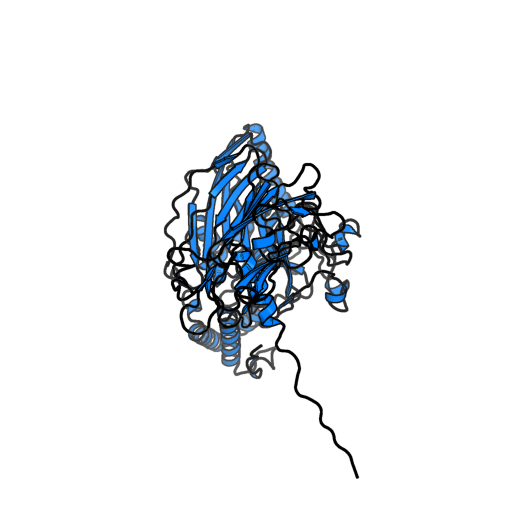1.00 80.44 589 ARG A C 1
ATOM 4536 O O . ARG A 1 589 ? 9.496 3.636 -23.592 1.00 80.44 589 ARG A O 1
ATOM 4543 N N . SER A 1 590 ? 10.013 2.336 -21.828 1.00 82.38 590 SER A N 1
ATOM 4544 C CA . SER A 1 590 ? 11.418 2.752 -21.723 1.00 82.38 590 SER A CA 1
ATOM 4545 C C . SER A 1 590 ? 12.177 2.568 -23.042 1.00 82.38 590 SER A C 1
ATOM 4547 O O . SER A 1 590 ? 12.898 3.460 -23.494 1.00 82.38 590 SER A O 1
ATOM 4549 N N . GLU A 1 591 ? 11.981 1.433 -23.720 1.00 85.25 591 GLU A N 1
ATOM 4550 C CA . GLU A 1 591 ? 12.620 1.175 -25.013 1.00 85.25 591 GLU A CA 1
ATOM 4551 C C . GLU A 1 591 ? 12.077 2.088 -26.126 1.00 85.25 591 GLU A C 1
ATOM 4553 O O . GLU A 1 591 ? 12.848 2.589 -26.952 1.00 85.25 591 GLU A O 1
ATOM 4558 N N . ALA A 1 592 ? 10.769 2.363 -26.141 1.00 86.19 592 ALA A N 1
ATOM 4559 C CA . ALA A 1 592 ? 10.157 3.292 -27.086 1.00 86.19 592 ALA A CA 1
ATOM 4560 C C . ALA A 1 592 ? 10.737 4.707 -26.943 1.00 86.19 592 ALA A C 1
ATOM 4562 O O . ALA A 1 592 ? 11.056 5.344 -27.953 1.00 86.19 592 ALA A O 1
ATOM 4563 N N . LEU A 1 593 ? 10.947 5.177 -25.713 1.00 85.06 593 LEU A N 1
ATOM 4564 C CA . LEU A 1 593 ? 11.578 6.470 -25.433 1.00 85.06 593 LEU A CA 1
ATOM 4565 C C . LEU A 1 593 ? 13.025 6.497 -25.888 1.00 85.06 593 LEU A C 1
ATOM 4567 O O . LEU A 1 593 ? 13.418 7.401 -26.629 1.00 85.06 593 LEU A O 1
ATOM 4571 N N . ARG A 1 594 ? 13.801 5.473 -25.517 1.00 87.81 594 ARG A N 1
ATOM 4572 C CA . ARG A 1 594 ? 15.200 5.332 -25.923 1.00 87.81 594 ARG A CA 1
ATOM 4573 C C . ARG A 1 594 ? 15.350 5.437 -27.436 1.00 87.81 594 ARG A C 1
ATOM 4575 O O . ARG A 1 594 ? 16.144 6.238 -27.930 1.00 87.81 594 ARG A O 1
ATOM 4582 N N . VAL A 1 595 ? 14.571 4.653 -28.181 1.00 90.62 595 VAL A N 1
ATOM 4583 C CA . VAL A 1 595 ? 14.609 4.639 -29.649 1.00 90.62 595 VAL A CA 1
ATOM 4584 C C . VAL A 1 595 ? 14.181 5.990 -30.224 1.00 90.62 595 VAL A C 1
ATOM 4586 O O . VAL A 1 595 ? 14.825 6.482 -31.150 1.00 90.62 595 VAL A O 1
ATOM 4589 N N . SER A 1 596 ? 13.144 6.617 -29.664 1.00 90.88 596 SER A N 1
ATOM 4590 C CA . SER A 1 596 ? 12.633 7.910 -30.140 1.00 90.88 596 SER A CA 1
ATOM 4591 C C . SER A 1 596 ? 13.638 9.044 -29.937 1.00 90.88 596 SER A C 1
ATOM 4593 O O . SER A 1 596 ? 13.855 9.851 -30.843 1.00 90.88 596 SER A O 1
ATOM 4595 N N . LEU A 1 597 ? 14.316 9.076 -28.787 1.00 90.75 597 LEU A N 1
ATOM 4596 C CA . LEU A 1 597 ? 15.406 10.012 -28.505 1.00 90.75 597 LEU A CA 1
ATOM 4597 C C . LEU A 1 597 ? 16.586 9.806 -29.452 1.00 90.75 597 LEU A C 1
ATOM 4599 O O . LEU A 1 597 ? 17.103 10.763 -30.032 1.00 90.75 597 LEU A O 1
ATOM 4603 N N . CYS A 1 598 ? 16.997 8.552 -29.638 1.00 92.81 598 CYS A N 1
ATOM 4604 C CA . CYS A 1 598 ? 18.078 8.210 -30.550 1.00 92.81 598 CYS A CA 1
ATOM 4605 C C . CYS A 1 598 ? 17.767 8.644 -31.984 1.00 92.81 598 CYS A C 1
ATOM 4607 O O . CYS A 1 598 ? 18.638 9.189 -32.657 1.00 92.81 598 CYS A O 1
ATOM 4609 N N . GLU A 1 599 ? 16.529 8.492 -32.449 1.00 94.06 599 GLU A N 1
ATOM 4610 C CA . GLU A 1 599 ? 16.139 8.944 -33.782 1.00 94.06 599 GLU A CA 1
ATOM 4611 C C . GLU A 1 599 ? 16.154 10.478 -33.900 1.00 94.06 599 GLU A C 1
ATOM 4613 O O . GLU A 1 599 ? 16.786 11.023 -34.811 1.00 94.06 599 GLU A O 1
ATOM 4618 N N . ALA A 1 600 ? 15.553 11.186 -32.939 1.00 94.81 600 ALA A N 1
ATOM 4619 C CA . ALA A 1 600 ? 15.489 12.650 -32.927 1.00 94.81 600 ALA A CA 1
ATOM 4620 C C . ALA A 1 600 ? 16.878 13.316 -32.869 1.00 94.81 600 ALA A C 1
ATOM 4622 O O . ALA A 1 600 ? 17.108 14.367 -33.478 1.00 94.81 600 ALA A O 1
ATOM 4623 N N . TYR A 1 601 ? 17.835 12.683 -32.188 1.00 94.56 601 TYR A N 1
ATOM 4624 C CA . TYR A 1 601 ? 19.217 13.153 -32.078 1.00 94.56 601 TYR A CA 1
ATOM 4625 C C . TYR A 1 601 ? 20.200 12.468 -33.030 1.00 94.56 601 TYR A C 1
ATOM 4627 O O . TYR A 1 601 ? 21.405 12.690 -32.918 1.00 94.56 601 TYR A O 1
ATOM 4635 N N . LYS A 1 602 ? 19.731 11.645 -33.978 1.00 93.12 602 LYS A N 1
ATOM 4636 C CA . LYS A 1 602 ? 20.595 10.903 -34.918 1.00 93.12 602 LYS A CA 1
ATOM 4637 C C . LYS A 1 602 ? 21.711 10.121 -34.204 1.00 93.12 602 LYS A C 1
ATOM 4639 O O . LYS A 1 602 ? 22.874 10.170 -34.597 1.00 93.12 602 LYS A O 1
ATOM 4644 N N . ASN A 1 603 ? 21.336 9.408 -33.146 1.00 91.69 603 ASN A N 1
ATOM 4645 C CA . ASN A 1 603 ? 22.178 8.626 -32.241 1.00 91.69 603 ASN A CA 1
ATOM 4646 C C . ASN A 1 603 ? 23.194 9.429 -31.405 1.00 91.69 603 ASN A C 1
ATOM 4648 O O . ASN A 1 603 ? 24.070 8.831 -30.786 1.00 91.69 603 ASN A O 1
ATOM 4652 N N . ALA A 1 604 ? 23.076 10.758 -31.352 1.00 91.50 604 ALA A N 1
ATOM 4653 C CA . ALA A 1 604 ? 23.953 11.637 -30.581 1.00 91.50 604 ALA A CA 1
ATOM 4654 C C . ALA A 1 604 ? 23.169 12.397 -29.497 1.00 91.50 604 ALA A C 1
ATOM 4656 O O . ALA A 1 604 ? 23.067 13.623 -29.539 1.00 91.50 604 ALA A O 1
ATOM 4657 N N . VAL A 1 605 ? 22.584 11.665 -28.542 1.00 90.62 605 VAL A N 1
ATOM 4658 C CA . VAL A 1 605 ? 21.804 12.272 -27.449 1.00 90.62 605 VAL A CA 1
ATOM 4659 C C . VAL A 1 605 ? 22.737 13.076 -26.529 1.00 90.62 605 VAL A C 1
ATOM 4661 O O . VAL A 1 605 ? 23.680 12.499 -25.976 1.00 90.62 605 VAL A O 1
ATOM 4664 N N . PRO A 1 606 ? 22.515 14.394 -26.356 1.00 89.25 606 PRO A N 1
ATOM 4665 C CA . PRO A 1 606 ? 23.356 15.242 -25.515 1.00 89.25 606 PRO A CA 1
ATOM 4666 C C . PRO A 1 606 ? 23.465 14.701 -24.086 1.00 89.25 606 PRO A C 1
ATOM 4668 O O . PRO A 1 606 ? 22.454 14.428 -23.457 1.00 89.25 606 PRO A O 1
ATOM 4671 N N . GLY A 1 607 ? 24.687 14.533 -23.574 1.00 85.31 607 GLY A N 1
ATOM 4672 C CA . GLY A 1 607 ? 24.929 14.004 -22.223 1.00 85.31 607 GLY A CA 1
ATOM 4673 C C . GLY A 1 607 ? 24.859 12.475 -22.091 1.00 85.31 607 GLY A C 1
ATOM 4674 O O . GLY A 1 607 ? 25.382 11.942 -21.117 1.00 85.31 607 GLY A O 1
ATOM 4675 N N . TYR A 1 608 ? 24.333 11.753 -23.091 1.00 85.81 608 TYR A N 1
ATOM 4676 C CA . TYR A 1 608 ? 24.113 10.298 -23.028 1.00 85.81 608 TYR A CA 1
ATOM 4677 C C . TYR A 1 608 ? 24.709 9.549 -24.236 1.00 85.81 608 TYR A C 1
ATOM 4679 O O . TYR A 1 608 ? 23.986 8.887 -24.986 1.00 85.81 608 TYR A O 1
ATOM 4687 N N . PRO A 1 609 ? 26.042 9.587 -24.439 1.00 78.81 609 PRO A N 1
ATOM 4688 C CA . PRO A 1 609 ? 26.690 9.016 -25.626 1.00 78.81 609 PRO A CA 1
ATOM 4689 C C . PRO A 1 609 ? 26.526 7.492 -25.755 1.00 78.81 609 PRO A C 1
ATOM 4691 O O . PRO A 1 609 ? 26.634 6.957 -26.854 1.00 78.81 609 PRO A O 1
ATOM 4694 N N . ALA A 1 610 ? 26.251 6.788 -24.651 1.00 82.94 610 ALA A N 1
ATOM 4695 C CA . ALA A 1 610 ? 26.066 5.338 -24.641 1.00 82.94 610 ALA A CA 1
ATOM 4696 C C . ALA A 1 610 ? 24.618 4.887 -24.924 1.00 82.94 610 ALA A C 1
ATOM 4698 O O . ALA A 1 610 ? 24.397 3.698 -25.165 1.00 82.94 610 ALA A O 1
ATOM 4699 N N . LEU A 1 611 ? 23.640 5.806 -24.914 1.00 84.56 611 LEU A N 1
ATOM 4700 C CA . LEU A 1 611 ? 22.210 5.475 -24.974 1.00 84.56 611 LEU A CA 1
ATOM 4701 C C . LEU A 1 611 ? 21.838 4.648 -26.208 1.00 84.56 611 LEU A C 1
ATOM 4703 O O . LEU A 1 611 ? 21.105 3.661 -26.136 1.00 84.56 611 LEU A O 1
ATOM 4707 N N . CYS A 1 612 ? 22.351 5.075 -27.359 1.00 88.12 612 CYS A N 1
ATOM 4708 C CA . CYS A 1 612 ? 21.969 4.528 -28.657 1.00 88.12 612 CYS A CA 1
ATOM 4709 C C . CYS A 1 612 ? 22.814 3.320 -29.063 1.00 88.12 612 CYS A C 1
ATOM 4711 O O . CYS A 1 612 ? 22.439 2.586 -29.972 1.00 88.12 612 CYS A O 1
ATOM 4713 N N . SER A 1 613 ? 23.933 3.097 -28.370 1.00 78.50 613 SER A N 1
ATOM 4714 C CA . SER A 1 613 ? 24.802 1.930 -28.533 1.00 78.50 613 SER A CA 1
ATOM 4715 C C . SER A 1 613 ? 24.483 0.788 -27.568 1.00 78.50 613 SER A C 1
ATOM 4717 O O . SER A 1 613 ? 25.004 -0.311 -27.746 1.00 78.50 613 SER A O 1
ATOM 4719 N N . ALA A 1 614 ? 23.671 1.033 -26.535 1.00 61.91 614 ALA A N 1
ATOM 4720 C CA . ALA A 1 614 ? 23.257 -0.004 -25.604 1.00 61.91 614 ALA A CA 1
ATOM 4721 C C . ALA A 1 614 ? 22.352 -1.014 -26.327 1.00 61.91 614 ALA A C 1
ATOM 4723 O O . ALA A 1 614 ? 21.246 -0.683 -26.755 1.00 61.91 614 ALA A O 1
ATOM 4724 N N . THR A 1 615 ? 22.825 -2.252 -26.477 1.00 53.28 615 THR A N 1
ATOM 4725 C CA . THR A 1 615 ? 21.963 -3.394 -26.801 1.00 53.28 615 THR A CA 1
ATOM 4726 C C . THR A 1 615 ? 20.910 -3.510 -25.694 1.00 53.28 615 THR A C 1
ATOM 4728 O O . THR A 1 615 ? 21.302 -3.381 -24.528 1.00 53.28 615 THR A O 1
ATOM 4731 N N . PRO A 1 616 ? 19.620 -3.763 -25.998 1.00 47.25 616 PRO A N 1
ATOM 4732 C CA . PRO A 1 616 ? 18.611 -3.969 -24.964 1.00 47.25 616 PRO A CA 1
ATOM 4733 C C . PRO A 1 616 ? 19.116 -5.045 -24.006 1.00 47.25 616 PRO A C 1
ATOM 4735 O O . PRO A 1 616 ? 19.378 -6.180 -24.417 1.00 47.25 616 PRO A O 1
ATOM 4738 N N . ARG A 1 617 ? 19.353 -4.683 -22.743 1.00 40.16 617 ARG A N 1
ATOM 4739 C CA . ARG A 1 617 ? 19.672 -5.681 -21.728 1.00 40.16 617 ARG A CA 1
ATOM 4740 C C . ARG A 1 617 ? 18.368 -6.405 -21.434 1.00 40.16 617 ARG A C 1
ATOM 4742 O O . ARG A 1 617 ? 17.551 -5.895 -20.686 1.00 40.16 617 ARG A O 1
ATOM 4749 N N . ALA A 1 618 ? 18.193 -7.587 -22.017 1.00 30.11 618 ALA A N 1
ATOM 4750 C CA . ALA A 1 618 ? 17.372 -8.597 -21.372 1.00 30.11 618 ALA A CA 1
ATOM 4751 C C . ALA A 1 618 ? 18.052 -8.889 -20.025 1.00 30.11 618 ALA A C 1
ATOM 4753 O O . ALA A 1 618 ? 19.178 -9.398 -20.005 1.00 30.11 618 ALA A O 1
ATOM 4754 N N . ARG A 1 619 ? 17.441 -8.448 -18.929 1.00 32.38 619 ARG A N 1
ATOM 4755 C CA . ARG A 1 619 ? 17.790 -8.880 -17.578 1.00 32.38 619 ARG A CA 1
ATOM 4756 C C . ARG A 1 619 ? 16.642 -9.695 -17.033 1.00 32.38 619 ARG A C 1
ATOM 4758 O O . ARG A 1 619 ? 15.494 -9.264 -17.256 1.00 32.38 619 ARG A O 1
#

Radius of gyration: 26.35 Å; chains: 1; bounding box: 80×77×64 Å

Foldseek 3Di:
DDDDDDDDDDDDPPPPPLVVLQLLFQLQWDWDDDPFFKIKIKGFFHAALDQKHWHLLAFAFAFKKKAKDKWFWKAQDDDDFRIAIQQQGDDPPSVPFWYKWKDFAQFDPGIDGSNVRHRHTTGRHPDDARLPGTIMMYGGHPGSPGIGQPDDDCGDVSNRPVTHGIMMMMMIGGPPPRDDALWDWQDQFQQIWTARHADQQSAGELIAGSVCVVPVRQAAQCCVRCVVDCVVRGSADWDFFAFQLFTTWIFGFKHKYWPWAKFFDAAQDQLALRKGKIFTHRPSLRHWHAFPVRDTGHAIEIAGCLLPLLFDDEDLSVVLVVCRVPPVVSNRLQRFRWTKMWIAIWTFGPSFRRSTIYGPHTAKMWTQRDPLDLQWGKIWIKGAQWGFRTRRHQWIFGQSYQKDKDFDADDPQFQDKDWDPQWWKWKGASVLDDDDFAAWAWEDAGNGGIMTIGRHDGNVRSMIMITMIIMGTHHDPVVSVVSSVVSVVSSVVVVPPPPPPPVPPRCDDPSNVVVVLCVPFDPVLVVLLLVQLCVQQVVSVCVPPSPPNDDTDIHDDDDHHYDNDDHGRDHRSDHGGTDIDGDPNSLSSSVSNLVSQCRSCVCPRPPCNCSSVDDSDPD

pLDDT: mean 82.83, std 17.14, range [24.97, 98.31]

Secondary structure (DSSP, 8-state):
--------------SHHHHHHHHHHHHTEEEEE-SSSEEEEEEES---SSS-EEEEEEE--TT-EEEEEEE-EEEE-SSS--EEESSS--STTTTTSSEEEEE-TTTSSSSEEGGGTBT-EEE--SSS-GGG-EEEEEEE-S--TTEES-S----GGGTTTT--B-EEEEEEE--TT-S--S-EES-SSTT-EEES-B-TTSPBBS-EEHHHHHTTTPPP-HHHH-TT-GGGT-SS--EEE--SS---EEEEEEEEEEEEEEEEEEEPPTTS--BEEEEE--TT-TT--B-TTS-B--EEE--BTTTTGGG--SHHHHHHHHHHHH-HHHHHHHHTTEEEEEEEEEEEETTSTT-EEEEEEEEEEEEEEE-S-TTSEEEEEEEES----GGG-SEEEE-S-SEEEEEEEPPTT-SEEEE-TT-EEEEEESSSS----PPPEEEEETTTEEEEEEEPPPGGG-EEEEEEEEEEEE--HHHHHHHHHHHHHHHHHHTTSPPPPTTTS-TT-HHHHHHHHHHH--HHHHHHHHHHHHHH-GGGGGTTS-----S---PPPPPPEE-SSPPPPP--SS----EEEE-HHHHHHHHHHHHHHHHHTTT--TT-TTTTT------

Sequence (619 aa):
MNTRFLLTALGCLLAATVAVVYLRADTAVRCTQNGPNQTVCRIDEPVVKQPSTPYHMVTFHTGDRIVVNAGGCVQTGGHGATWKRYVNPSGSNSDHLYWGTISIPGATQGVMKVSDVLNQTLTVSPGIADADLYLRLGYRDDDYSDNGYDSHDDGTENQCKGVGNAFVTLTIDHPAGTTGTCGGNTGTKPMDLAWSDCDLNGFPLNPRWGYQVDHNSATPYPAKLCPQGFYACATWPITNEYGFWCGPHVNWFAVTYHQSPADWESKSTEFTDDDYNFRLFPPNEEGVTAHPDNTVNGMEIEFDSDETIDHFTDPLWGEFHRLVHDNNSAAQARVKSRPMVVTGLLGLDCGHPSCSSEIHPAYAMAFDWDSSNLSDDQWLVFARNWGDEGYCGSTQHDLPVNDLKLLIPWQPGATSVVVGPDTQFYPFTSSGNDVAVSSPQITIAPNQGVLIDFTLPDPSAQAGVHGEVHLQWTMSQSLRQSVISRRSTVITRVGNVAQPPAETLETEKPENRMDELIAKMNTAQLQIFKTRLQTLNPRLQATGVARVGLSGKRLAMRPVVEVSKLPPPPHLARPLAPRSVPDPLMTKRSEALRVSLCEAYKNAVPGYPALCSATPRAR